Protein AF-A0A350X566-F1 (afdb_monomer)

Nearest PDB structures (foldseek):
  7jw6-assembly1_A-2  TM=7.279E-01  e=1.282E-07  Drosophila melanogaster
  5dkt-assembly1_A  TM=3.272E-01  e=7.901E-08  Plasmodium falciparum 3D7
  5dku-assembly1_A  TM=3.265E-01  e=1.556E-07  Plasmodium falciparum 3D7
  5dku-assembly2_B  TM=3.380E-01  e=1.027E-06  Plasmodium falciparum 3D7
  1kln-assembly1_A  TM=4.223E-01  e=3.867E-05  Escherichia coli

Secondary structure (DSSP, 8-state):
-EEE-SHHHHHHHHHHHTT-SEEEEEEEEETTTSSSPEEEEEEEE--TT-SS-TT-EEEE-TT-HHHHHHHIIIIIS-TTSEEEESSTHHHHHHTTGGG--SEEEHHHHHHHT-HHHHT-S---HHHHHHHHH--SS---GGGGS-TT-SSPPHHHHHHHHHHHHHHHHHHHHHHHHHHHHHHTTSS-SS------B-HHHHHHHHH-HHHHHHHHHH--------TTPPPS-HHHHHHHHHHHHHHHHH-HHHHHTT-S-GGG--HHHHHHHHHHHHIIIIIHHHHHTS-GGGHHHHHHHHHHHHHHHHHHHHHHHHHHTTS-HHHHHHHHB--S--EEEEEEEPTTS-EEEEEEE-SEEEEETTTTEEEEEEEESS--S-HHHHHHHHHHHHHHHHHHHSS-EEEEEEE-SSS-EEEEE-HHHHIIIIITTHHHHHHHHHHHHH--TTSSS-SPPPS-HHHHHT-TTHHHHHHHHTTTSTT----PPP-

Structure (mmCIF, N/CA/C/O backbone):
data_AF-A0A350X566-F1
#
_entry.id   AF-A0A350X566-F1
#
loop_
_atom_site.group_PDB
_atom_site.id
_atom_site.type_symbol
_atom_site.label_atom_id
_atom_site.label_alt_id
_atom_site.label_comp_id
_atom_site.label_asym_id
_atom_site.label_entity_id
_atom_site.label_seq_id
_atom_site.pdbx_PDB_ins_code
_atom_site.Cartn_x
_atom_site.Cartn_y
_atom_site.Cartn_z
_atom_site.occupancy
_atom_site.B_iso_or_equiv
_atom_site.auth_seq_id
_atom_site.auth_comp_id
_atom_site.auth_asym_id
_atom_site.auth_atom_id
_atom_site.pdbx_PDB_model_num
ATOM 1 N N . MET A 1 1 ? 20.406 21.962 -17.715 1.00 85.88 1 MET A N 1
ATOM 2 C CA . MET A 1 1 ? 21.578 21.085 -17.916 1.00 85.88 1 MET A CA 1
ATOM 3 C C . MET A 1 1 ? 22.816 21.960 -17.885 1.00 85.88 1 MET A C 1
ATOM 5 O O . MET A 1 1 ? 22.750 23.063 -18.420 1.00 85.88 1 MET A O 1
ATOM 9 N N . GLN A 1 2 ? 23.924 21.499 -17.306 1.00 92.25 2 GLN A N 1
ATOM 10 C CA . GLN A 1 2 ? 25.183 22.252 -17.263 1.00 92.25 2 GLN A CA 1
ATOM 11 C C . GLN A 1 2 ? 26.226 21.594 -18.174 1.00 92.25 2 GLN A C 1
ATOM 13 O O . GLN A 1 2 ? 26.739 20.527 -17.851 1.00 92.25 2 GLN A O 1
ATOM 18 N N . TYR A 1 3 ? 26.529 22.219 -19.316 1.00 97.38 3 TYR A N 1
ATOM 19 C CA . TYR A 1 3 ? 27.599 21.777 -20.216 1.00 97.38 3 TYR A CA 1
ATOM 20 C C . TYR A 1 3 ? 28.898 22.519 -19.886 1.00 97.38 3 TYR A C 1
ATOM 22 O O . TYR A 1 3 ? 28.978 23.735 -20.058 1.00 97.38 3 TYR A O 1
ATOM 30 N N . LEU A 1 4 ? 29.896 21.789 -19.388 1.00 97.50 4 LEU A N 1
ATOM 31 C CA . LEU A 1 4 ? 31.118 22.344 -18.807 1.00 97.50 4 LEU A CA 1
ATOM 32 C C . LEU A 1 4 ? 32.311 22.056 -19.713 1.00 97.50 4 LEU A C 1
ATOM 34 O O . LEU A 1 4 ? 32.647 20.898 -19.956 1.00 97.50 4 LEU A O 1
ATOM 38 N N . THR A 1 5 ? 32.980 23.110 -20.179 1.00 96.62 5 THR A N 1
ATOM 39 C CA . THR A 1 5 ? 34.145 22.994 -21.075 1.00 96.62 5 THR A CA 1
ATOM 40 C C . THR A 1 5 ? 35.430 23.563 -20.482 1.00 96.62 5 THR A C 1
ATOM 42 O O . THR A 1 5 ? 36.519 23.167 -20.913 1.00 96.62 5 THR A O 1
ATOM 45 N N . LYS A 1 6 ? 35.332 24.456 -19.486 1.00 97.12 6 LYS A N 1
ATOM 46 C CA . LYS A 1 6 ? 36.481 25.108 -18.847 1.00 97.12 6 LYS A CA 1
ATOM 47 C C . LYS A 1 6 ? 37.000 24.302 -17.662 1.00 97.12 6 LYS A C 1
ATOM 49 O O . LYS A 1 6 ? 36.238 23.895 -16.791 1.00 97.12 6 LYS A O 1
ATOM 54 N N . ASN A 1 7 ? 38.322 24.172 -17.568 1.00 97.00 7 ASN A N 1
ATOM 55 C CA . ASN A 1 7 ? 38.977 23.361 -16.537 1.00 97.00 7 ASN A CA 1
ATOM 56 C C . ASN A 1 7 ? 38.595 23.767 -15.102 1.00 97.00 7 ASN A C 1
ATOM 58 O O . ASN A 1 7 ? 38.410 22.893 -14.264 1.00 97.00 7 ASN A O 1
ATOM 62 N N . ALA A 1 8 ? 38.470 25.068 -14.813 1.00 96.12 8 ALA A N 1
ATOM 63 C CA . ALA A 1 8 ? 38.122 25.551 -13.474 1.00 96.12 8 ALA A CA 1
ATOM 64 C C . ALA A 1 8 ? 36.697 25.142 -13.053 1.00 96.12 8 ALA A C 1
ATOM 66 O O . ALA A 1 8 ? 36.513 24.611 -11.963 1.00 96.12 8 ALA A O 1
ATOM 67 N N . GLU A 1 9 ? 35.718 25.315 -13.948 1.00 96.88 9 GLU A N 1
ATOM 68 C CA . GLU A 1 9 ? 34.309 24.955 -13.717 1.00 96.88 9 GLU A CA 1
ATOM 69 C C . GLU A 1 9 ? 34.151 23.434 -13.550 1.00 96.88 9 GLU A C 1
ATOM 71 O O . GLU A 1 9 ? 33.425 22.967 -12.674 1.00 96.88 9 GLU A O 1
ATOM 76 N N . ILE A 1 10 ? 34.891 22.648 -14.343 1.00 98.12 10 ILE A N 1
ATOM 77 C CA . ILE A 1 10 ? 34.911 21.184 -14.229 1.00 98.12 10 ILE A CA 1
ATOM 78 C C . ILE A 1 10 ? 35.468 20.753 -12.866 1.00 98.12 10 ILE A C 1
ATOM 80 O O . ILE A 1 10 ? 34.844 19.937 -12.194 1.00 98.12 10 ILE A O 1
ATOM 84 N N . LYS A 1 11 ? 36.602 21.316 -12.424 1.00 97.56 11 LYS A N 1
ATOM 85 C CA . LYS A 1 11 ? 37.188 21.004 -11.106 1.00 97.56 11 LYS A CA 1
ATOM 86 C C . LYS A 1 11 ? 36.243 21.345 -9.955 1.00 97.56 11 LYS A C 1
ATOM 88 O O . LYS A 1 11 ? 36.118 20.562 -9.018 1.00 97.56 11 LYS A O 1
ATOM 93 N N . GLU A 1 12 ? 35.557 22.483 -10.035 1.00 97.12 12 GLU A N 1
ATOM 94 C CA . GLU A 1 12 ? 34.567 22.881 -9.031 1.00 97.12 12 GLU A CA 1
ATOM 95 C C . GLU A 1 12 ? 33.412 21.874 -8.950 1.00 97.12 12 GLU A C 1
ATOM 97 O O . GLU A 1 12 ? 33.015 21.458 -7.860 1.00 97.12 12 GLU A O 1
ATOM 102 N N . VAL A 1 13 ? 32.886 21.445 -10.101 1.00 97.50 13 VAL A N 1
ATOM 103 C CA . VAL A 1 13 ? 31.800 20.462 -10.146 1.00 97.50 13 VAL A CA 1
ATOM 104 C C . VAL A 1 13 ? 32.257 19.089 -9.667 1.00 97.50 13 VAL A C 1
ATOM 106 O O . VAL A 1 13 ? 31.513 18.460 -8.922 1.00 97.50 13 VAL A O 1
ATOM 109 N N . ILE A 1 14 ? 33.479 18.649 -9.983 1.00 97.88 14 ILE A N 1
ATOM 110 C CA . ILE A 1 14 ? 34.049 17.411 -9.421 1.00 97.88 14 ILE A CA 1
ATOM 111 C C . ILE A 1 14 ? 34.029 17.459 -7.886 1.00 97.88 14 ILE A C 1
ATOM 113 O O . ILE A 1 14 ? 33.525 16.528 -7.258 1.00 97.88 14 ILE A O 1
ATOM 117 N N . GLY A 1 15 ? 34.471 18.571 -7.290 1.00 95.88 15 GLY A N 1
ATOM 118 C CA . GLY A 1 15 ? 34.439 18.755 -5.836 1.00 95.88 15 GLY A CA 1
ATOM 119 C C . GLY A 1 15 ? 33.023 18.721 -5.245 1.00 95.88 15 GLY A C 1
ATOM 120 O O . GLY A 1 15 ? 32.814 18.147 -4.179 1.00 95.88 15 GLY A O 1
ATOM 121 N N . LYS A 1 16 ? 32.023 19.275 -5.947 1.00 95.88 16 LYS A N 1
ATOM 122 C CA . LYS A 1 16 ? 30.608 19.187 -5.532 1.00 95.88 16 LYS A CA 1
ATOM 123 C C . LYS A 1 16 ? 30.077 17.755 -5.603 1.00 95.88 16 LYS A C 1
ATOM 125 O O . LYS A 1 16 ? 29.409 17.301 -4.677 1.00 95.88 16 LYS A O 1
ATOM 130 N N . LEU A 1 17 ? 30.380 17.040 -6.685 1.00 96.56 17 LEU A N 1
ATOM 131 C CA . LEU A 1 17 ? 29.944 15.657 -6.899 1.00 96.56 17 LEU A CA 1
ATOM 132 C C . LEU A 1 17 ? 30.552 14.693 -5.872 1.00 96.56 17 LEU A C 1
ATOM 134 O O . LEU A 1 17 ? 29.901 13.719 -5.504 1.00 96.56 17 LEU A O 1
ATOM 138 N N . ALA A 1 18 ? 31.747 14.991 -5.354 1.00 94.12 18 ALA A N 1
ATOM 139 C CA . ALA A 1 18 ? 32.398 14.202 -4.309 1.00 94.12 18 ALA A CA 1
ATOM 140 C C . ALA A 1 18 ? 31.623 14.163 -2.971 1.00 94.12 18 ALA A C 1
ATOM 142 O O . ALA A 1 18 ? 31.901 13.310 -2.130 1.00 94.12 18 ALA A O 1
ATOM 143 N N . ALA A 1 19 ? 30.644 15.056 -2.771 1.00 92.69 19 ALA A N 1
ATOM 144 C CA . ALA A 1 19 ? 29.767 15.068 -1.598 1.00 92.69 19 ALA A CA 1
ATOM 145 C C . ALA A 1 19 ? 28.441 14.304 -1.801 1.00 92.69 19 ALA A C 1
ATOM 147 O O . ALA A 1 19 ? 27.649 14.182 -0.862 1.00 92.69 19 ALA A O 1
ATOM 148 N N . ALA A 1 20 ? 28.161 13.814 -3.013 1.00 94.31 20 ALA A N 1
ATOM 149 C CA . ALA A 1 20 ? 26.927 13.095 -3.309 1.00 94.31 20 ALA A CA 1
ATOM 150 C C . ALA A 1 20 ? 26.958 11.666 -2.749 1.00 94.31 20 ALA A C 1
ATOM 152 O O . ALA A 1 20 ? 28.004 11.031 -2.681 1.00 94.31 20 ALA A O 1
ATOM 153 N N . LYS A 1 21 ? 25.787 11.127 -2.394 1.00 95.12 21 LYS A N 1
ATOM 154 C CA . LYS A 1 21 ? 25.669 9.728 -1.939 1.00 95.12 21 LYS A CA 1
ATOM 155 C C . LYS A 1 21 ? 25.618 8.740 -3.101 1.00 95.12 21 LYS A C 1
ATOM 157 O O . LYS A 1 21 ? 26.200 7.664 -3.029 1.00 95.12 21 LYS A O 1
ATOM 162 N N . THR A 1 22 ? 24.927 9.119 -4.170 1.00 97.62 22 THR A N 1
ATOM 163 C CA . THR A 1 22 ? 24.738 8.297 -5.363 1.00 97.62 22 THR A CA 1
ATOM 164 C C . THR A 1 22 ? 24.865 9.184 -6.589 1.00 97.62 22 THR A C 1
ATOM 166 O O . THR A 1 22 ? 24.321 10.286 -6.611 1.00 97.62 22 THR A O 1
ATOM 169 N N . LEU A 1 23 ? 25.571 8.696 -7.605 1.00 98.44 23 LEU A N 1
ATOM 170 C CA . LEU A 1 23 ? 25.735 9.360 -8.891 1.00 98.44 23 LEU A CA 1
ATOM 171 C C . LEU A 1 23 ? 25.369 8.400 -10.021 1.00 98.44 23 LEU A C 1
ATOM 173 O O . LEU A 1 23 ? 25.861 7.270 -10.064 1.00 98.44 23 LEU A O 1
ATOM 177 N N . TRP A 1 24 ? 24.541 8.862 -10.955 1.00 98.62 24 TRP A N 1
ATOM 178 C CA . TRP A 1 24 ? 24.248 8.154 -12.201 1.00 98.62 24 TRP A CA 1
ATOM 179 C C . TRP A 1 24 ? 25.149 8.697 -13.295 1.00 98.62 24 TRP A C 1
ATOM 181 O O . TRP A 1 24 ? 25.151 9.900 -13.562 1.00 98.62 24 TRP A O 1
ATOM 191 N N . LEU A 1 25 ? 25.937 7.799 -13.874 1.00 98.38 25 LEU A N 1
ATOM 192 C CA . LEU A 1 25 ? 27.055 8.127 -14.738 1.00 98.38 25 LEU A CA 1
ATOM 193 C C . LEU A 1 25 ? 26.925 7.413 -16.078 1.00 98.38 25 LEU A C 1
ATOM 195 O O . LEU A 1 25 ? 26.546 6.240 -16.135 1.00 98.38 25 LEU A O 1
ATOM 199 N N . ASP A 1 26 ? 27.300 8.125 -17.130 1.00 97.75 26 ASP A N 1
ATOM 200 C CA . ASP A 1 26 ? 27.500 7.583 -18.471 1.00 97.75 26 ASP A CA 1
ATOM 201 C C . ASP A 1 26 ? 28.756 8.218 -19.083 1.00 97.75 26 ASP A C 1
ATOM 203 O O . ASP A 1 26 ? 29.284 9.204 -18.539 1.00 97.75 26 ASP A O 1
ATOM 207 N N . THR A 1 27 ? 29.283 7.631 -20.160 1.00 97.06 27 THR A N 1
ATOM 208 C CA . THR A 1 27 ? 30.413 8.213 -20.894 1.00 97.06 27 THR A CA 1
ATOM 209 C C . THR A 1 27 ? 30.227 8.122 -22.397 1.00 97.06 27 THR A C 1
ATOM 211 O O . THR A 1 27 ? 29.648 7.174 -22.914 1.00 97.06 27 THR A O 1
ATOM 214 N N . GLU A 1 28 ? 30.809 9.081 -23.116 1.00 95.94 28 GLU A N 1
ATOM 215 C CA . GLU A 1 28 ? 30.912 9.016 -24.575 1.00 95.94 28 GLU A CA 1
ATOM 216 C C . GLU A 1 28 ? 32.372 9.042 -25.009 1.00 95.94 28 GLU A C 1
ATOM 218 O O . GLU A 1 28 ? 33.189 9.792 -24.462 1.00 95.94 28 GLU A O 1
ATOM 223 N N . THR A 1 29 ? 32.713 8.238 -26.017 1.00 93.19 29 THR A N 1
ATOM 224 C CA . THR A 1 29 ? 34.089 8.107 -26.518 1.00 93.19 29 THR A CA 1
ATOM 225 C C . THR A 1 29 ? 34.231 8.651 -27.932 1.00 93.19 29 THR A C 1
ATOM 227 O O . THR A 1 29 ? 33.483 8.273 -28.832 1.00 93.19 29 THR A O 1
ATOM 230 N N . ALA A 1 30 ? 35.241 9.489 -28.152 1.00 89.50 30 ALA A N 1
ATOM 231 C CA . ALA A 1 30 ? 35.666 9.906 -29.480 1.00 89.50 30 ALA A CA 1
ATOM 232 C C . ALA A 1 30 ? 36.486 8.798 -30.156 1.00 89.50 30 ALA A C 1
ATOM 234 O O . ALA A 1 30 ? 37.243 8.078 -29.498 1.00 89.50 30 ALA A O 1
ATOM 235 N N . HIS A 1 31 ? 36.366 8.700 -31.483 1.00 81.75 31 HIS A N 1
ATOM 236 C CA . HIS A 1 31 ? 37.091 7.727 -32.307 1.00 81.75 31 HIS A CA 1
ATOM 237 C C . HIS A 1 31 ? 36.937 6.281 -31.811 1.00 81.75 31 HIS A C 1
ATOM 239 O O . HIS A 1 31 ? 37.918 5.554 -31.696 1.00 81.75 31 HIS A O 1
ATOM 245 N N . TRP A 1 32 ? 35.706 5.846 -31.530 1.00 71.88 32 TRP A N 1
ATOM 246 C CA . TRP A 1 32 ? 35.421 4.507 -30.990 1.00 71.88 32 TRP A CA 1
ATOM 247 C C . TRP A 1 32 ? 35.980 3.344 -31.842 1.00 71.88 32 TRP A C 1
ATOM 249 O O . TRP A 1 32 ? 36.217 2.260 -31.317 1.00 71.88 32 TRP A O 1
ATOM 259 N N . ASN A 1 33 ? 36.237 3.589 -33.134 1.00 69.00 33 ASN A N 1
ATOM 260 C CA . ASN A 1 33 ? 36.854 2.656 -34.086 1.00 69.00 33 ASN A CA 1
ATOM 261 C C . ASN A 1 33 ? 38.394 2.681 -34.126 1.00 69.00 33 ASN A C 1
ATOM 263 O O . ASN A 1 33 ? 38.996 1.878 -34.839 1.00 69.00 33 ASN A O 1
ATOM 267 N N . ALA A 1 34 ? 39.047 3.609 -33.426 1.00 76.00 34 ALA A N 1
ATOM 268 C CA . ALA A 1 34 ? 40.502 3.708 -33.391 1.00 76.00 34 ALA A CA 1
ATOM 269 C C . ALA A 1 34 ? 41.105 2.736 -32.354 1.00 76.00 34 ALA A C 1
ATOM 271 O O . ALA A 1 34 ? 40.427 2.364 -31.396 1.00 76.00 34 ALA A O 1
ATOM 272 N N . PRO A 1 35 ? 42.391 2.351 -32.487 1.00 70.62 35 PRO A N 1
ATOM 273 C CA . PRO A 1 35 ? 43.071 1.490 -31.512 1.00 70.62 35 PRO A CA 1
ATOM 274 C C . PRO A 1 35 ? 43.110 2.062 -30.085 1.00 70.62 35 PRO A C 1
ATOM 276 O O . PRO A 1 35 ? 43.188 1.298 -29.124 1.00 70.62 35 PRO A O 1
ATOM 279 N N . ASP A 1 36 ? 43.039 3.391 -29.955 1.00 78.88 36 ASP A N 1
ATOM 280 C CA . ASP A 1 36 ? 43.061 4.124 -28.686 1.00 78.88 36 ASP A CA 1
ATOM 281 C C . ASP A 1 36 ? 41.902 5.144 -28.623 1.00 78.88 36 ASP A C 1
ATOM 283 O O . ASP A 1 36 ? 42.090 6.331 -28.910 1.00 78.88 36 ASP A O 1
ATOM 287 N N . PRO A 1 37 ? 40.663 4.691 -28.341 1.00 86.31 37 PRO A N 1
ATOM 288 C CA . PRO A 1 37 ? 39.515 5.582 -28.212 1.00 86.31 37 PRO A CA 1
ATOM 289 C C . PRO A 1 37 ? 39.697 6.505 -27.004 1.00 86.31 37 PRO A C 1
ATOM 291 O O . PRO A 1 37 ? 40.132 6.076 -25.935 1.00 86.31 37 PRO A O 1
ATOM 294 N N . LYS A 1 38 ? 39.323 7.777 -27.153 1.00 90.31 38 LYS A N 1
ATOM 295 C CA . LYS A 1 38 ? 39.470 8.779 -26.089 1.00 90.31 38 LYS A CA 1
ATOM 296 C C . LYS A 1 38 ? 38.132 9.041 -25.425 1.00 90.31 38 LYS A C 1
ATOM 298 O O . LYS A 1 38 ? 37.137 9.245 -26.117 1.00 90.31 38 LYS A O 1
ATOM 303 N N . ILE A 1 39 ? 38.108 9.110 -24.096 1.00 95.12 39 ILE A N 1
ATOM 304 C CA . ILE A 1 39 ? 36.927 9.612 -23.394 1.00 95.12 39 ILE A CA 1
ATOM 305 C C . ILE A 1 39 ? 36.695 11.076 -23.785 1.00 95.12 39 ILE A C 1
ATOM 307 O O . ILE A 1 39 ? 37.615 11.896 -23.774 1.00 95.12 39 ILE A O 1
ATOM 311 N N . SER A 1 40 ? 35.474 11.370 -24.212 1.00 96.56 40 SER A N 1
ATOM 312 C CA . SER A 1 40 ? 35.074 12.682 -24.710 1.00 96.56 40 SER A CA 1
ATOM 313 C C . SER A 1 40 ? 34.199 13.407 -23.701 1.00 96.56 40 SER A C 1
ATOM 315 O O . SER A 1 40 ? 34.456 14.570 -23.390 1.00 96.56 40 SER A O 1
ATOM 317 N N . LEU A 1 41 ? 33.200 12.705 -23.161 1.00 97.94 41 LEU A N 1
ATOM 318 C CA . LEU A 1 41 ? 32.261 13.237 -22.181 1.00 97.94 41 LEU A CA 1
ATOM 319 C C . LEU A 1 41 ? 32.133 12.311 -20.976 1.00 97.94 41 LEU A C 1
ATOM 321 O O . LEU A 1 41 ? 32.197 11.089 -21.115 1.00 97.94 41 LEU A O 1
ATOM 325 N N . ILE A 1 42 ? 31.887 12.926 -19.822 1.00 98.38 42 ILE A N 1
ATOM 326 C CA . ILE A 1 42 ? 31.348 12.271 -18.629 1.00 98.38 42 ILE A CA 1
ATOM 327 C C . ILE A 1 42 ? 30.015 12.947 -18.319 1.00 98.38 42 ILE A C 1
ATOM 329 O O . ILE A 1 42 ? 29.969 14.163 -18.105 1.00 98.38 42 ILE A O 1
ATOM 333 N N . GLN A 1 43 ? 28.934 12.178 -18.308 1.00 98.38 43 GLN A N 1
ATOM 334 C CA . GLN A 1 43 ? 27.616 12.660 -17.912 1.00 98.38 43 GLN A CA 1
ATOM 335 C C . GLN A 1 43 ? 27.348 12.272 -16.464 1.00 98.38 43 GLN A C 1
ATOM 337 O O . GLN A 1 43 ? 27.648 11.150 -16.058 1.00 98.38 43 GLN A O 1
ATOM 342 N N . VAL A 1 44 ? 26.780 13.192 -15.684 1.00 98.50 44 VAL A N 1
ATOM 343 C CA . VAL A 1 44 ? 26.496 12.962 -14.265 1.00 98.50 44 VAL A CA 1
ATOM 344 C C . VAL A 1 44 ? 25.138 13.520 -13.881 1.00 98.50 44 VAL A C 1
ATOM 346 O O . VAL A 1 44 ? 24.853 14.695 -14.112 1.00 98.50 44 VAL A O 1
ATOM 349 N N . LEU A 1 45 ? 24.332 12.700 -13.214 1.00 98.00 45 LEU A N 1
ATOM 350 C CA . LEU A 1 45 ? 23.167 13.144 -12.458 1.00 98.00 45 LEU A CA 1
ATOM 351 C C . LEU A 1 45 ? 23.370 12.801 -10.979 1.00 98.00 45 LEU A C 1
ATOM 353 O O . LEU A 1 45 ? 23.793 11.692 -10.656 1.00 98.00 45 LEU A O 1
ATOM 357 N N . ALA A 1 46 ? 23.076 13.753 -10.094 1.00 95.25 46 ALA A N 1
ATOM 358 C CA . ALA A 1 46 ? 23.152 13.572 -8.640 1.00 95.25 46 ALA A CA 1
ATOM 359 C C . ALA A 1 46 ? 21.768 13.547 -7.966 1.00 95.25 46 ALA A C 1
ATOM 361 O O . ALA A 1 46 ? 21.642 13.093 -6.833 1.00 95.25 46 ALA A O 1
ATOM 362 N N . GLU A 1 47 ? 20.732 14.013 -8.667 1.00 91.75 47 GLU A N 1
ATOM 363 C CA . GLU A 1 47 ? 19.365 14.123 -8.159 1.00 91.75 47 GLU A CA 1
ATOM 364 C C . GLU A 1 47 ? 18.425 13.256 -9.011 1.00 91.75 47 GLU A C 1
ATOM 366 O O . GLU A 1 47 ? 18.114 13.626 -10.145 1.00 91.75 47 GLU A O 1
ATOM 371 N N . PRO A 1 48 ? 17.988 12.084 -8.518 1.00 87.94 48 PRO A N 1
ATOM 372 C CA . PRO A 1 48 ? 17.191 11.149 -9.309 1.00 87.94 48 PRO A CA 1
ATOM 373 C C . PRO A 1 48 ? 15.759 11.628 -9.576 1.00 87.94 48 PRO A C 1
ATOM 375 O O . PRO A 1 48 ? 15.071 11.035 -10.401 1.00 87.94 48 PRO A O 1
ATOM 378 N N . GLU A 1 49 ? 15.273 12.657 -8.886 1.00 88.25 49 GLU A N 1
ATOM 379 C CA . GLU A 1 49 ? 13.953 13.250 -9.119 1.00 88.25 49 GLU A CA 1
ATOM 380 C C . GLU A 1 49 ? 13.918 14.148 -10.368 1.00 88.25 49 GLU A C 1
ATOM 382 O O . GLU A 1 49 ? 12.835 14.485 -10.850 1.00 88.25 49 GLU A O 1
ATOM 387 N N . ASP A 1 50 ? 15.079 14.525 -10.915 1.00 87.44 50 ASP A N 1
ATOM 388 C CA . ASP A 1 50 ? 15.167 15.329 -12.130 1.00 87.44 50 ASP A CA 1
ATOM 389 C C . ASP A 1 50 ? 14.873 14.488 -13.383 1.00 87.44 50 ASP A C 1
ATOM 391 O O . ASP A 1 50 ? 15.727 13.779 -13.920 1.00 87.44 50 ASP A O 1
ATOM 395 N N . LEU A 1 51 ? 13.634 14.594 -13.866 1.00 87.75 51 LEU A N 1
ATOM 396 C CA . LEU A 1 51 ? 13.157 13.911 -15.071 1.00 87.75 51 LEU A CA 1
ATOM 397 C C . LEU A 1 51 ? 13.445 14.680 -16.368 1.00 87.75 51 LEU A C 1
ATOM 399 O O . LEU A 1 51 ? 13.281 14.121 -17.453 1.00 87.75 51 LEU A O 1
ATOM 403 N N . THR A 1 52 ? 13.839 15.954 -16.282 1.00 87.31 52 THR A N 1
ATOM 404 C CA . THR A 1 52 ? 14.114 16.800 -17.456 1.00 87.31 52 THR A CA 1
ATOM 405 C C . THR A 1 52 ? 15.604 16.846 -17.791 1.00 87.31 52 THR A C 1
ATOM 407 O O . THR A 1 52 ? 15.970 17.193 -18.919 1.00 87.31 52 THR A O 1
ATOM 410 N N . GLY A 1 53 ? 16.462 16.485 -16.831 1.00 88.50 53 GLY A N 1
ATOM 411 C CA . GLY A 1 53 ? 17.919 16.552 -16.906 1.00 88.50 53 GLY A CA 1
ATOM 412 C C . GLY A 1 53 ? 18.466 17.970 -16.727 1.00 88.50 53 GLY A C 1
ATOM 413 O O . GLY A 1 53 ? 19.616 18.257 -17.083 1.00 88.50 53 GLY A O 1
ATOM 414 N N . ASP A 1 54 ? 17.662 18.904 -16.221 1.00 90.56 54 ASP A N 1
ATOM 415 C CA . ASP A 1 54 ? 18.083 20.296 -16.069 1.00 90.56 54 ASP A CA 1
ATOM 416 C C . ASP A 1 54 ? 19.212 20.491 -15.050 1.00 90.56 54 ASP A C 1
ATOM 418 O O . ASP A 1 54 ? 19.968 21.465 -15.139 1.00 90.56 54 ASP A O 1
ATOM 422 N N . ARG A 1 55 ? 19.400 19.527 -14.156 1.00 92.38 55 ARG A N 1
ATOM 423 C CA . ARG A 1 55 ? 20.480 19.460 -13.169 1.00 92.38 55 ARG A CA 1
ATOM 424 C C . ARG A 1 55 ? 21.574 18.463 -13.555 1.00 92.38 55 ARG A C 1
ATOM 426 O O . ARG A 1 55 ? 22.546 18.333 -12.821 1.00 92.38 55 ARG A O 1
ATOM 433 N N . ALA A 1 56 ? 21.470 17.808 -14.713 1.00 96.62 56 ALA A N 1
ATOM 434 C CA . ALA A 1 56 ? 22.539 16.954 -15.216 1.00 96.62 56 ALA A CA 1
ATOM 435 C C . ALA A 1 56 ? 23.765 17.780 -15.636 1.00 96.62 56 ALA A C 1
ATOM 437 O O . ALA A 1 56 ? 23.646 18.843 -16.265 1.00 96.62 56 ALA A O 1
ATOM 438 N N . TYR A 1 57 ? 24.941 17.244 -15.332 1.00 98.19 57 TYR A N 1
ATOM 439 C CA . TYR A 1 57 ? 26.235 17.763 -15.746 1.00 98.19 57 TYR A CA 1
ATOM 440 C C . TYR A 1 57 ? 26.724 16.997 -16.973 1.00 98.19 57 TYR A C 1
ATOM 442 O O . TYR A 1 57 ? 26.758 15.769 -16.971 1.00 98.19 57 TYR A O 1
ATOM 450 N N . ILE A 1 58 ? 27.132 17.725 -18.009 1.00 98.31 58 ILE A N 1
ATOM 451 C CA . ILE A 1 58 ? 27.854 17.184 -19.160 1.00 98.31 58 ILE A CA 1
ATOM 452 C C . ILE A 1 58 ? 29.260 17.769 -19.108 1.00 98.31 58 ILE A C 1
ATOM 454 O O . ILE A 1 58 ? 29.458 18.957 -19.368 1.00 98.31 58 ILE A O 1
ATOM 458 N N . ILE A 1 59 ? 30.227 16.937 -18.739 1.00 98.31 59 ILE A N 1
ATOM 459 C CA . ILE A 1 59 ? 31.614 17.334 -18.512 1.00 98.31 59 ILE A CA 1
ATOM 460 C C . ILE A 1 59 ? 32.427 16.998 -19.761 1.00 98.31 59 ILE A C 1
ATOM 462 O O . ILE A 1 59 ? 32.615 15.826 -20.086 1.00 98.31 59 ILE A O 1
ATOM 466 N N . ASP A 1 60 ? 32.925 18.019 -20.456 1.00 98.00 60 ASP A N 1
ATOM 467 C CA . ASP A 1 60 ? 33.774 17.844 -21.632 1.00 98.00 60 ASP A CA 1
ATOM 468 C C . ASP A 1 60 ? 35.228 17.583 -21.231 1.00 98.00 60 ASP A C 1
ATOM 470 O O . ASP A 1 60 ? 35.960 18.499 -20.836 1.00 98.00 60 ASP A O 1
ATOM 474 N N . VAL A 1 61 ? 35.653 16.330 -21.373 1.00 97.38 61 VAL A N 1
ATOM 475 C CA . VAL A 1 61 ? 36.984 15.839 -20.989 1.00 97.38 61 VAL A CA 1
ATOM 476 C C . VAL A 1 61 ? 37.861 15.466 -22.187 1.00 97.38 61 VAL A C 1
ATOM 478 O O . VAL A 1 61 ? 38.960 14.936 -22.007 1.00 97.38 61 VAL A O 1
ATOM 481 N N . LEU A 1 62 ? 37.426 15.775 -23.414 1.00 96.06 62 LEU A N 1
ATOM 482 C CA . LEU A 1 62 ? 38.193 15.460 -24.617 1.00 96.06 62 LEU A CA 1
ATOM 483 C C . LEU A 1 62 ? 39.571 16.140 -24.573 1.00 96.06 62 LEU A C 1
ATOM 485 O O . LEU A 1 62 ? 39.673 17.364 -24.500 1.00 96.06 62 LEU A O 1
ATOM 489 N N . ASN A 1 63 ? 40.634 15.333 -24.637 1.00 94.12 63 ASN A N 1
ATOM 490 C CA . ASN A 1 63 ? 42.032 15.763 -24.485 1.00 94.12 63 ASN A CA 1
ATOM 491 C C . ASN A 1 63 ? 42.348 16.451 -23.137 1.00 94.12 63 ASN A C 1
ATOM 493 O O . ASN A 1 63 ? 43.276 17.255 -23.065 1.00 94.12 63 ASN A O 1
ATOM 497 N N . LYS A 1 64 ? 41.612 16.126 -22.063 1.00 96.38 64 LYS A N 1
ATOM 498 C CA . LYS A 1 64 ? 41.841 16.651 -20.704 1.00 96.38 64 LYS A CA 1
ATOM 499 C C . LYS A 1 64 ? 42.133 15.523 -19.693 1.00 96.38 64 LYS A C 1
ATOM 501 O O . LYS A 1 64 ? 41.354 15.341 -18.757 1.00 96.38 64 LYS A O 1
ATOM 506 N N . PRO A 1 65 ? 43.230 14.755 -19.858 1.00 94.94 65 PRO A N 1
ATOM 507 C CA . PRO A 1 65 ? 43.519 13.588 -19.016 1.00 94.94 65 PRO A CA 1
ATOM 508 C C . PRO A 1 65 ? 43.624 13.933 -17.524 1.00 94.94 65 PRO A C 1
ATOM 510 O O . PRO A 1 65 ? 43.118 13.177 -16.704 1.00 94.94 65 PRO A O 1
ATOM 513 N N . ASP A 1 66 ? 44.167 15.104 -17.177 1.00 96.81 66 ASP A N 1
ATOM 514 C CA . ASP A 1 66 ? 44.278 15.549 -15.780 1.00 96.81 66 ASP A CA 1
ATOM 515 C C . ASP A 1 66 ? 42.909 15.702 -15.098 1.00 96.81 66 ASP A C 1
ATOM 517 O O . ASP A 1 66 ? 42.768 15.416 -13.915 1.00 96.81 66 ASP A O 1
ATOM 521 N N . LEU A 1 67 ? 41.874 16.131 -15.835 1.00 97.81 67 LEU A N 1
ATOM 522 C CA . LEU A 1 67 ? 40.518 16.254 -15.285 1.00 97.81 67 LEU A CA 1
ATOM 523 C C . LEU A 1 67 ? 39.830 14.895 -15.147 1.00 97.81 67 LEU A C 1
ATOM 525 O O . LEU A 1 67 ? 39.031 14.710 -14.233 1.00 97.81 67 LEU A O 1
ATOM 529 N N . VAL A 1 68 ? 40.138 13.949 -16.039 1.00 97.56 68 VAL A N 1
ATOM 530 C CA . VAL A 1 68 ? 39.667 12.563 -15.916 1.00 97.56 68 VAL A CA 1
ATOM 531 C C . VAL A 1 68 ? 40.295 11.916 -14.685 1.00 97.56 68 VAL A C 1
ATOM 533 O O . VAL A 1 68 ? 39.586 11.298 -13.899 1.00 97.56 68 VAL A O 1
ATOM 536 N N . GLU A 1 69 ? 41.599 12.104 -14.480 1.00 97.75 69 GLU A N 1
ATOM 537 C CA . GLU A 1 69 ? 42.310 11.607 -13.300 1.00 97.75 69 GLU A CA 1
ATOM 538 C C . GLU A 1 69 ? 41.765 12.223 -12.003 1.00 97.75 69 GLU A C 1
ATOM 540 O O . GLU A 1 69 ? 41.521 11.503 -11.036 1.00 97.75 69 GLU A O 1
ATOM 545 N N . GLU A 1 70 ? 41.477 13.527 -11.998 1.00 97.81 70 GLU A N 1
ATOM 546 C CA . GLU A 1 70 ? 40.831 14.200 -10.865 1.00 97.81 70 GLU A CA 1
ATOM 547 C C . GLU A 1 70 ? 39.440 13.615 -10.565 1.00 97.81 70 GLU A C 1
ATOM 549 O O . GLU A 1 70 ? 39.121 13.320 -9.412 1.00 97.81 70 GLU A O 1
ATOM 554 N N . PHE A 1 71 ? 38.621 13.384 -11.599 1.00 98.44 71 PHE A N 1
ATOM 555 C CA . PHE A 1 71 ? 37.315 12.736 -11.449 1.00 98.44 71 PHE A CA 1
ATOM 556 C C . PHE A 1 71 ? 37.462 11.314 -10.884 1.00 98.44 71 PHE A C 1
ATOM 558 O O . PHE A 1 71 ? 36.694 10.905 -10.011 1.00 98.44 71 PHE A O 1
ATOM 565 N N . ILE A 1 72 ? 38.464 10.557 -11.341 1.00 98.31 72 ILE A N 1
ATOM 566 C CA . ILE A 1 72 ? 38.742 9.210 -10.831 1.00 98.31 72 ILE A CA 1
ATOM 567 C C . ILE A 1 72 ? 39.094 9.263 -9.342 1.00 98.31 72 ILE A C 1
ATOM 569 O O . ILE A 1 72 ? 38.462 8.562 -8.552 1.00 98.31 72 ILE A O 1
ATOM 573 N N . SER A 1 73 ? 40.052 10.111 -8.969 1.00 98.12 73 SER A N 1
ATOM 574 C CA . SER A 1 73 ? 40.542 10.270 -7.595 1.00 98.12 73 SER A CA 1
ATOM 575 C C . SER A 1 73 ? 39.434 10.694 -6.623 1.00 98.12 73 SER A C 1
ATOM 577 O O . SER A 1 73 ? 39.247 10.077 -5.575 1.00 98.12 73 SER A O 1
ATOM 579 N N . GLN A 1 74 ? 38.639 11.708 -6.979 1.00 98.06 74 GLN A N 1
ATOM 580 C CA . GLN A 1 74 ? 37.639 12.259 -6.057 1.00 98.06 74 GLN A CA 1
ATOM 581 C C . GLN A 1 74 ? 36.311 11.490 -6.044 1.00 98.06 74 GLN A C 1
ATOM 583 O O . GLN A 1 74 ? 35.655 11.415 -5.003 1.00 98.06 74 GLN A O 1
ATOM 588 N N . VAL A 1 75 ? 35.893 10.922 -7.183 1.00 98.12 75 VAL A N 1
ATOM 589 C CA . VAL A 1 75 ? 34.554 10.326 -7.340 1.00 98.12 75 VAL A CA 1
ATOM 590 C C . VAL A 1 75 ? 34.619 8.807 -7.479 1.00 98.12 75 VAL A C 1
ATOM 592 O O . VAL A 1 75 ? 33.968 8.077 -6.725 1.00 98.12 75 VAL A O 1
ATOM 595 N N . MET A 1 76 ? 35.400 8.297 -8.435 1.00 98.25 76 MET A N 1
ATOM 596 C CA . MET A 1 76 ? 35.391 6.861 -8.742 1.00 98.25 76 MET A CA 1
ATOM 597 C C . MET A 1 76 ? 36.029 6.026 -7.629 1.00 98.25 76 MET A C 1
ATOM 599 O O . MET A 1 76 ? 35.492 4.972 -7.280 1.00 98.25 76 MET A O 1
ATOM 603 N N . GLU A 1 77 ? 37.124 6.499 -7.035 1.00 98.00 77 GLU A N 1
ATOM 604 C CA . GLU A 1 77 ? 37.826 5.820 -5.938 1.00 98.00 77 GLU A CA 1
ATOM 605 C C . GLU A 1 77 ? 37.114 5.897 -4.590 1.00 98.00 77 GLU A C 1
ATOM 607 O O . GLU A 1 77 ? 37.377 5.063 -3.717 1.00 98.00 77 GLU A O 1
ATOM 612 N N . ASN A 1 78 ? 36.224 6.876 -4.410 1.00 97.50 78 ASN A N 1
ATOM 613 C CA . ASN A 1 78 ? 35.547 7.114 -3.144 1.00 97.50 78 ASN A CA 1
ATOM 614 C C . ASN A 1 78 ? 34.488 6.022 -2.885 1.00 97.50 78 ASN A C 1
ATOM 616 O O . ASN A 1 78 ? 33.490 5.968 -3.607 1.00 97.50 78 ASN A O 1
ATOM 620 N N . PRO A 1 79 ? 34.662 5.137 -1.885 1.00 97.00 79 PRO A N 1
ATOM 621 C CA . PRO A 1 79 ? 33.721 4.047 -1.632 1.00 97.00 79 PRO A CA 1
ATOM 622 C C . PRO A 1 79 ? 32.367 4.523 -1.083 1.00 97.00 79 PRO A C 1
ATOM 624 O O . PRO A 1 79 ? 31.376 3.819 -1.270 1.00 97.00 79 PRO A O 1
ATOM 627 N N . GLU A 1 80 ? 32.305 5.710 -0.472 1.00 96.44 80 GLU A N 1
ATOM 628 C CA . GLU A 1 80 ? 31.084 6.259 0.140 1.00 96.44 80 GLU A CA 1
ATOM 629 C C . GLU A 1 80 ? 30.064 6.744 -0.899 1.00 96.44 80 GLU A C 1
ATOM 631 O O . GLU A 1 80 ? 28.891 6.929 -0.584 1.00 96.44 80 GLU A O 1
ATOM 636 N N . ILE A 1 81 ? 30.503 6.917 -2.148 1.00 97.88 81 ILE A N 1
ATOM 637 C CA . ILE A 1 81 ? 29.648 7.290 -3.273 1.00 97.88 81 ILE A CA 1
ATOM 638 C C . ILE A 1 81 ? 29.280 6.022 -4.037 1.00 97.88 81 ILE A C 1
ATOM 640 O O . ILE A 1 81 ? 30.162 5.317 -4.538 1.00 97.88 81 ILE A O 1
ATOM 644 N N . GLU A 1 82 ? 27.990 5.747 -4.192 1.00 97.94 82 GLU A N 1
ATOM 645 C CA . GLU A 1 82 ? 27.515 4.738 -5.137 1.00 97.94 82 GLU A CA 1
ATOM 646 C C . GLU A 1 82 ? 27.569 5.300 -6.561 1.00 97.94 82 GLU A C 1
ATOM 648 O O . GLU A 1 82 ? 26.948 6.319 -6.862 1.00 97.94 82 GLU A O 1
ATOM 653 N N . LYS A 1 83 ? 28.289 4.624 -7.461 1.00 98.38 83 LYS A N 1
ATOM 654 C CA . LYS A 1 83 ? 28.331 4.995 -8.880 1.00 98.38 83 LYS A CA 1
ATOM 655 C C . LYS A 1 83 ? 27.504 4.022 -9.690 1.00 98.38 83 LYS A C 1
ATOM 657 O O . LYS A 1 83 ? 27.854 2.848 -9.821 1.00 98.38 83 LYS A O 1
ATOM 662 N N . VAL A 1 84 ? 26.419 4.512 -10.261 1.00 98.38 84 VAL A N 1
ATOM 663 C CA . VAL A 1 84 ? 25.476 3.711 -11.029 1.00 98.38 84 VAL A CA 1
ATOM 664 C C . VAL A 1 84 ? 25.734 3.924 -12.514 1.00 98.38 84 VAL A C 1
ATOM 666 O O . VAL A 1 84 ? 25.723 5.053 -12.982 1.00 98.38 84 VAL A O 1
ATOM 669 N N . PHE A 1 85 ? 25.907 2.828 -13.251 1.00 98.50 85 PHE A N 1
ATOM 670 C CA . PHE A 1 85 ? 26.107 2.805 -14.705 1.00 98.50 85 PHE A CA 1
ATOM 671 C C . PHE A 1 85 ? 25.172 1.789 -15.373 1.00 98.50 85 PHE A C 1
ATOM 673 O O . PHE A 1 85 ? 24.780 0.777 -14.767 1.00 98.50 85 PHE A O 1
ATOM 680 N N . HIS A 1 86 ? 24.883 1.969 -16.662 1.00 97.25 86 HIS A N 1
ATOM 681 C CA . HIS A 1 86 ? 24.329 0.900 -17.492 1.00 97.25 86 HIS A CA 1
ATOM 682 C C . HIS A 1 86 ? 25.440 0.201 -18.273 1.00 97.25 86 HIS A C 1
ATOM 684 O O . HIS A 1 86 ? 26.173 0.828 -19.009 1.00 97.25 86 HIS A O 1
ATOM 690 N N . ASN A 1 87 ? 25.576 -1.122 -18.131 1.00 94.69 87 ASN A N 1
ATOM 691 C CA . ASN A 1 87 ? 26.650 -1.881 -18.792 1.00 94.69 87 ASN A CA 1
ATOM 692 C C . ASN A 1 87 ? 28.084 -1.353 -18.508 1.00 94.69 87 ASN A C 1
ATOM 694 O O . ASN A 1 87 ? 28.975 -1.473 -19.342 1.00 94.69 87 ASN A O 1
ATOM 698 N N . ALA A 1 88 ? 28.305 -0.895 -17.271 1.00 93.81 88 ALA A N 1
ATOM 699 C CA . ALA A 1 88 ? 29.501 -0.258 -16.694 1.00 93.81 88 ALA A CA 1
ATOM 700 C C . ALA A 1 88 ? 30.907 -0.711 -17.139 1.00 93.81 88 ALA A C 1
ATOM 702 O O . ALA A 1 88 ? 31.880 -0.006 -16.898 1.00 93.81 88 ALA A O 1
ATOM 703 N N . LYS A 1 89 ? 31.075 -1.920 -17.692 1.00 92.50 89 LYS A N 1
ATOM 704 C CA . LYS A 1 89 ? 32.400 -2.476 -18.014 1.00 92.50 89 LYS A CA 1
ATOM 705 C C . LYS A 1 89 ? 33.166 -1.583 -18.995 1.00 92.50 89 LYS A C 1
ATOM 707 O O . LYS A 1 89 ? 34.388 -1.509 -18.897 1.00 92.50 89 LYS A O 1
ATOM 712 N N . TYR A 1 90 ? 32.463 -0.979 -19.952 1.00 90.44 90 TYR A N 1
ATOM 713 C CA . TYR A 1 90 ? 33.086 -0.118 -20.949 1.00 90.44 90 TYR A CA 1
ATOM 714 C C . TYR A 1 90 ? 33.494 1.226 -20.335 1.00 90.44 90 TYR A C 1
ATOM 716 O O . TYR A 1 90 ? 34.666 1.576 -20.400 1.00 90.44 90 TYR A O 1
ATOM 724 N N . ASP A 1 91 ? 32.585 1.900 -19.635 1.00 95.00 91 ASP A N 1
ATOM 725 C CA . ASP A 1 91 ? 32.810 3.214 -19.013 1.00 95.00 91 ASP A CA 1
ATOM 726 C C . ASP A 1 91 ? 33.923 3.173 -17.961 1.00 95.00 91 ASP A C 1
ATOM 728 O O . ASP A 1 91 ? 34.886 3.942 -17.995 1.00 95.00 91 ASP A O 1
ATOM 732 N N . VAL A 1 92 ? 33.863 2.184 -17.064 1.00 94.75 92 VAL A N 1
ATOM 733 C CA . VAL A 1 92 ? 34.843 2.007 -15.982 1.00 94.75 92 VAL A CA 1
ATOM 734 C C . VAL A 1 92 ? 36.246 1.724 -16.527 1.00 94.75 92 VAL A C 1
ATOM 736 O O . VAL A 1 92 ? 37.232 2.019 -15.854 1.00 94.75 92 VAL A O 1
ATOM 739 N N . LYS A 1 93 ? 36.384 1.228 -17.769 1.00 94.25 93 LYS A N 1
ATOM 740 C CA . LYS A 1 93 ? 37.698 1.077 -18.419 1.00 94.25 93 LYS A CA 1
ATOM 741 C C . LYS A 1 93 ? 38.431 2.416 -18.540 1.00 94.25 93 LYS A C 1
ATOM 743 O O . LYS A 1 93 ? 39.656 2.429 -18.419 1.00 94.25 93 LYS A O 1
ATOM 748 N N . PHE A 1 94 ? 37.693 3.497 -18.788 1.00 94.06 94 PHE A N 1
ATOM 749 C CA . PHE A 1 94 ? 38.219 4.857 -18.909 1.00 94.06 94 PHE A CA 1
ATOM 750 C C . PHE A 1 94 ? 38.235 5.594 -17.569 1.00 94.06 94 PHE A C 1
ATOM 752 O O . PHE A 1 94 ? 39.066 6.472 -17.368 1.00 94.06 94 PHE A O 1
ATOM 759 N N . LEU A 1 95 ? 37.366 5.198 -16.638 1.00 96.12 95 LEU A N 1
ATOM 760 C CA . LEU A 1 95 ? 37.182 5.840 -15.336 1.00 96.12 95 LEU A CA 1
ATOM 761 C C . LEU A 1 95 ? 37.824 5.053 -14.176 1.00 96.12 95 LEU A C 1
ATOM 763 O O . LEU A 1 95 ? 37.225 4.871 -13.119 1.00 96.12 95 LEU A O 1
ATOM 767 N N . GLY A 1 96 ? 39.062 4.587 -14.370 1.00 91.12 96 GLY A N 1
ATOM 768 C CA . GLY A 1 96 ? 39.915 4.078 -13.285 1.00 91.12 96 GLY A CA 1
ATOM 769 C C . GLY A 1 96 ? 40.003 2.555 -13.127 1.00 91.12 96 GLY A C 1
ATOM 770 O O . GLY A 1 96 ? 40.840 2.087 -12.356 1.00 91.12 96 GLY A O 1
ATOM 771 N N . LYS A 1 97 ? 39.230 1.758 -13.879 1.00 93.19 97 LYS A N 1
ATOM 772 C CA . LYS A 1 97 ? 39.248 0.279 -13.833 1.00 93.19 97 LYS A CA 1
ATOM 773 C C . LYS A 1 97 ? 39.106 -0.245 -12.397 1.00 93.19 97 LYS A C 1
ATOM 775 O O . LYS A 1 97 ? 38.081 -0.022 -11.767 1.00 93.19 97 LYS A O 1
ATOM 780 N N . GLU A 1 98 ? 40.143 -0.900 -11.879 1.00 91.75 98 GLU A N 1
ATOM 781 C CA . GLU A 1 98 ? 40.198 -1.475 -10.529 1.00 91.75 98 GLU A CA 1
ATOM 782 C C . GLU A 1 98 ? 40.193 -0.413 -9.418 1.00 91.75 98 GLU A C 1
ATOM 784 O O . GLU A 1 98 ? 39.896 -0.721 -8.267 1.00 91.75 98 GLU A O 1
ATOM 789 N N . ARG A 1 99 ? 40.503 0.848 -9.749 1.00 96.31 99 ARG A N 1
ATOM 790 C CA . ARG A 1 99 ? 40.434 1.974 -8.809 1.00 96.31 99 ARG A CA 1
ATOM 791 C C . ARG A 1 99 ? 38.985 2.352 -8.488 1.00 96.31 99 ARG A C 1
ATOM 793 O O . ARG A 1 99 ? 38.721 2.862 -7.405 1.00 96.31 99 ARG A O 1
ATOM 800 N N . ALA A 1 100 ? 38.038 2.079 -9.390 1.00 96.44 100 ALA A N 1
ATOM 801 C CA . ALA A 1 100 ? 36.633 2.416 -9.189 1.00 96.44 100 ALA A CA 1
ATOM 802 C C . ALA A 1 100 ? 35.987 1.515 -8.120 1.00 96.44 100 ALA A C 1
ATOM 804 O O . ALA A 1 100 ? 35.885 0.299 -8.286 1.00 96.44 100 ALA A O 1
ATOM 805 N N . LYS A 1 101 ? 35.503 2.116 -7.030 1.00 96.06 101 LYS A N 1
ATOM 806 C CA . LYS A 1 101 ? 34.849 1.414 -5.910 1.00 96.06 101 LYS A CA 1
ATOM 807 C C . LYS A 1 101 ? 33.338 1.621 -5.940 1.00 96.06 101 LYS A C 1
ATOM 809 O O . LYS A 1 101 ? 32.876 2.574 -6.547 1.00 96.06 101 LYS A O 1
ATOM 814 N N . ASN A 1 102 ? 32.569 0.762 -5.268 1.00 96.75 102 ASN A N 1
ATOM 815 C CA . ASN A 1 102 ? 31.111 0.906 -5.100 1.00 96.75 102 ASN A CA 1
ATOM 816 C C . ASN A 1 102 ? 30.348 1.194 -6.418 1.00 96.75 102 ASN A C 1
ATOM 818 O O . ASN A 1 102 ? 29.603 2.166 -6.544 1.00 96.75 102 ASN A O 1
ATOM 822 N N . VAL A 1 103 ? 30.605 0.366 -7.439 1.00 97.56 103 VAL A N 1
ATOM 823 C CA . VAL A 1 103 ? 29.982 0.487 -8.764 1.00 97.56 103 VAL A CA 1
ATOM 824 C C . VAL A 1 103 ? 28.777 -0.444 -8.884 1.00 97.56 103 VAL A C 1
ATOM 826 O O . VAL A 1 103 ? 28.915 -1.673 -8.898 1.00 97.56 103 VAL A O 1
ATOM 829 N N . THR A 1 104 ? 27.607 0.146 -9.095 1.00 97.12 104 THR A N 1
ATOM 830 C CA . THR A 1 104 ? 26.357 -0.553 -9.393 1.00 97.12 104 THR A CA 1
ATOM 831 C C . THR A 1 104 ? 26.101 -0.571 -10.899 1.00 97.12 104 THR A C 1
ATOM 833 O O . THR A 1 104 ? 26.207 0.435 -11.596 1.00 97.12 104 THR A O 1
ATOM 836 N N . CYS A 1 105 ? 25.744 -1.741 -11.440 1.00 97.00 105 CYS A N 1
ATOM 837 C CA . CYS A 1 105 ? 25.498 -1.912 -12.872 1.00 97.00 105 CYS A CA 1
ATOM 838 C C . CYS A 1 105 ? 24.067 -2.383 -13.144 1.00 97.00 105 CYS A C 1
ATOM 840 O O . CYS A 1 105 ? 23.736 -3.555 -12.923 1.00 97.00 105 CYS A O 1
ATOM 842 N N . THR A 1 106 ? 23.240 -1.501 -13.709 1.00 95.31 106 THR A N 1
ATOM 843 C CA . THR A 1 106 ? 21.821 -1.781 -13.987 1.00 95.31 106 THR A CA 1
ATOM 844 C C . THR A 1 106 ? 21.638 -2.900 -15.012 1.00 95.31 106 THR A C 1
ATOM 846 O O . THR A 1 106 ? 20.756 -3.738 -14.851 1.00 95.31 106 THR A O 1
ATOM 849 N N . TYR A 1 107 ? 22.531 -3.026 -16.001 1.00 93.38 107 TYR A N 1
ATOM 850 C CA . TYR A 1 107 ? 22.521 -4.160 -16.936 1.00 93.38 107 TYR A CA 1
ATOM 851 C C . TYR A 1 107 ? 22.740 -5.504 -16.223 1.00 93.38 107 TYR A C 1
ATOM 853 O O . TYR A 1 107 ? 22.043 -6.482 -16.497 1.00 93.38 107 TYR A O 1
ATOM 861 N N . LYS A 1 108 ? 23.688 -5.573 -15.273 1.00 91.56 108 LYS A N 1
ATOM 862 C CA . LYS A 1 108 ? 23.921 -6.793 -14.480 1.00 91.56 108 LYS A CA 1
ATOM 863 C C . LYS A 1 108 ? 22.711 -7.107 -13.604 1.00 91.56 108 LYS A C 1
ATOM 865 O O . LYS A 1 108 ? 22.320 -8.273 -13.535 1.00 91.56 108 LYS A O 1
ATOM 870 N N . ILE A 1 109 ? 22.118 -6.088 -12.981 1.00 89.44 109 ILE A N 1
ATOM 871 C CA . ILE A 1 109 ? 20.878 -6.213 -12.205 1.00 89.44 109 ILE A CA 1
ATOM 872 C C . ILE A 1 109 ? 19.755 -6.791 -13.078 1.00 89.44 109 ILE A C 1
ATOM 874 O O . ILE A 1 109 ? 19.180 -7.829 -12.747 1.00 89.44 109 ILE A O 1
ATOM 878 N N . ALA A 1 110 ? 19.495 -6.180 -14.233 1.00 86.69 110 ALA A N 1
ATOM 879 C CA . ALA A 1 110 ? 18.444 -6.603 -15.148 1.00 86.69 110 ALA A CA 1
ATOM 880 C C . ALA A 1 110 ? 18.689 -8.024 -15.688 1.00 86.69 110 ALA A C 1
ATOM 882 O O . ALA A 1 110 ? 17.780 -8.854 -15.738 1.00 86.69 110 ALA A O 1
ATOM 883 N N . ARG A 1 111 ? 19.946 -8.361 -16.011 1.00 84.56 111 ARG A N 1
ATOM 884 C CA . ARG A 1 111 ? 20.336 -9.701 -16.474 1.00 84.56 111 ARG A CA 1
ATOM 885 C C . ARG A 1 111 ? 20.086 -10.777 -15.417 1.00 84.56 111 ARG A C 1
ATOM 887 O O . ARG A 1 111 ? 19.598 -11.851 -15.771 1.00 84.56 111 ARG A O 1
ATOM 894 N N . LYS A 1 112 ? 20.369 -10.500 -14.136 1.00 79.69 112 LYS A N 1
ATOM 895 C CA . LYS A 1 112 ? 20.095 -11.432 -13.022 1.00 79.69 112 LYS A CA 1
ATOM 896 C C . LYS A 1 112 ? 18.608 -11.792 -12.914 1.00 79.69 112 LYS A C 1
ATOM 898 O O . LYS A 1 112 ? 18.285 -12.904 -12.508 1.00 79.69 112 LYS A O 1
ATOM 903 N N . ARG A 1 113 ? 17.698 -10.903 -13.323 1.00 67.44 113 ARG A N 1
ATOM 904 C CA . ARG A 1 113 ? 16.245 -11.130 -13.254 1.00 67.44 113 ARG A CA 1
ATOM 905 C C . ARG A 1 113 ? 15.671 -11.955 -14.421 1.00 67.44 113 ARG A C 1
ATOM 907 O O . ARG A 1 113 ? 14.496 -12.287 -14.356 1.00 67.44 113 ARG A O 1
ATOM 914 N N . LYS A 1 114 ? 16.494 -12.392 -15.393 1.00 59.22 114 LYS A N 1
ATOM 915 C CA . LYS A 1 114 ? 16.120 -13.042 -16.676 1.00 59.22 114 LYS A CA 1
ATOM 916 C C . LYS A 1 114 ? 15.221 -12.142 -17.548 1.00 59.22 114 LYS A C 1
ATOM 918 O O . LYS A 1 114 ? 14.157 -11.715 -17.117 1.00 59.22 114 LYS A O 1
ATOM 923 N N . ARG A 1 115 ? 15.605 -11.914 -18.815 1.00 55.84 115 ARG A N 1
ATOM 924 C CA . ARG A 1 115 ? 14.898 -11.021 -19.771 1.00 55.84 115 ARG A CA 1
ATOM 925 C C . ARG A 1 115 ? 13.385 -11.268 -19.845 1.00 55.84 115 ARG A C 1
ATOM 927 O O . ARG A 1 115 ? 12.617 -10.316 -19.814 1.00 55.84 115 ARG A O 1
ATOM 934 N N . ALA A 1 116 ? 12.972 -12.536 -19.835 1.00 42.78 116 ALA A N 1
ATOM 935 C CA . ALA A 1 116 ? 11.567 -12.940 -19.880 1.00 42.78 116 ALA A CA 1
ATOM 936 C C . ALA A 1 116 ? 10.720 -12.410 -18.706 1.00 42.78 116 ALA A C 1
ATOM 938 O O . ALA A 1 116 ? 9.540 -12.147 -18.889 1.00 42.78 116 ALA A O 1
ATOM 939 N N . ARG A 1 117 ? 11.302 -12.206 -17.514 1.00 64.31 117 ARG A N 1
ATOM 940 C CA . ARG A 1 117 ? 10.562 -11.655 -16.362 1.00 64.31 117 ARG A CA 1
ATOM 941 C C . ARG A 1 117 ? 10.412 -10.139 -16.422 1.00 64.31 117 ARG A C 1
ATOM 943 O O . ARG A 1 117 ? 9.455 -9.609 -15.877 1.00 64.31 117 ARG A O 1
ATOM 950 N N . LEU A 1 118 ? 11.354 -9.457 -17.071 1.00 71.25 118 LEU A N 1
ATOM 951 C CA . LEU A 1 118 ? 11.275 -8.016 -17.306 1.00 71.25 118 LEU A CA 1
ATOM 952 C C . LEU A 1 118 ? 10.379 -7.681 -18.508 1.00 71.25 118 LEU A C 1
ATOM 954 O O . LEU A 1 118 ? 9.988 -6.531 -18.641 1.00 71.25 118 LEU A O 1
ATOM 958 N N . GLN A 1 119 ? 10.045 -8.673 -19.348 1.00 71.25 119 GLN A N 1
ATOM 959 C CA . GLN A 1 119 ? 9.175 -8.525 -20.524 1.00 71.25 119 GLN A CA 1
ATOM 960 C C . GLN A 1 119 ? 9.641 -7.405 -21.470 1.00 71.25 119 GLN A C 1
ATOM 962 O O . GLN A 1 119 ? 8.845 -6.668 -22.042 1.00 71.25 119 GLN A O 1
ATOM 967 N N . VAL A 1 120 ? 10.961 -7.287 -21.627 1.00 77.50 120 VAL A N 1
ATOM 968 C CA . VAL A 1 120 ? 11.612 -6.318 -22.514 1.00 77.50 120 VAL A CA 1
ATOM 969 C C . VAL A 1 120 ? 12.296 -7.030 -23.681 1.00 77.50 120 VAL A C 1
ATOM 971 O O . VAL A 1 120 ? 12.881 -8.101 -23.476 1.00 77.50 120 VAL A O 1
ATOM 974 N N . PRO A 1 121 ? 12.285 -6.450 -24.896 1.00 77.12 121 PRO A N 1
ATOM 975 C CA . PRO A 1 121 ? 12.864 -7.092 -26.080 1.00 77.12 121 PRO A CA 1
ATOM 976 C C . PRO A 1 121 ? 14.388 -7.239 -25.976 1.00 77.12 121 PRO A C 1
ATOM 978 O O . PRO A 1 121 ? 14.975 -8.202 -26.469 1.00 77.12 121 PRO A O 1
ATOM 981 N N . ASN A 1 122 ? 15.052 -6.313 -25.283 1.00 87.19 122 ASN A N 1
ATOM 982 C CA . ASN A 1 122 ? 16.465 -6.399 -24.943 1.00 87.19 122 ASN A CA 1
ATOM 983 C C . ASN A 1 122 ? 16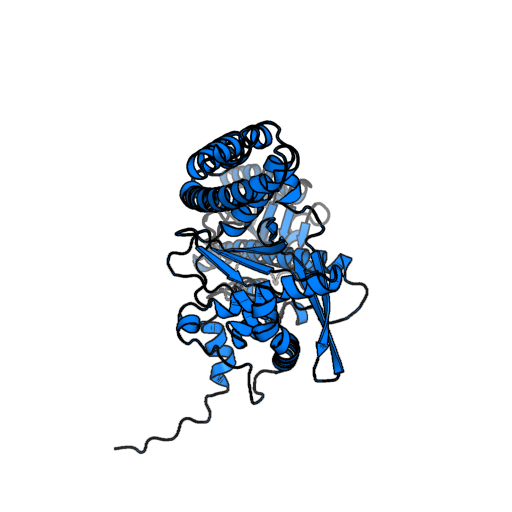.748 -5.642 -23.631 1.00 87.19 122 ASN A C 1
ATOM 985 O O . ASN A 1 122 ? 15.861 -5.029 -23.049 1.00 87.19 122 ASN A O 1
ATOM 989 N N . LEU A 1 123 ? 17.986 -5.723 -23.139 1.00 91.50 123 LEU A N 1
ATOM 990 C CA . LEU A 1 123 ? 18.391 -5.092 -21.877 1.00 91.50 123 LEU A CA 1
ATOM 991 C C . LEU A 1 123 ? 19.144 -3.775 -22.075 1.00 91.50 123 LEU A C 1
ATOM 993 O O . LEU A 1 123 ? 19.861 -3.381 -21.167 1.00 91.50 123 LEU A O 1
ATOM 997 N N . GLN A 1 124 ? 19.045 -3.135 -23.242 1.00 93.69 124 GLN A N 1
ATOM 998 C CA . GLN A 1 124 ? 19.643 -1.816 -23.452 1.00 93.69 124 GLN A CA 1
ATOM 999 C C . GLN A 1 124 ? 18.933 -0.778 -22.580 1.00 93.69 124 GLN A C 1
ATOM 1001 O O . GLN A 1 124 ? 17.723 -0.873 -22.370 1.00 93.69 124 GLN A O 1
ATOM 1006 N N . LEU A 1 125 ? 19.668 0.237 -22.125 1.00 95.12 125 LEU A N 1
ATOM 1007 C CA . LEU A 1 125 ? 19.151 1.283 -21.244 1.00 95.12 125 LEU A CA 1
ATOM 1008 C C . LEU A 1 125 ? 17.845 1.897 -21.760 1.00 95.12 125 LEU A C 1
ATOM 1010 O O . LEU A 1 125 ? 16.862 1.960 -21.030 1.00 95.12 125 LEU A O 1
ATOM 1014 N N . LYS A 1 126 ? 17.820 2.272 -23.039 1.00 93.88 126 LYS A N 1
ATOM 1015 C CA . LYS A 1 126 ? 16.680 2.937 -23.686 1.00 93.88 126 LYS A CA 1
ATOM 1016 C C . LYS A 1 126 ? 15.450 2.053 -23.757 1.00 93.88 126 LYS A C 1
ATOM 1018 O O . LYS A 1 126 ? 14.360 2.491 -23.419 1.00 93.88 126 LYS A O 1
ATOM 1023 N N . THR A 1 127 ? 15.644 0.779 -24.082 1.00 91.06 127 THR A N 1
ATOM 1024 C CA . THR A 1 127 ? 14.574 -0.219 -24.040 1.00 91.06 127 THR A CA 1
ATOM 1025 C C . THR A 1 127 ? 14.001 -0.351 -22.631 1.00 91.06 127 THR A C 1
ATOM 1027 O O . THR A 1 127 ? 12.784 -0.397 -22.466 1.00 91.06 127 THR A O 1
ATOM 1030 N N . LEU A 1 128 ? 14.861 -0.396 -21.607 1.00 91.81 128 LEU A N 1
ATOM 1031 C CA . LEU A 1 128 ? 14.422 -0.470 -20.213 1.00 91.81 128 LEU A CA 1
ATOM 1032 C C . LEU A 1 128 ? 13.684 0.808 -19.789 1.00 91.81 128 LEU A C 1
ATOM 1034 O O . LEU A 1 128 ? 12.667 0.708 -19.111 1.00 91.81 128 LEU A O 1
ATOM 1038 N N . ALA A 1 129 ? 14.143 1.983 -20.213 1.00 91.69 129 ALA A N 1
ATOM 1039 C CA . ALA A 1 129 ? 13.488 3.257 -19.927 1.00 91.69 129 ALA A CA 1
ATOM 1040 C C . ALA A 1 129 ? 12.090 3.345 -20.565 1.00 91.69 129 ALA A C 1
ATOM 1042 O O . ALA A 1 129 ? 11.133 3.728 -19.896 1.00 91.69 129 ALA A O 1
ATOM 1043 N N . GLU A 1 130 ? 11.945 2.917 -21.821 1.00 87.00 130 GLU A N 1
ATOM 1044 C CA . GLU A 1 130 ? 10.651 2.851 -22.514 1.00 87.00 130 GLU A CA 1
ATOM 1045 C C . GLU A 1 130 ? 9.699 1.855 -21.830 1.00 87.00 130 GLU A C 1
ATOM 1047 O O . GLU A 1 130 ? 8.564 2.185 -21.494 1.00 87.00 130 GLU A O 1
ATOM 1052 N N . HIS A 1 131 ? 10.156 0.623 -21.588 1.00 83.75 131 HIS A N 1
ATOM 1053 C CA . HIS A 1 131 ? 9.264 -0.475 -21.203 1.00 83.75 131 HIS A CA 1
ATOM 1054 C C . HIS A 1 131 ? 9.014 -0.567 -19.694 1.00 83.75 131 HIS A C 1
ATOM 1056 O O . HIS A 1 131 ? 7.921 -0.950 -19.280 1.00 83.75 131 HIS A O 1
ATOM 1062 N N . LEU A 1 132 ? 10.014 -0.246 -18.864 1.00 84.69 132 LEU A N 1
ATOM 1063 C CA . LEU A 1 132 ? 9.903 -0.345 -17.404 1.00 84.69 132 LEU A CA 1
ATOM 1064 C C . LEU A 1 132 ? 9.530 0.982 -16.744 1.00 84.69 132 LEU A C 1
ATOM 1066 O O . LEU A 1 132 ? 8.923 0.960 -15.671 1.00 84.69 132 LEU A O 1
ATOM 1070 N N . CYS A 1 133 ? 9.918 2.104 -17.355 1.00 83.19 133 CYS A N 1
ATOM 1071 C CA . CYS A 1 133 ? 9.727 3.449 -16.806 1.00 83.19 133 CYS A CA 1
ATOM 1072 C C . CYS A 1 133 ? 8.771 4.314 -17.644 1.00 83.19 133 CYS A C 1
ATOM 1074 O O . CYS A 1 133 ? 8.458 5.422 -17.224 1.00 83.19 133 CYS A O 1
ATOM 1076 N N . HIS A 1 134 ? 8.278 3.812 -18.782 1.00 82.69 134 HIS A N 1
ATOM 1077 C CA . HIS A 1 134 ? 7.275 4.472 -19.626 1.00 82.69 134 HIS A CA 1
ATOM 1078 C C . HIS A 1 134 ? 7.710 5.825 -20.205 1.00 82.69 134 HIS A C 1
ATOM 1080 O O . HIS A 1 134 ? 6.870 6.680 -20.483 1.00 82.69 134 HIS A O 1
ATOM 1086 N N . PHE A 1 135 ? 9.013 6.023 -20.430 1.00 79.31 135 PHE A N 1
ATOM 1087 C CA . PHE A 1 135 ? 9.473 7.174 -21.204 1.00 79.31 135 PHE A CA 1
ATOM 1088 C C . PHE A 1 135 ? 8.995 7.065 -22.654 1.00 79.31 135 PHE A C 1
ATOM 1090 O O . PHE A 1 135 ? 9.172 6.035 -23.306 1.00 79.31 135 PHE A O 1
ATOM 1097 N N . SER A 1 136 ? 8.409 8.146 -23.162 1.00 73.69 136 SER A N 1
ATOM 1098 C CA . SER A 1 136 ? 8.057 8.301 -24.573 1.00 73.69 136 SER A CA 1
ATOM 1099 C C . SER A 1 136 ? 9.179 9.009 -25.333 1.00 73.69 136 SER A C 1
ATOM 1101 O O . SER A 1 136 ? 9.966 9.752 -24.747 1.00 73.69 136 SER A O 1
ATOM 1103 N N . ASN A 1 137 ? 9.251 8.783 -26.648 1.00 75.62 137 ASN A N 1
ATOM 1104 C CA . ASN A 1 137 ? 10.179 9.471 -27.556 1.00 75.62 137 ASN A CA 1
ATOM 1105 C C . ASN A 1 137 ? 11.664 9.355 -27.158 1.00 75.62 137 ASN A C 1
ATOM 1107 O O . ASN A 1 137 ? 12.425 10.316 -27.276 1.00 75.62 137 ASN A O 1
ATOM 1111 N N . VAL A 1 138 ? 12.088 8.179 -26.681 1.00 83.31 138 VAL A N 1
ATOM 1112 C CA . VAL A 1 138 ? 13.482 7.941 -26.293 1.00 83.31 138 VAL A CA 1
ATOM 1113 C C . VAL A 1 138 ? 14.379 7.951 -27.532 1.00 83.31 138 VAL A C 1
ATOM 1115 O O . VAL A 1 138 ? 14.359 7.030 -28.349 1.00 83.31 138 VAL A O 1
ATOM 1118 N N . ASP A 1 139 ? 15.185 9.005 -27.662 1.00 82.12 139 ASP A N 1
ATOM 1119 C CA . ASP A 1 139 ? 16.087 9.182 -28.797 1.00 82.12 139 ASP A CA 1
ATOM 1120 C C . ASP A 1 139 ? 17.238 8.159 -28.769 1.00 82.12 139 ASP A C 1
ATOM 1122 O O . ASP A 1 139 ? 17.989 8.066 -27.796 1.00 82.12 139 ASP A O 1
ATOM 1126 N N . LYS A 1 140 ? 17.384 7.392 -29.854 1.00 84.75 140 LYS A N 1
ATOM 1127 C CA . LYS A 1 140 ? 18.430 6.374 -30.059 1.00 84.75 140 LYS A CA 1
ATOM 1128 C C . LYS A 1 140 ? 19.456 6.791 -31.120 1.00 84.75 140 LYS A C 1
ATOM 1130 O O . LYS A 1 140 ? 20.414 6.056 -31.343 1.00 84.75 140 LYS A O 1
ATOM 1135 N N . SER A 1 141 ? 19.281 7.934 -31.787 1.00 81.56 141 SER A N 1
ATOM 1136 C CA . SER A 1 141 ? 20.033 8.238 -33.009 1.00 81.56 141 SER A CA 1
ATOM 1137 C C . SER A 1 141 ? 21.474 8.688 -32.779 1.00 81.56 141 SER A C 1
ATOM 1139 O O . SER A 1 141 ? 22.291 8.508 -33.673 1.00 81.56 141 SER A O 1
ATOM 1141 N N . GLU A 1 142 ? 21.805 9.262 -31.616 1.00 89.69 142 GLU A N 1
ATOM 1142 C CA . GLU A 1 142 ? 23.168 9.766 -31.356 1.00 89.69 142 GLU A CA 1
ATOM 1143 C C . GLU A 1 142 ? 24.114 8.718 -30.747 1.00 89.69 142 GLU A C 1
ATOM 1145 O O . GLU A 1 142 ? 25.265 9.030 -30.463 1.00 89.69 142 GLU A O 1
ATOM 1150 N N . GLN A 1 143 ? 23.689 7.455 -30.608 1.00 83.44 143 GLN A N 1
ATOM 1151 C CA . GLN A 1 143 ? 24.532 6.392 -30.037 1.00 83.44 143 GLN A CA 1
ATOM 1152 C C . GLN A 1 143 ? 25.832 6.163 -30.834 1.00 83.44 143 GLN A C 1
ATOM 1154 O O . GLN A 1 143 ? 26.839 5.736 -30.277 1.00 83.44 143 GLN A O 1
ATOM 1159 N N . ALA A 1 144 ? 25.809 6.430 -32.142 1.00 84.44 144 ALA A N 1
ATOM 1160 C CA . ALA A 1 144 ? 26.959 6.304 -33.041 1.00 84.44 144 ALA A CA 1
ATOM 1161 C C . ALA A 1 144 ? 27.465 7.667 -33.557 1.00 84.44 144 ALA A C 1
ATOM 1163 O O . ALA A 1 144 ? 28.126 7.721 -34.595 1.00 84.44 144 ALA A O 1
ATOM 1164 N N . SER A 1 145 ? 27.117 8.761 -32.868 1.00 88.38 145 SER A N 1
ATOM 1165 C CA . SER A 1 145 ? 27.485 10.129 -33.252 1.00 88.38 145 SER A CA 1
ATOM 1166 C C . SER A 1 145 ? 28.998 10.368 -33.144 1.00 88.38 145 SER A C 1
ATOM 1168 O O . SER A 1 145 ? 29.705 9.674 -32.408 1.00 88.38 145 SER A O 1
ATOM 1170 N N . ASP A 1 146 ? 29.518 11.369 -33.863 1.00 90.25 146 ASP A N 1
ATOM 1171 C CA . ASP A 1 146 ? 30.914 11.786 -33.701 1.00 90.25 146 ASP A CA 1
ATOM 1172 C C . ASP A 1 146 ? 31.073 12.613 -32.420 1.00 90.25 146 ASP A C 1
ATOM 1174 O O . ASP A 1 146 ? 30.955 13.841 -32.406 1.00 90.25 146 ASP A O 1
ATOM 1178 N N . TRP A 1 147 ? 31.371 11.925 -31.321 1.00 94.69 147 TRP A N 1
ATOM 1179 C CA . TRP A 1 147 ? 31.648 12.557 -30.034 1.00 94.69 147 TRP A CA 1
ATOM 1180 C C . TRP A 1 147 ? 33.011 13.261 -29.978 1.00 94.69 147 TRP A C 1
ATOM 1182 O O . TRP A 1 147 ? 33.303 13.918 -28.979 1.00 94.69 147 TRP A O 1
ATOM 1192 N N . GLY A 1 148 ? 33.851 13.166 -31.015 1.00 92.94 148 GLY A N 1
ATOM 1193 C CA . GLY A 1 148 ? 35.077 13.961 -31.161 1.00 92.94 148 GLY A CA 1
ATOM 1194 C C . GLY A 1 148 ? 34.833 15.371 -31.706 1.00 92.94 148 GLY A C 1
ATOM 1195 O O . GLY A 1 148 ? 35.671 16.254 -31.516 1.00 92.94 148 GLY A O 1
ATOM 1196 N N . GLN A 1 149 ? 33.678 15.609 -32.333 1.00 93.38 149 GLN A N 1
ATOM 1197 C CA . GLN A 1 149 ? 33.320 16.905 -32.898 1.00 93.38 149 GLN A CA 1
ATOM 1198 C C . GLN A 1 149 ? 33.174 17.980 -31.813 1.00 93.38 149 GLN A C 1
ATOM 1200 O O . GLN A 1 149 ? 32.563 17.756 -30.766 1.00 93.38 149 GLN A O 1
ATOM 1205 N N . ARG A 1 150 ? 33.663 19.195 -32.090 1.00 94.62 150 ARG A N 1
ATOM 1206 C CA . ARG A 1 150 ? 33.335 20.403 -31.320 1.00 94.62 150 ARG A CA 1
ATOM 1207 C C . ARG A 1 150 ? 32.992 21.580 -32.248 1.00 94.62 150 ARG A C 1
ATOM 1209 O O . ARG A 1 150 ? 33.669 21.739 -33.262 1.00 94.62 150 ARG A O 1
ATOM 1216 N N . PRO A 1 151 ? 31.991 22.417 -31.900 1.00 94.06 151 PRO A N 1
ATOM 1217 C CA . PRO A 1 151 ? 31.095 22.283 -30.745 1.00 94.06 151 PRO A CA 1
ATOM 1218 C C . PRO A 1 151 ? 30.142 21.085 -30.890 1.00 94.06 151 PRO A C 1
ATOM 1220 O O . PRO A 1 151 ? 29.846 20.655 -32.004 1.00 94.06 151 PRO A O 1
ATOM 1223 N N . LEU A 1 152 ? 29.676 20.549 -29.758 1.00 96.00 152 LEU A N 1
ATOM 1224 C CA . LEU A 1 152 ? 28.623 19.534 -29.758 1.00 96.00 152 LEU A CA 1
ATOM 1225 C C . LEU A 1 152 ? 27.309 20.146 -30.231 1.00 96.00 152 LEU A C 1
ATOM 1227 O O . LEU A 1 152 ? 26.986 21.294 -29.912 1.00 96.00 152 LEU A O 1
ATOM 1231 N N . THR A 1 153 ? 26.535 19.365 -30.974 1.00 96.00 153 THR A N 1
ATOM 1232 C CA . THR A 1 153 ? 25.213 19.800 -31.421 1.00 96.00 153 THR A CA 1
ATOM 1233 C C . THR A 1 153 ? 24.220 19.816 -30.251 1.00 96.00 153 THR A C 1
ATOM 1235 O O . THR A 1 153 ? 24.370 19.049 -29.294 1.00 96.00 153 THR A O 1
ATOM 1238 N N . PRO A 1 154 ? 23.143 20.622 -30.324 1.00 94.12 154 PRO A N 1
ATOM 1239 C CA . PRO A 1 154 ? 22.079 20.592 -29.318 1.00 94.12 154 PRO A CA 1
ATOM 1240 C C . PRO A 1 154 ? 21.483 19.194 -29.113 1.00 94.12 154 PRO A C 1
ATOM 1242 O O . PRO A 1 154 ? 21.106 18.835 -28.002 1.00 94.12 154 PRO A O 1
ATOM 1245 N N . LYS A 1 155 ? 21.441 18.385 -30.177 1.00 93.12 155 LYS A N 1
ATOM 1246 C CA . LYS A 1 155 ? 20.914 17.024 -30.137 1.00 93.12 155 LYS A CA 1
ATOM 1247 C C . LYS A 1 155 ? 21.836 16.061 -29.387 1.00 93.12 155 LYS A C 1
ATOM 1249 O O . LYS A 1 155 ? 21.349 15.320 -28.543 1.00 93.12 155 LYS A O 1
ATOM 1254 N N . GLN A 1 156 ? 23.151 16.136 -29.608 1.00 95.50 156 GLN A N 1
ATOM 1255 C CA . GLN A 1 156 ? 24.142 15.383 -28.825 1.00 95.50 156 GLN A CA 1
ATOM 1256 C C . GLN A 1 156 ? 24.069 15.736 -27.334 1.00 95.50 156 GLN A C 1
ATOM 1258 O O . GLN A 1 156 ? 24.071 14.848 -26.487 1.00 95.50 156 GLN A O 1
ATOM 1263 N N . LEU A 1 157 ? 23.942 17.026 -27.005 1.00 96.19 157 LEU A N 1
ATOM 1264 C CA . LEU A 1 157 ? 23.792 17.472 -25.616 1.00 96.19 157 LEU A CA 1
ATOM 1265 C C . LEU A 1 157 ? 22.491 16.953 -24.991 1.00 96.19 157 LEU A C 1
ATOM 1267 O O . LEU A 1 157 ? 22.507 16.436 -23.876 1.00 96.19 157 LEU A O 1
ATOM 1271 N N . GLN A 1 158 ? 21.372 17.041 -25.714 1.00 94.12 158 GLN A N 1
ATOM 1272 C CA . GLN A 1 158 ? 20.088 16.520 -25.248 1.00 94.12 158 GLN A CA 1
ATOM 1273 C C . GLN A 1 158 ? 20.133 15.000 -25.047 1.00 94.12 158 GLN A C 1
ATOM 1275 O O . GLN A 1 158 ? 19.635 14.512 -24.037 1.00 94.12 158 GLN A O 1
ATOM 1280 N N . TYR A 1 159 ? 20.746 14.263 -25.970 1.00 95.00 159 TYR A N 1
ATOM 1281 C CA . TYR A 1 159 ? 20.927 12.817 -25.871 1.00 95.00 159 TYR A CA 1
ATOM 1282 C C . TYR A 1 159 ? 21.756 12.444 -24.634 1.00 95.00 159 TYR A C 1
ATOM 1284 O O . TYR A 1 159 ? 21.267 11.716 -23.772 1.00 95.00 159 TYR A O 1
ATOM 1292 N N . ALA A 1 160 ? 22.953 13.026 -24.500 1.00 95.69 160 ALA A N 1
ATOM 1293 C CA . ALA A 1 160 ? 23.877 12.764 -23.396 1.00 95.69 160 ALA A CA 1
ATOM 1294 C C . ALA A 1 160 ? 23.236 13.067 -22.032 1.00 95.69 160 ALA A C 1
ATOM 1296 O O . ALA A 1 160 ? 23.340 12.289 -21.087 1.00 95.69 160 ALA A O 1
ATOM 1297 N N . LYS A 1 161 ? 22.511 14.185 -21.937 1.00 95.25 161 LYS A N 1
ATOM 1298 C CA . LYS A 1 161 ? 21.751 14.553 -20.740 1.00 95.25 161 LYS A CA 1
ATOM 1299 C C . LYS A 1 161 ? 20.727 13.485 -20.355 1.00 95.25 161 LYS A C 1
ATOM 1301 O O . LYS A 1 161 ? 20.603 13.140 -19.183 1.00 95.25 161 LYS A O 1
ATOM 1306 N N . MET A 1 162 ? 19.947 13.012 -21.324 1.00 96.25 162 MET A N 1
ATOM 1307 C CA . MET A 1 162 ? 18.836 12.107 -21.040 1.00 96.25 162 MET A CA 1
ATOM 1308 C C . MET A 1 162 ? 19.302 10.702 -20.657 1.00 96.25 162 MET A C 1
ATOM 1310 O O . MET A 1 162 ? 18.591 10.037 -19.908 1.00 96.25 162 MET A O 1
ATOM 1314 N N . ASP A 1 163 ? 20.486 10.258 -21.083 1.00 96.50 163 ASP A N 1
ATOM 1315 C CA . ASP A 1 163 ? 20.977 8.921 -20.732 1.00 96.50 163 ASP A CA 1
ATOM 1316 C C . ASP A 1 163 ? 21.177 8.740 -19.219 1.00 96.50 163 ASP A C 1
ATOM 1318 O O . ASP A 1 163 ? 20.732 7.734 -18.661 1.00 96.50 163 ASP A O 1
ATOM 1322 N N . VAL A 1 164 ? 21.683 9.750 -18.504 1.00 97.19 164 VAL A N 1
ATOM 1323 C CA . VAL A 1 164 ? 21.777 9.688 -17.031 1.00 97.19 164 VAL A CA 1
ATOM 1324 C C . VAL A 1 164 ? 20.420 9.819 -16.324 1.00 97.19 164 VAL A C 1
ATOM 1326 O O . VAL A 1 164 ? 20.227 9.227 -15.260 1.00 97.19 164 VAL A O 1
ATOM 1329 N N . VAL A 1 165 ? 19.442 10.500 -16.935 1.00 96.94 165 VAL A N 1
ATOM 1330 C CA . VAL A 1 165 ? 18.049 10.560 -16.439 1.00 96.94 165 VAL A CA 1
ATOM 1331 C C . VAL A 1 165 ? 17.373 9.195 -16.562 1.00 96.94 165 VAL A C 1
ATOM 1333 O O . VAL A 1 165 ? 16.808 8.675 -15.595 1.00 96.94 165 VAL A O 1
ATOM 1336 N N . TYR A 1 166 ? 17.465 8.571 -17.738 1.00 96.88 166 TYR A N 1
ATOM 1337 C CA . TYR A 1 166 ? 16.948 7.224 -17.974 1.00 96.88 166 TYR A CA 1
ATOM 1338 C C . TYR A 1 166 ? 17.602 6.217 -17.036 1.00 96.88 166 TYR A C 1
ATOM 1340 O O . TYR A 1 166 ? 16.919 5.372 -16.454 1.00 96.88 166 TYR A O 1
ATOM 1348 N N . LEU A 1 167 ? 18.916 6.326 -16.850 1.00 97.94 167 LEU A N 1
ATOM 1349 C CA . LEU A 1 167 ? 19.677 5.478 -15.948 1.00 97.94 167 LEU A CA 1
ATOM 1350 C C . LEU A 1 167 ? 19.197 5.596 -14.499 1.00 97.94 167 LEU A C 1
ATOM 1352 O O . LEU A 1 167 ? 19.025 4.562 -13.848 1.00 97.94 167 LEU A O 1
ATOM 1356 N N . ALA A 1 168 ? 18.914 6.807 -14.018 1.00 97.25 168 ALA A N 1
ATOM 1357 C CA . ALA A 1 168 ? 18.369 7.021 -12.681 1.00 97.25 168 ALA A CA 1
ATOM 1358 C C . ALA A 1 168 ? 17.011 6.339 -12.481 1.00 97.25 168 ALA A C 1
ATOM 1360 O O . ALA A 1 168 ? 16.833 5.568 -11.529 1.00 97.25 168 ALA A O 1
ATOM 1361 N N . GLN A 1 169 ? 16.081 6.528 -13.420 1.00 96.19 169 GLN A N 1
ATOM 1362 C CA . GLN A 1 169 ? 14.754 5.911 -13.327 1.00 96.19 169 GLN A CA 1
ATOM 1363 C C . GLN A 1 169 ? 14.804 4.389 -13.468 1.00 96.19 169 GLN A C 1
ATOM 1365 O O . GLN A 1 169 ? 14.163 3.671 -12.698 1.00 96.19 169 GLN A O 1
ATOM 1370 N N . VAL A 1 170 ? 15.603 3.872 -14.405 1.00 95.00 170 VAL A N 1
ATOM 1371 C CA . VAL A 1 170 ? 15.780 2.425 -14.595 1.00 95.00 170 VAL A CA 1
ATOM 1372 C C . VAL A 1 170 ? 16.432 1.799 -13.367 1.00 95.00 170 VAL A C 1
ATOM 1374 O O . VAL A 1 170 ? 16.015 0.720 -12.948 1.00 95.00 170 VAL A O 1
ATOM 1377 N N . HIS A 1 171 ? 17.418 2.462 -12.757 1.00 96.38 171 HIS A N 1
ATOM 1378 C CA . HIS A 1 171 ? 18.035 1.996 -11.519 1.00 96.38 171 HIS A CA 1
ATOM 1379 C C . HIS A 1 171 ? 16.999 1.839 -10.408 1.00 96.38 171 HIS A C 1
ATOM 1381 O O . HIS A 1 171 ? 16.824 0.735 -9.885 1.00 96.38 171 HIS A O 1
ATOM 1387 N N . ARG A 1 172 ? 16.262 2.915 -10.112 1.00 92.19 172 ARG A N 1
ATOM 1388 C CA . ARG A 1 172 ? 15.200 2.923 -9.102 1.00 92.19 172 ARG A CA 1
ATOM 1389 C C . ARG A 1 172 ? 14.170 1.832 -9.371 1.00 92.19 172 ARG A C 1
ATOM 1391 O O . ARG A 1 172 ? 13.859 1.041 -8.484 1.00 92.19 172 ARG A O 1
ATOM 1398 N N . ARG A 1 173 ? 13.700 1.727 -10.614 1.00 89.00 173 ARG A N 1
ATOM 1399 C CA . ARG A 1 173 ? 12.683 0.748 -10.999 1.00 89.00 173 ARG A CA 1
ATOM 1400 C C . ARG A 1 173 ? 13.166 -0.691 -10.849 1.00 89.00 173 ARG A C 1
ATOM 1402 O O . ARG A 1 173 ? 12.420 -1.550 -10.385 1.00 89.00 173 ARG A O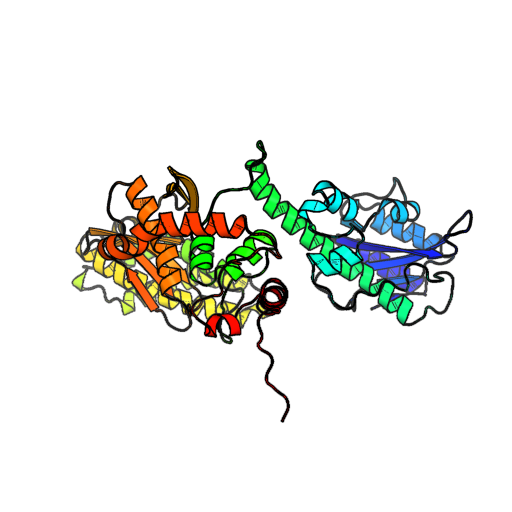 1
ATOM 1409 N N . LEU A 1 174 ? 14.412 -0.971 -11.219 1.00 89.19 174 LEU A N 1
ATOM 1410 C CA . LEU A 1 174 ? 15.002 -2.295 -11.042 1.00 89.19 174 LEU A CA 1
ATOM 1411 C C . LEU A 1 174 ? 15.168 -2.651 -9.561 1.00 89.19 174 LEU A C 1
ATOM 1413 O O . LEU A 1 174 ? 14.930 -3.806 -9.210 1.00 89.19 174 LEU A O 1
ATOM 1417 N N . LEU A 1 175 ? 15.529 -1.693 -8.702 1.00 86.12 175 LEU A N 1
ATOM 1418 C CA . LEU A 1 175 ? 15.586 -1.901 -7.252 1.00 86.12 175 LEU A CA 1
ATOM 1419 C C . LEU A 1 175 ? 14.198 -2.144 -6.650 1.00 86.12 175 LEU A C 1
ATOM 1421 O O . LEU A 1 175 ? 14.047 -3.047 -5.837 1.00 86.12 175 LEU A O 1
ATOM 1425 N N . GLU A 1 176 ? 13.164 -1.423 -7.086 1.00 82.06 176 GLU A N 1
ATOM 1426 C CA . GLU A 1 176 ? 11.777 -1.702 -6.684 1.00 82.06 176 GLU A CA 1
ATOM 1427 C C . GLU A 1 176 ? 11.366 -3.128 -7.067 1.00 82.06 176 GLU A C 1
ATOM 1429 O O . GLU A 1 176 ? 10.845 -3.870 -6.237 1.00 82.06 176 GLU A O 1
ATOM 1434 N N . ILE A 1 177 ? 11.659 -3.543 -8.304 1.00 79.12 177 ILE A N 1
ATOM 1435 C CA . ILE A 1 177 ? 11.404 -4.910 -8.777 1.00 79.12 177 ILE A CA 1
ATOM 1436 C C . ILE A 1 177 ? 12.202 -5.931 -7.952 1.00 79.12 177 ILE A C 1
ATOM 1438 O O . ILE A 1 177 ? 11.691 -7.011 -7.656 1.00 79.12 177 ILE A O 1
ATOM 1442 N N . ILE A 1 178 ? 13.443 -5.611 -7.571 1.00 72.62 178 ILE A N 1
ATOM 1443 C CA . ILE A 1 178 ? 14.261 -6.459 -6.697 1.00 72.62 178 ILE A CA 1
ATOM 1444 C C . ILE A 1 178 ? 13.643 -6.573 -5.311 1.00 72.62 178 ILE A C 1
ATOM 1446 O O . ILE A 1 178 ? 13.506 -7.694 -4.850 1.00 72.62 178 ILE A O 1
ATOM 1450 N N . ASN A 1 179 ? 13.260 -5.466 -4.680 1.00 64.00 179 ASN A N 1
ATOM 1451 C CA . ASN A 1 179 ? 12.749 -5.430 -3.310 1.00 64.00 179 ASN A CA 1
ATOM 1452 C C . ASN A 1 179 ? 11.378 -6.105 -3.199 1.00 64.00 179 ASN A C 1
ATOM 1454 O O . ASN A 1 179 ? 11.123 -6.836 -2.241 1.00 64.00 179 ASN A O 1
ATOM 1458 N N . LEU A 1 180 ? 10.523 -5.938 -4.213 1.00 54.97 180 LEU A N 1
ATOM 1459 C CA . LEU A 1 180 ? 9.302 -6.733 -4.365 1.00 54.97 180 LEU A CA 1
ATOM 1460 C C . LEU A 1 180 ? 9.648 -8.225 -4.450 1.00 54.97 180 LEU A C 1
ATOM 1462 O O . LEU A 1 180 ? 9.099 -9.033 -3.712 1.00 54.97 180 LEU A O 1
ATOM 1466 N N . ALA A 1 181 ? 10.647 -8.576 -5.261 1.00 49.03 181 ALA A N 1
ATOM 1467 C CA . ALA A 1 181 ? 11.079 -9.957 -5.415 1.00 49.03 181 ALA A CA 1
ATOM 1468 C C . ALA A 1 181 ? 11.941 -10.503 -4.252 1.00 49.03 181 ALA A C 1
ATOM 1470 O O . ALA A 1 181 ? 12.162 -11.707 -4.199 1.00 49.03 181 ALA A O 1
ATOM 1471 N N . GLU A 1 182 ? 12.467 -9.667 -3.351 1.00 40.94 182 GLU A N 1
ATOM 1472 C CA . GLU A 1 182 ? 13.210 -10.061 -2.144 1.00 40.94 182 GLU A CA 1
ATOM 1473 C C . GLU A 1 182 ? 12.292 -10.228 -0.937 1.00 40.94 182 GLU A C 1
ATOM 1475 O O . GLU A 1 182 ? 12.468 -11.173 -0.167 1.00 40.94 182 GLU A O 1
ATOM 1480 N N . SER A 1 183 ? 11.219 -9.437 -0.882 1.00 36.91 183 SER A N 1
ATOM 1481 C CA . SER A 1 183 ? 10.020 -9.768 -0.106 1.00 36.91 183 SER A CA 1
ATOM 1482 C C . SER A 1 183 ? 9.440 -11.122 -0.553 1.00 36.91 183 SER A C 1
ATOM 1484 O O . SER A 1 183 ? 8.976 -11.898 0.279 1.00 36.91 183 SER A O 1
ATOM 1486 N N . ASP A 1 184 ? 9.576 -11.456 -1.844 1.00 36.56 184 ASP A N 1
ATOM 1487 C CA . ASP A 1 184 ? 9.285 -12.790 -2.383 1.00 36.56 184 ASP A CA 1
ATOM 1488 C C . ASP A 1 184 ? 10.449 -13.806 -2.230 1.00 36.56 184 ASP A C 1
ATOM 1490 O O . ASP A 1 184 ? 10.225 -14.997 -2.423 1.00 36.56 184 ASP A O 1
ATOM 1494 N N . ASN A 1 185 ? 11.696 -13.428 -1.889 1.00 33.91 185 ASN A N 1
ATOM 1495 C CA . ASN A 1 185 ? 12.835 -14.375 -1.845 1.00 33.91 185 ASN A CA 1
ATOM 1496 C C . ASN A 1 185 ? 13.073 -15.043 -0.487 1.00 33.91 185 ASN A C 1
ATOM 1498 O O . ASN A 1 185 ? 13.682 -16.109 -0.468 1.00 33.91 185 ASN A O 1
ATOM 1502 N N . ILE A 1 186 ? 12.509 -14.534 0.613 1.00 37.00 186 ILE A N 1
ATOM 1503 C CA . ILE A 1 186 ? 12.285 -15.373 1.812 1.00 37.00 186 ILE A CA 1
ATOM 1504 C C . ILE A 1 186 ? 11.246 -16.479 1.496 1.00 37.00 186 ILE A C 1
ATOM 1506 O O . ILE A 1 186 ? 11.143 -17.476 2.203 1.00 37.00 186 ILE A O 1
ATOM 1510 N N . VAL A 1 187 ? 10.539 -16.351 0.365 1.00 37.78 187 VAL A N 1
ATOM 1511 C CA . VAL A 1 187 ? 9.517 -17.277 -0.138 1.00 37.78 187 VAL A CA 1
ATOM 1512 C C . VAL A 1 187 ? 10.006 -18.113 -1.348 1.00 37.78 187 VAL A C 1
ATOM 1514 O O . VAL A 1 187 ? 9.313 -19.036 -1.765 1.00 37.78 187 VAL A O 1
ATOM 1517 N N . ASN A 1 188 ? 11.216 -17.895 -1.896 1.00 30.59 188 ASN A N 1
ATOM 1518 C CA . ASN A 1 188 ? 11.685 -18.568 -3.127 1.00 30.59 188 ASN A CA 1
ATOM 1519 C C . ASN A 1 188 ? 12.739 -19.661 -2.888 1.00 30.59 188 ASN A C 1
ATOM 1521 O O . ASN A 1 188 ? 13.888 -19.551 -3.322 1.00 30.59 188 ASN A O 1
ATOM 1525 N N . LEU A 1 189 ? 12.301 -20.786 -2.324 1.00 31.03 189 LEU A N 1
ATOM 1526 C CA . LEU A 1 189 ? 12.908 -22.092 -2.603 1.00 31.03 189 LEU A CA 1
ATOM 1527 C C . LEU A 1 189 ? 11.867 -23.073 -3.159 1.00 31.03 189 LEU A C 1
ATOM 1529 O O . LEU A 1 189 ? 11.770 -24.205 -2.714 1.00 31.03 189 LEU A O 1
ATOM 1533 N N . ALA A 1 190 ? 11.076 -22.636 -4.140 1.00 29.88 190 ALA A N 1
ATOM 1534 C CA . ALA A 1 190 ? 10.411 -23.520 -5.095 1.00 29.88 190 ALA A CA 1
ATOM 1535 C C . ALA A 1 190 ? 9.881 -22.698 -6.272 1.00 29.88 190 ALA A C 1
ATOM 1537 O O . ALA A 1 190 ? 9.203 -21.689 -6.094 1.00 29.88 190 ALA A O 1
ATOM 1538 N N . GLN A 1 191 ? 10.159 -23.149 -7.492 1.00 34.03 191 GLN A N 1
ATOM 1539 C CA . GLN A 1 191 ? 9.443 -22.708 -8.680 1.00 34.03 191 GLN A CA 1
ATOM 1540 C C . GLN A 1 191 ? 7.954 -23.039 -8.527 1.00 34.03 191 GLN A C 1
ATOM 1542 O O . GLN A 1 191 ? 7.526 -24.151 -8.808 1.00 34.03 191 GLN A O 1
ATOM 1547 N N . THR A 1 192 ? 7.163 -22.051 -8.135 1.00 31.92 192 THR A N 1
ATOM 1548 C CA . THR A 1 192 ? 5.727 -22.018 -8.400 1.00 31.92 192 THR A CA 1
ATOM 1549 C C . THR A 1 192 ? 5.413 -20.578 -8.766 1.00 31.92 192 THR A C 1
ATOM 1551 O O . THR A 1 192 ? 5.909 -19.650 -8.128 1.00 31.92 192 THR A O 1
ATOM 1554 N N . VAL A 1 193 ? 4.617 -20.364 -9.810 1.00 39.41 193 VAL A N 1
ATOM 1555 C CA . VAL A 1 193 ? 3.824 -19.135 -9.943 1.00 39.41 193 VAL A CA 1
ATOM 1556 C C . VAL A 1 193 ? 3.289 -18.813 -8.544 1.00 39.41 193 VAL A C 1
ATOM 1558 O O . VAL A 1 193 ? 2.797 -19.732 -7.890 1.00 39.41 193 VAL A O 1
ATOM 1561 N N . ASN A 1 194 ? 3.463 -17.590 -8.027 1.00 45.59 194 ASN A N 1
ATOM 1562 C CA . ASN A 1 194 ? 2.894 -17.229 -6.727 1.00 45.59 194 ASN A CA 1
ATOM 1563 C C . ASN A 1 194 ? 1.369 -17.291 -6.880 1.00 45.59 194 ASN A C 1
ATOM 1565 O O . ASN A 1 194 ? 0.727 -16.323 -7.282 1.00 45.59 194 ASN A O 1
ATOM 1569 N N . ASN A 1 195 ? 0.827 -18.487 -6.649 1.00 60.97 195 ASN A N 1
ATOM 1570 C CA . ASN A 1 195 ? -0.562 -18.838 -6.872 1.00 60.97 195 ASN A CA 1
ATOM 1571 C C . ASN A 1 195 ? -1.457 -18.122 -5.871 1.00 60.97 195 ASN A C 1
ATOM 1573 O O . ASN A 1 195 ? -2.661 -18.201 -6.015 1.00 60.97 195 ASN A O 1
ATOM 1577 N N . ASN A 1 196 ? -0.920 -17.427 -4.868 1.00 84.94 196 ASN A N 1
ATOM 1578 C CA . ASN A 1 196 ? -1.731 -16.819 -3.831 1.00 84.94 196 ASN A CA 1
ATOM 1579 C C . ASN A 1 196 ? -2.494 -15.600 -4.374 1.00 84.94 196 ASN A C 1
ATOM 1581 O O . ASN A 1 196 ? -1.919 -14.633 -4.901 1.00 84.94 196 ASN A O 1
ATOM 1585 N N . PHE A 1 197 ? -3.810 -15.622 -4.189 1.00 93.69 197 PHE A N 1
ATOM 1586 C CA . PHE A 1 197 ? -4.631 -14.429 -4.331 1.00 93.69 197 PHE A CA 1
ATOM 1587 C C . PHE A 1 197 ? -4.667 -13.646 -3.022 1.00 93.69 197 PHE A C 1
ATOM 1589 O O . PHE A 1 197 ? -4.379 -14.167 -1.948 1.00 93.69 197 PHE A O 1
ATOM 1596 N N . THR A 1 198 ? -4.988 -12.363 -3.126 1.00 95.12 198 THR A N 1
ATOM 1597 C CA . THR A 1 198 ? -5.195 -11.491 -1.970 1.00 95.12 198 THR A CA 1
ATOM 1598 C C . THR A 1 198 ? -6.602 -10.915 -2.036 1.00 95.12 198 THR A C 1
ATOM 1600 O O . THR A 1 198 ? -7.138 -10.779 -3.143 1.00 95.12 198 THR A O 1
ATOM 1603 N N . PRO A 1 199 ? -7.210 -10.520 -0.908 1.00 94.69 199 PRO A N 1
ATOM 1604 C CA . PRO A 1 199 ? -8.512 -9.857 -0.926 1.00 94.69 199 PRO A CA 1
ATOM 1605 C C . PRO A 1 199 ? -8.552 -8.628 -1.839 1.00 94.69 199 PRO A C 1
ATOM 1607 O O . PRO A 1 199 ? -9.537 -8.413 -2.538 1.00 94.69 199 PRO A O 1
ATOM 1610 N N . THR A 1 200 ? -7.449 -7.881 -1.946 1.00 92.31 200 THR A N 1
ATOM 1611 C CA . THR A 1 200 ? -7.310 -6.767 -2.898 1.00 92.31 200 THR A CA 1
ATOM 1612 C C . THR A 1 200 ? -7.365 -7.222 -4.361 1.00 92.31 200 THR A C 1
ATOM 1614 O O . THR A 1 200 ? -7.991 -6.554 -5.182 1.00 92.31 200 THR A O 1
ATOM 1617 N N . LYS A 1 201 ? -6.748 -8.362 -4.711 1.00 94.25 201 LYS A N 1
ATOM 1618 C CA . LYS A 1 201 ? -6.845 -8.939 -6.066 1.00 94.25 201 LYS A CA 1
ATOM 1619 C C . LYS A 1 201 ? -8.256 -9.428 -6.371 1.00 94.25 201 LYS A C 1
ATOM 1621 O O . LYS A 1 201 ? -8.724 -9.240 -7.488 1.00 94.25 201 LYS A O 1
ATOM 1626 N N . VAL A 1 202 ? -8.931 -10.030 -5.392 1.00 94.12 202 VAL A N 1
ATOM 1627 C CA . VAL A 1 202 ? -10.319 -10.479 -5.557 1.00 94.12 202 VAL A CA 1
ATOM 1628 C C . VAL A 1 202 ? -11.238 -9.277 -5.749 1.00 94.12 202 VAL A C 1
ATOM 1630 O O . VAL A 1 202 ? -11.992 -9.253 -6.715 1.00 94.12 202 VAL A O 1
ATOM 1633 N N . ARG A 1 203 ? -11.100 -8.231 -4.925 1.00 93.25 203 ARG A N 1
ATOM 1634 C CA . ARG A 1 203 ? -11.778 -6.942 -5.122 1.00 93.25 203 ARG A CA 1
ATOM 1635 C C . ARG A 1 203 ? -11.591 -6.421 -6.544 1.00 93.25 203 ARG A C 1
ATOM 1637 O O . ARG A 1 203 ? -12.571 -6.159 -7.225 1.00 93.25 203 ARG A O 1
ATOM 1644 N N . LEU A 1 204 ? -10.345 -6.343 -7.014 1.00 93.69 204 LEU A N 1
ATOM 1645 C CA . LEU A 1 204 ? -10.028 -5.871 -8.363 1.00 93.69 204 LEU A CA 1
ATOM 1646 C C . LEU A 1 204 ? -10.690 -6.724 -9.455 1.00 93.69 204 LEU A C 1
ATOM 1648 O O . LEU A 1 204 ? -11.168 -6.196 -10.452 1.00 93.69 204 LEU A O 1
ATOM 1652 N N . ALA A 1 205 ? -10.745 -8.041 -9.259 1.00 94.19 205 ALA A N 1
ATOM 1653 C CA . ALA A 1 205 ? -11.427 -8.981 -10.144 1.00 94.19 205 ALA A CA 1
ATOM 1654 C C . ALA A 1 205 ? -12.965 -8.850 -10.122 1.00 94.19 205 ALA A C 1
ATOM 1656 O O . ALA A 1 205 ? -13.629 -9.274 -11.073 1.00 94.19 205 ALA A O 1
ATOM 1657 N N . PHE A 1 206 ? -13.547 -8.296 -9.055 1.00 92.12 206 PHE A N 1
ATOM 1658 C CA . PHE A 1 206 ? -14.946 -7.861 -9.029 1.00 92.12 206 PHE A CA 1
ATOM 1659 C C . PHE A 1 206 ? -15.129 -6.520 -9.752 1.00 92.12 206 PHE A C 1
ATOM 1661 O O . PHE A 1 206 ? -16.017 -6.439 -10.595 1.00 92.12 206 PHE A O 1
ATOM 1668 N N . GLU A 1 207 ? -14.257 -5.535 -9.510 1.00 92.56 207 GLU A N 1
ATOM 1669 C CA . GLU A 1 207 ? -14.330 -4.208 -10.148 1.00 92.56 207 GLU A CA 1
ATOM 1670 C C . GLU A 1 207 ? -14.151 -4.308 -11.676 1.00 92.56 207 GLU A C 1
ATOM 1672 O O . GLU A 1 207 ? -14.951 -3.782 -12.452 1.00 92.56 207 GLU A O 1
ATOM 1677 N N . CYS A 1 208 ? -13.087 -4.979 -12.137 1.00 95.12 208 CYS A N 1
ATOM 1678 C CA . CYS A 1 208 ? -12.768 -5.125 -13.556 1.00 95.12 208 CYS A CA 1
ATOM 1679 C C . CYS A 1 208 ? -11.823 -6.319 -13.823 1.00 95.12 208 CYS A C 1
ATOM 1681 O O . CYS A 1 208 ? -10.617 -6.222 -13.569 1.00 95.12 208 CYS A O 1
ATOM 1683 N N . PRO A 1 209 ? -12.319 -7.421 -14.419 1.00 95.69 209 PRO A N 1
ATOM 1684 C CA . PRO A 1 209 ? -11.503 -8.589 -14.769 1.00 95.69 209 PRO A CA 1
ATOM 1685 C C . PRO A 1 209 ? -10.344 -8.275 -15.723 1.00 95.69 209 PRO A C 1
ATOM 1687 O O . PRO A 1 209 ? -9.233 -8.765 -15.512 1.00 95.69 209 PRO A O 1
ATOM 1690 N N . ARG A 1 210 ? -10.557 -7.400 -16.720 1.00 95.88 210 ARG A N 1
ATOM 1691 C CA . ARG A 1 210 ? -9.478 -6.896 -17.592 1.00 95.88 210 ARG A CA 1
ATOM 1692 C C . ARG A 1 210 ? -8.387 -6.177 -16.795 1.00 95.88 210 ARG A C 1
ATOM 1694 O O . ARG A 1 210 ? -7.210 -6.454 -17.002 1.00 95.88 210 ARG A O 1
ATOM 1701 N N . LEU A 1 211 ? -8.743 -5.300 -15.851 1.00 95.44 211 LEU A N 1
ATOM 1702 C CA . LEU A 1 211 ? -7.752 -4.593 -15.028 1.00 95.44 211 LEU A CA 1
ATOM 1703 C C . LEU A 1 211 ? -7.000 -5.550 -14.095 1.00 95.44 211 LEU A C 1
ATOM 1705 O O . LEU A 1 211 ? -5.783 -5.434 -13.963 1.00 95.44 211 LEU A O 1
ATOM 1709 N N . PHE A 1 212 ? -7.697 -6.523 -13.499 1.00 95.56 212 PHE A N 1
ATOM 1710 C CA . PHE A 1 212 ? -7.070 -7.606 -12.741 1.00 95.56 212 PHE A CA 1
ATOM 1711 C C . PHE A 1 212 ? -6.040 -8.366 -13.586 1.00 95.56 212 PHE A C 1
ATOM 1713 O O . PHE A 1 212 ? -4.892 -8.514 -13.161 1.00 95.56 212 PHE A O 1
ATOM 1720 N N . TYR A 1 213 ? -6.420 -8.788 -14.795 1.00 94.25 213 TYR A N 1
ATOM 1721 C CA . TYR A 1 213 ? -5.524 -9.481 -15.718 1.00 94.25 213 TYR A CA 1
ATOM 1722 C C . TYR A 1 213 ? -4.299 -8.626 -16.064 1.00 94.25 213 TYR A C 1
ATOM 1724 O O . TYR A 1 213 ? -3.163 -9.082 -15.916 1.00 94.25 213 TYR A O 1
ATOM 1732 N N . LEU A 1 214 ? -4.512 -7.371 -16.478 1.00 90.31 214 LEU A N 1
ATOM 1733 C CA . LEU A 1 214 ? -3.429 -6.460 -16.855 1.00 90.31 214 LEU A CA 1
ATOM 1734 C C . LEU A 1 214 ? -2.467 -6.220 -15.697 1.00 90.31 214 LEU A C 1
ATOM 1736 O O . LEU A 1 214 ? -1.256 -6.274 -15.894 1.00 90.31 214 LEU A O 1
ATOM 1740 N N . HIS A 1 215 ? -2.988 -6.009 -14.489 1.00 91.06 215 HIS A N 1
ATOM 1741 C CA . HIS A 1 215 ? -2.159 -5.826 -13.307 1.00 91.06 215 HIS A CA 1
ATOM 1742 C C . HIS A 1 215 ? -1.351 -7.082 -12.973 1.00 91.06 215 HIS A C 1
ATOM 1744 O O . HIS A 1 215 ? -0.156 -6.994 -12.699 1.00 91.06 215 HIS A O 1
ATOM 1750 N N . GLN A 1 216 ? -1.965 -8.263 -13.041 1.00 86.12 216 GLN A N 1
ATOM 1751 C CA . GLN A 1 216 ? -1.278 -9.512 -12.720 1.00 86.12 216 GLN A CA 1
ATOM 1752 C C . GLN A 1 216 ? -0.211 -9.883 -13.764 1.00 86.12 216 GLN A C 1
ATOM 1754 O O . GLN A 1 216 ? 0.798 -10.494 -13.409 1.00 86.12 216 GLN A O 1
ATOM 1759 N N . ARG A 1 217 ? -0.410 -9.513 -15.036 1.00 82.88 217 ARG A N 1
ATOM 1760 C CA . ARG A 1 217 ? 0.543 -9.772 -16.129 1.00 82.88 217 ARG A CA 1
ATOM 1761 C C . ARG A 1 217 ? 1.622 -8.701 -16.260 1.00 82.88 217 ARG A C 1
ATOM 1763 O O . ARG A 1 217 ? 2.770 -9.023 -16.564 1.00 82.88 217 ARG A O 1
ATOM 1770 N N . PHE A 1 218 ? 1.267 -7.440 -16.039 1.00 80.88 218 PHE A N 1
ATOM 1771 C CA . PHE A 1 218 ? 2.098 -6.301 -16.420 1.00 80.88 218 PHE A CA 1
ATOM 1772 C C . PHE A 1 218 ? 2.300 -5.251 -15.317 1.00 80.88 218 PHE A C 1
ATOM 1774 O O . PHE A 1 218 ? 2.968 -4.246 -15.557 1.00 80.88 218 PHE A O 1
ATOM 1781 N N . GLY A 1 219 ? 1.728 -5.440 -14.128 1.00 84.25 219 GLY A N 1
ATOM 1782 C CA . GLY A 1 219 ? 1.750 -4.446 -13.056 1.00 84.25 219 GLY A CA 1
ATOM 1783 C C . GLY A 1 219 ? 0.939 -3.186 -13.383 1.00 84.25 219 GLY A C 1
ATOM 1784 O O . GLY A 1 219 ? -0.037 -3.222 -14.131 1.00 84.25 219 GLY A O 1
ATOM 1785 N N . GLY A 1 220 ? 1.333 -2.056 -12.795 1.00 81.75 220 GLY A N 1
ATOM 1786 C CA . GLY A 1 220 ? 0.646 -0.768 -12.946 1.00 81.75 220 GLY A CA 1
ATOM 1787 C C . GLY A 1 220 ? -0.405 -0.504 -11.866 1.00 81.75 220 GLY A C 1
ATOM 1788 O O . GLY A 1 220 ? -0.734 -1.383 -11.067 1.00 81.75 220 GLY A O 1
ATOM 1789 N N . ASN A 1 221 ? -0.908 0.732 -11.830 1.00 84.94 221 ASN A N 1
ATOM 1790 C CA . ASN A 1 221 ? -1.907 1.173 -10.855 1.00 84.94 221 ASN A CA 1
ATOM 1791 C C . ASN A 1 221 ? -3.263 0.482 -11.105 1.00 84.94 221 ASN A C 1
ATOM 1793 O O . ASN A 1 221 ? -3.595 0.130 -12.237 1.00 84.94 221 ASN A O 1
ATOM 1797 N N . THR A 1 222 ? -4.030 0.266 -10.041 1.00 89.31 222 THR A N 1
ATOM 1798 C CA . THR A 1 222 ? -5.301 -0.477 -10.038 1.00 89.31 222 THR A CA 1
ATOM 1799 C C . THR A 1 222 ? -6.440 0.280 -9.368 1.00 89.31 222 THR A C 1
ATOM 1801 O O . THR A 1 222 ? -7.564 -0.211 -9.346 1.00 89.31 222 THR A O 1
ATOM 1804 N N . LEU A 1 223 ? -6.167 1.455 -8.798 1.00 86.25 223 LEU A N 1
ATOM 1805 C CA . LEU A 1 223 ? -7.163 2.215 -8.054 1.00 86.25 223 LEU A CA 1
ATOM 1806 C C . LEU A 1 223 ? -8.012 3.077 -8.992 1.00 86.25 223 LEU A C 1
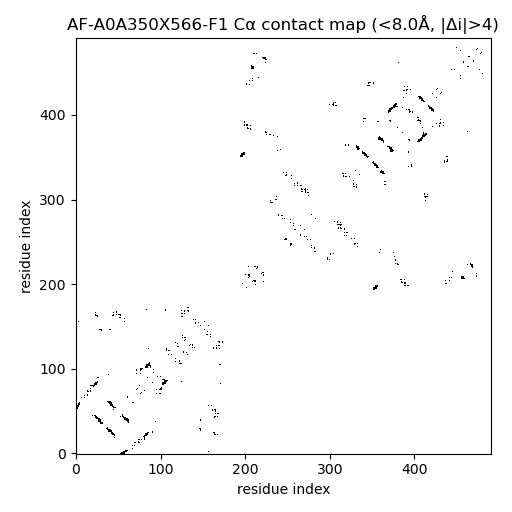ATOM 1808 O O . LEU A 1 223 ? -7.488 3.944 -9.690 1.00 86.25 223 LEU A O 1
ATOM 1812 N N . PHE A 1 224 ? -9.328 2.869 -8.944 1.00 87.31 224 PHE A N 1
ATOM 1813 C CA . PHE A 1 224 ? -10.326 3.767 -9.521 1.00 87.31 224 PHE A CA 1
ATOM 1814 C C . PHE A 1 224 ? -10.508 4.967 -8.589 1.00 87.31 224 PHE A C 1
ATOM 1816 O O . PHE A 1 224 ? -11.309 4.929 -7.656 1.00 87.31 224 PHE A O 1
ATOM 1823 N N . LEU A 1 225 ? -9.694 6.003 -8.792 1.00 81.56 225 LEU A N 1
ATOM 1824 C CA . LEU A 1 225 ? -9.747 7.216 -7.982 1.00 81.56 225 LEU A CA 1
ATOM 1825 C C . LEU A 1 225 ? -10.642 8.271 -8.652 1.00 81.56 225 LEU A C 1
ATOM 1827 O O . LEU A 1 225 ? -10.440 8.574 -9.830 1.00 81.56 225 LEU A O 1
ATOM 1831 N N . PRO A 1 226 ? -11.594 8.866 -7.911 1.00 73.69 226 PRO A N 1
ATOM 1832 C CA . PRO A 1 226 ? -12.282 10.078 -8.341 1.00 73.69 226 PRO A CA 1
ATOM 1833 C C . PRO A 1 226 ? -11.290 11.211 -8.635 1.00 73.69 226 PRO A C 1
ATOM 1835 O O . PRO A 1 226 ? -10.219 11.270 -8.029 1.00 73.69 226 PRO A O 1
ATOM 1838 N N . LYS A 1 227 ? -11.665 12.153 -9.510 1.00 68.88 227 LYS A N 1
ATOM 1839 C CA . LYS A 1 227 ? -10.805 13.292 -9.894 1.00 68.88 227 LYS A CA 1
ATOM 1840 C C . LYS A 1 227 ? -10.323 14.129 -8.700 1.00 68.88 227 LYS A C 1
ATOM 1842 O O . LYS A 1 227 ? -9.204 14.624 -8.736 1.00 68.88 227 LYS A O 1
ATOM 1847 N N . ASP A 1 228 ? -11.130 14.217 -7.643 1.00 68.12 228 ASP A N 1
ATOM 1848 C CA . ASP A 1 228 ? -10.842 15.022 -6.446 1.00 68.12 228 ASP A CA 1
ATOM 1849 C C . ASP A 1 228 ? -10.262 14.201 -5.278 1.00 68.12 228 ASP A C 1
ATOM 1851 O O . ASP A 1 228 ? -10.133 14.697 -4.155 1.00 68.12 228 ASP A O 1
ATOM 1855 N N . ALA A 1 229 ? -9.941 12.922 -5.499 1.00 69.69 229 ALA A N 1
ATOM 1856 C CA . ALA A 1 229 ? -9.426 12.065 -4.441 1.00 69.69 229 ALA A CA 1
ATOM 1857 C C . ALA A 1 229 ? -7.990 12.451 -4.061 1.00 69.69 229 ALA A C 1
ATOM 1859 O O . ALA A 1 229 ? -7.108 12.577 -4.909 1.00 69.69 229 ALA A O 1
ATOM 1860 N N . ALA A 1 230 ? -7.734 12.571 -2.759 1.00 69.38 230 ALA A N 1
ATOM 1861 C CA . ALA A 1 230 ? -6.390 12.805 -2.253 1.00 69.38 230 ALA A CA 1
ATOM 1862 C C . ALA A 1 230 ? -5.486 11.593 -2.551 1.00 69.38 230 ALA A C 1
ATOM 1864 O O . ALA A 1 230 ? -5.702 10.487 -2.049 1.00 69.38 230 ALA A O 1
ATOM 1865 N N . THR A 1 231 ? -4.453 11.797 -3.368 1.00 71.69 231 THR A N 1
ATOM 1866 C CA . THR A 1 231 ? -3.479 10.760 -3.729 1.00 71.69 231 THR A CA 1
ATOM 1867 C C . THR A 1 231 ? -2.310 10.723 -2.748 1.00 71.69 231 THR A C 1
ATOM 1869 O O . THR A 1 231 ? -1.900 11.749 -2.217 1.00 71.69 231 THR A O 1
ATOM 1872 N N . GLY A 1 232 ? -1.733 9.541 -2.519 1.00 79.56 232 GLY A N 1
ATOM 1873 C CA . GLY A 1 232 ? -0.486 9.396 -1.752 1.00 79.56 232 GLY A CA 1
ATOM 1874 C C . GLY A 1 232 ? -0.620 9.474 -0.225 1.00 79.56 232 GLY A C 1
ATOM 1875 O O . GLY A 1 232 ? 0.346 9.191 0.476 1.00 79.56 232 GLY A O 1
ATOM 1876 N N . ILE A 1 233 ? -1.808 9.768 0.311 1.00 85.38 233 ILE A N 1
ATOM 1877 C CA . ILE A 1 233 ? -2.029 9.887 1.765 1.00 85.38 233 ILE A CA 1
ATOM 1878 C C . ILE A 1 233 ? -2.347 8.559 2.470 1.00 85.38 233 ILE A C 1
ATOM 1880 O O . ILE A 1 233 ? -2.246 8.464 3.692 1.00 85.38 233 ILE A O 1
ATOM 1884 N N . GLY A 1 234 ? -2.720 7.522 1.710 1.00 86.88 234 GLY A N 1
ATOM 1885 C CA . GLY A 1 234 ? -3.246 6.263 2.246 1.00 86.88 234 GLY A CA 1
ATOM 1886 C C . GLY A 1 234 ? -2.318 5.607 3.267 1.00 86.88 234 GLY A C 1
ATOM 1887 O O . GLY A 1 234 ? -2.729 5.348 4.392 1.00 86.88 234 GLY A O 1
ATOM 1888 N N . LYS A 1 235 ? -1.045 5.398 2.920 1.00 88.56 235 LYS A N 1
ATOM 1889 C CA . LYS A 1 235 ? -0.078 4.739 3.814 1.00 88.56 235 LYS A CA 1
ATOM 1890 C C . LYS A 1 235 ? 0.106 5.494 5.136 1.00 88.56 235 LYS A C 1
ATOM 1892 O O . LYS A 1 235 ? 0.113 4.879 6.196 1.00 88.56 235 LYS A O 1
ATOM 1897 N N . ALA A 1 236 ? 0.228 6.819 5.073 1.00 90.56 236 ALA A N 1
ATOM 1898 C CA . ALA A 1 236 ? 0.373 7.653 6.262 1.00 90.56 236 ALA A CA 1
ATOM 1899 C C . ALA A 1 236 ? -0.871 7.584 7.158 1.00 90.56 236 ALA A C 1
ATOM 1901 O O . ALA A 1 236 ? -0.740 7.428 8.370 1.00 90.56 236 ALA A O 1
ATOM 1902 N N . PHE A 1 237 ? -2.067 7.611 6.559 1.00 95.19 237 PHE A N 1
ATOM 1903 C CA . PHE A 1 237 ? -3.324 7.446 7.284 1.00 95.19 237 PHE A CA 1
ATOM 1904 C C . PHE A 1 237 ? -3.383 6.118 8.053 1.00 95.19 237 PHE A C 1
ATOM 1906 O O . PHE A 1 237 ? -3.663 6.123 9.249 1.00 95.19 237 PHE A O 1
ATOM 1913 N N . HIS A 1 238 ? -3.071 4.992 7.399 1.00 93.94 238 HIS A N 1
ATOM 1914 C CA . HIS A 1 238 ? -3.123 3.666 8.032 1.00 93.94 238 HIS A CA 1
ATOM 1915 C C . HIS A 1 238 ? -2.123 3.555 9.190 1.00 93.94 238 HIS A C 1
ATOM 1917 O O . HIS A 1 238 ? -2.484 3.093 10.271 1.00 93.94 238 HIS A O 1
ATOM 1923 N N . ASN A 1 239 ? -0.899 4.062 9.003 1.00 94.69 239 ASN A N 1
ATOM 1924 C CA . ASN A 1 239 ? 0.115 4.087 10.059 1.00 94.69 239 ASN A CA 1
ATOM 1925 C C . ASN A 1 239 ? -0.344 4.897 11.282 1.00 94.69 239 ASN A C 1
ATOM 1927 O O . ASN A 1 239 ? -0.163 4.464 12.418 1.00 94.69 239 ASN A O 1
ATOM 1931 N N . LEU A 1 240 ? -0.950 6.068 11.063 1.00 97.12 240 LEU A N 1
ATOM 1932 C CA . LEU A 1 240 ? -1.454 6.917 12.146 1.00 97.12 240 LEU A CA 1
ATOM 1933 C C . LEU A 1 240 ? -2.682 6.306 12.833 1.00 97.12 240 LEU A C 1
ATOM 1935 O O . LEU A 1 240 ? -2.791 6.388 14.054 1.00 97.12 240 LEU A O 1
ATOM 1939 N N . ALA A 1 241 ? -3.574 5.648 12.090 1.00 97.38 241 ALA A N 1
ATOM 1940 C CA . ALA A 1 241 ? -4.700 4.912 12.664 1.00 97.38 241 ALA A CA 1
ATOM 1941 C C . ALA A 1 241 ? -4.223 3.751 13.558 1.00 97.38 241 ALA A C 1
ATOM 1943 O O . ALA A 1 241 ? -4.720 3.574 14.670 1.00 97.38 241 ALA A O 1
ATOM 1944 N N . GLU A 1 242 ? -3.206 3.001 13.129 1.00 95.38 242 GLU A N 1
ATOM 1945 C CA . GLU A 1 242 ? -2.573 1.967 13.955 1.00 95.38 242 GLU A CA 1
ATOM 1946 C C . GLU A 1 242 ? -1.874 2.565 15.186 1.00 95.38 242 GLU A C 1
ATOM 1948 O O . GLU A 1 242 ? -1.988 2.038 16.298 1.00 95.38 242 GLU A O 1
ATOM 1953 N N . GLN A 1 243 ? -1.182 3.695 15.027 1.00 96.56 243 GLN A N 1
ATOM 1954 C CA . GLN A 1 243 ? -0.567 4.409 16.146 1.00 96.56 243 GLN A CA 1
ATOM 1955 C C . GLN A 1 243 ? -1.614 4.886 17.160 1.00 96.56 243 GLN A C 1
ATOM 1957 O O . GLN A 1 243 ? -1.366 4.802 18.364 1.0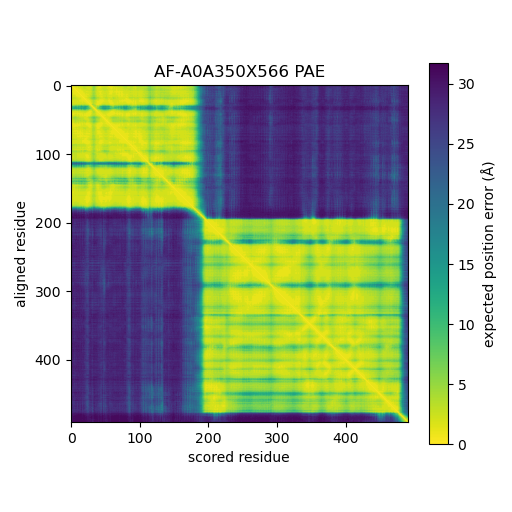0 96.56 243 GLN A O 1
ATOM 1962 N N . PHE A 1 244 ? -2.788 5.332 16.701 1.00 97.81 244 PHE A N 1
ATOM 1963 C CA . PHE A 1 244 ? -3.902 5.692 17.575 1.00 97.81 244 PHE A CA 1
ATOM 1964 C C . PHE A 1 244 ? -4.319 4.511 18.448 1.00 97.81 244 PHE A C 1
ATOM 1966 O O . PHE A 1 244 ? -4.348 4.647 19.668 1.00 97.81 244 PHE A O 1
ATOM 1973 N N . VAL A 1 245 ? -4.606 3.352 17.844 1.00 96.25 245 VAL A N 1
ATOM 1974 C CA . VAL A 1 245 ? -5.056 2.156 18.580 1.00 96.25 245 VAL A CA 1
ATOM 1975 C C . VAL A 1 245 ? -4.016 1.745 19.623 1.00 96.25 245 VAL A C 1
ATOM 1977 O O . VAL A 1 245 ? -4.349 1.541 20.793 1.00 96.25 245 VAL A O 1
ATOM 1980 N N . ASN A 1 246 ? -2.741 1.724 19.228 1.00 95.06 246 ASN A N 1
ATOM 1981 C CA . ASN A 1 246 ? -1.630 1.420 20.126 1.00 95.06 246 ASN A CA 1
ATOM 1982 C C . ASN A 1 246 ? -1.539 2.393 21.312 1.00 95.06 246 ASN A C 1
ATOM 1984 O O . ASN A 1 246 ? -1.294 1.969 22.444 1.00 95.06 246 ASN A O 1
ATOM 1988 N N . LEU A 1 247 ? -1.725 3.694 21.072 1.00 96.31 247 LEU A N 1
ATOM 1989 C CA . LEU A 1 247 ? -1.729 4.706 22.128 1.00 96.31 247 LEU A CA 1
ATOM 1990 C C . LEU A 1 247 ? -2.954 4.581 23.032 1.00 96.31 247 LEU A C 1
ATOM 1992 O O . LEU A 1 247 ? -2.803 4.639 24.251 1.00 96.31 247 LEU A O 1
ATOM 1996 N N . ALA A 1 248 ? -4.140 4.368 22.464 1.00 95.31 248 ALA A N 1
ATOM 1997 C CA . ALA A 1 248 ? -5.392 4.260 23.207 1.00 95.31 248 ALA A CA 1
ATOM 1998 C C . ALA A 1 248 ? -5.386 3.080 24.195 1.00 95.31 248 ALA A C 1
ATOM 2000 O O . ALA A 1 248 ? -5.865 3.213 25.319 1.00 95.31 248 ALA A O 1
ATOM 2001 N N . GLN A 1 249 ? -4.789 1.945 23.819 1.00 94.38 249 GLN A N 1
ATOM 2002 C CA . GLN A 1 249 ? -4.672 0.774 24.698 1.00 94.38 249 GLN A CA 1
ATOM 2003 C C . GLN A 1 249 ? -3.627 0.952 25.818 1.00 94.38 249 GLN A C 1
ATOM 2005 O O . GLN A 1 249 ? -3.789 0.414 26.919 1.00 94.38 249 GLN A O 1
ATOM 2010 N N . LYS A 1 250 ? -2.547 1.703 25.559 1.00 93.88 250 LYS A N 1
ATOM 2011 C CA . LYS A 1 250 ? -1.395 1.829 26.475 1.00 93.88 250 LYS A CA 1
ATOM 2012 C C . LYS A 1 250 ? -1.452 3.055 27.386 1.00 93.88 250 LYS A C 1
ATOM 2014 O O . LYS A 1 250 ? -0.924 3.007 28.493 1.00 93.88 250 LYS A O 1
ATOM 2019 N N . SER A 1 251 ? -2.063 4.147 26.938 1.00 94.50 251 SER A N 1
ATOM 2020 C CA . SER A 1 251 ? -2.052 5.428 27.646 1.00 94.50 251 SER A CA 1
ATOM 2021 C C . SER A 1 251 ? -3.104 5.487 28.751 1.00 94.50 251 SER A C 1
ATOM 2023 O O . SER A 1 251 ? -4.289 5.248 28.517 1.00 94.50 251 SER A O 1
ATOM 2025 N N . LEU A 1 252 ? -2.677 5.881 29.953 1.00 95.12 252 LEU A N 1
ATOM 2026 C CA . LEU A 1 252 ? -3.583 6.146 31.070 1.00 95.12 252 LEU A CA 1
ATOM 2027 C C . LEU A 1 252 ? -4.506 7.338 30.771 1.00 95.12 252 LEU A C 1
ATOM 2029 O O . LEU A 1 252 ? -5.680 7.295 31.111 1.00 95.12 252 LEU A O 1
ATOM 2033 N N . GLU A 1 253 ? -4.022 8.354 30.048 1.00 96.88 253 GLU A N 1
ATOM 2034 C CA . GLU A 1 253 ? -4.829 9.531 29.696 1.00 96.88 253 GLU A CA 1
ATOM 2035 C C . GLU A 1 253 ? -6.067 9.155 28.871 1.00 96.88 253 GLU A C 1
ATOM 2037 O O . GLU A 1 253 ? -7.140 9.710 29.089 1.00 96.88 253 GLU A O 1
ATOM 2042 N N . PHE A 1 254 ? -5.937 8.181 27.962 1.00 96.69 254 PHE A N 1
ATOM 2043 C CA . PHE A 1 254 ? -7.068 7.661 27.191 1.00 96.69 254 PHE A CA 1
ATOM 2044 C C . PHE A 1 254 ? -8.037 6.857 28.059 1.00 96.69 254 PHE A C 1
ATOM 2046 O O . PHE A 1 254 ? -9.246 6.983 27.881 1.00 96.69 254 PHE A O 1
ATOM 2053 N N . LYS A 1 255 ? -7.530 6.058 29.005 1.00 95.06 255 LYS A N 1
ATOM 2054 C CA . LYS A 1 255 ? -8.362 5.274 29.933 1.00 95.06 255 LYS A CA 1
ATOM 2055 C C . LYS A 1 255 ? -9.190 6.174 30.850 1.00 95.06 255 LYS A C 1
ATOM 2057 O O . LYS A 1 255 ? -10.386 5.936 31.006 1.00 95.06 255 LYS A O 1
ATOM 2062 N N . ASN A 1 256 ? -8.586 7.244 31.367 1.00 96.75 256 ASN A N 1
ATOM 2063 C CA . ASN A 1 256 ? -9.235 8.175 32.293 1.00 96.75 256 ASN A CA 1
ATOM 2064 C C . ASN A 1 256 ? -10.456 8.873 31.671 1.00 96.75 256 ASN A C 1
ATOM 2066 O O . ASN A 1 256 ? -11.399 9.215 32.379 1.00 96.75 256 ASN A O 1
ATOM 2070 N N . LEU A 1 257 ? -10.502 9.023 30.338 1.00 97.88 257 LEU A N 1
ATOM 2071 C CA . LEU A 1 257 ? -11.683 9.559 29.643 1.00 97.88 257 LEU A CA 1
ATOM 2072 C C . LEU A 1 257 ? -12.950 8.720 29.871 1.00 97.88 257 LEU A C 1
ATOM 2074 O O . LEU A 1 257 ? -14.055 9.237 29.732 1.00 97.88 257 LEU A O 1
ATOM 2078 N N . PHE A 1 258 ? -12.796 7.440 30.213 1.00 97.88 258 PHE A N 1
ATOM 2079 C CA . PHE A 1 258 ? -13.887 6.485 30.382 1.00 97.88 258 PHE A CA 1
ATOM 2080 C C . PHE A 1 258 ? -14.110 6.090 31.847 1.00 97.88 258 PHE A C 1
ATOM 2082 O O . PHE A 1 258 ? -14.871 5.155 32.092 1.00 97.88 258 PHE A O 1
ATOM 2089 N N . GLU A 1 259 ? -13.479 6.758 32.819 1.00 96.69 259 GLU A N 1
ATOM 2090 C CA . GLU A 1 259 ? -13.757 6.570 34.254 1.00 96.69 259 GLU A CA 1
ATOM 2091 C C . GLU A 1 259 ? -15.209 6.886 34.649 1.00 96.69 259 GLU A C 1
ATOM 2093 O O . GLU A 1 259 ? -15.780 6.083 35.396 1.00 96.69 259 GLU A O 1
ATOM 2098 N N . PRO A 1 260 ? -15.845 7.970 34.145 1.00 97.44 260 PRO A N 1
ATOM 2099 C CA . PRO A 1 260 ? -17.244 8.253 34.452 1.00 97.44 260 PRO A CA 1
ATOM 2100 C C . PRO A 1 260 ? -18.187 7.099 34.081 1.00 97.44 260 PRO A C 1
ATOM 2102 O O . PRO A 1 260 ? -17.875 6.247 33.240 1.00 97.44 260 PRO A O 1
ATOM 2105 N N . ALA A 1 261 ? -19.370 7.086 34.700 1.00 94.75 261 ALA A N 1
ATOM 2106 C CA . ALA A 1 261 ? -20.409 6.109 34.379 1.00 94.75 261 ALA A CA 1
ATOM 2107 C C . ALA A 1 261 ? -20.853 6.251 32.912 1.00 94.75 261 ALA A C 1
ATOM 2109 O O . ALA A 1 261 ? -20.817 7.348 32.352 1.00 94.75 261 ALA A O 1
ATOM 2110 N N . ALA A 1 262 ? -21.279 5.152 32.283 1.00 93.88 262 ALA A N 1
ATOM 2111 C CA . ALA A 1 262 ? -21.560 5.124 30.846 1.00 93.88 262 ALA A CA 1
ATOM 2112 C C . ALA A 1 262 ? -22.641 6.141 30.428 1.00 93.88 262 ALA A C 1
ATOM 2114 O O . ALA A 1 262 ? -22.567 6.710 29.341 1.00 93.88 262 ALA A O 1
ATOM 2115 N N . GLU A 1 263 ? -23.598 6.426 31.310 1.00 94.94 263 GLU A N 1
ATOM 2116 C CA . GLU A 1 263 ? -24.688 7.393 31.130 1.00 94.94 263 GLU A CA 1
ATOM 2117 C C . GLU A 1 263 ? -24.197 8.850 31.118 1.00 94.94 263 GLU A C 1
ATOM 2119 O O . GLU A 1 263 ? -24.872 9.737 30.596 1.00 94.94 263 GLU A O 1
ATOM 2124 N N . GLN A 1 264 ? -23.021 9.109 31.692 1.00 97.06 264 GLN A N 1
ATOM 2125 C CA . GLN A 1 264 ? -22.405 10.436 31.761 1.00 97.06 264 GLN A CA 1
ATOM 2126 C C . GLN A 1 264 ? -21.501 10.719 30.553 1.00 97.06 264 GLN A C 1
ATOM 2128 O O . GLN A 1 264 ? -21.170 11.877 30.286 1.00 97.06 264 GLN A O 1
ATOM 2133 N N . LEU A 1 265 ? -21.097 9.681 29.813 1.00 97.69 265 LEU A N 1
ATOM 2134 C CA . LEU A 1 265 ? -20.196 9.810 28.673 1.00 97.69 265 LEU A CA 1
ATOM 2135 C C . LEU A 1 265 ? -20.944 10.366 27.457 1.00 97.69 265 LEU A C 1
ATOM 2137 O O . LEU A 1 265 ? -21.831 9.727 26.891 1.00 97.69 265 LEU A O 1
ATOM 2141 N N . LYS A 1 266 ? -20.544 11.558 27.008 1.00 98.12 266 LYS A N 1
ATOM 2142 C CA . LYS A 1 266 ? -21.056 12.172 25.777 1.00 98.12 266 LYS A CA 1
ATOM 2143 C C . LYS A 1 266 ? -20.079 11.935 24.635 1.00 98.12 266 LYS A C 1
ATOM 2145 O O . LYS A 1 266 ? -18.945 12.404 24.702 1.00 98.12 266 LYS A O 1
ATOM 2150 N N . VAL A 1 267 ? -20.543 11.276 23.571 1.00 97.94 267 VAL A N 1
ATOM 2151 C CA . VAL A 1 267 ? -19.737 10.922 22.387 1.00 97.94 267 VAL A CA 1
ATOM 2152 C C . VAL A 1 267 ? -18.912 12.103 21.876 1.00 97.94 267 VAL A C 1
ATOM 2154 O O . VAL A 1 267 ? -17.701 11.975 21.748 1.00 97.94 267 VAL A O 1
ATOM 2157 N N . GLU A 1 268 ? -19.532 13.267 21.663 1.00 98.00 268 GLU A N 1
ATOM 2158 C CA . GLU A 1 268 ? -18.834 14.447 21.127 1.00 98.00 268 GLU A CA 1
ATOM 2159 C C . GLU A 1 268 ? -17.692 14.931 22.030 1.00 98.00 268 GLU A C 1
ATOM 2161 O O . GLU A 1 268 ? -16.627 15.318 21.553 1.00 98.00 268 GLU A O 1
ATOM 2166 N N . GLN A 1 269 ? -17.885 14.876 23.351 1.00 98.19 269 GLN A N 1
ATOM 2167 C CA . GLN A 1 269 ? -16.858 15.285 24.310 1.00 98.19 269 GLN A CA 1
ATOM 2168 C C . GLN A 1 269 ? -15.707 14.278 24.337 1.00 98.19 269 GLN A C 1
ATOM 2170 O O . GLN A 1 269 ? -14.543 14.674 24.331 1.00 98.19 269 GLN A O 1
ATOM 2175 N N . ILE A 1 270 ? -16.029 12.984 24.322 1.00 98.50 270 ILE A N 1
ATOM 2176 C CA . ILE A 1 270 ? -15.041 11.903 24.290 1.00 98.50 270 ILE A CA 1
ATOM 2177 C C . ILE A 1 270 ? -14.232 11.947 22.993 1.00 98.50 270 ILE A C 1
ATOM 2179 O O . ILE A 1 270 ? -13.003 11.945 23.049 1.00 98.50 270 ILE A O 1
ATOM 2183 N N . ALA A 1 271 ? -14.893 12.090 21.843 1.00 98.62 271 ALA A N 1
ATOM 2184 C CA . ALA A 1 271 ? -14.247 12.233 20.544 1.00 98.62 271 ALA A CA 1
ATOM 2185 C C . ALA A 1 271 ? -13.285 13.427 20.524 1.00 98.62 271 ALA A C 1
ATOM 2187 O O . ALA A 1 271 ? -12.119 13.266 20.166 1.00 98.62 271 ALA A O 1
ATOM 2188 N N . LEU A 1 272 ? -13.731 14.603 20.980 1.00 98.62 272 LEU A N 1
ATOM 2189 C CA . LEU A 1 272 ? -12.890 15.800 21.040 1.00 98.62 272 LEU A CA 1
ATOM 2190 C C . LEU A 1 272 ? -11.661 15.593 21.937 1.00 98.62 272 LEU A C 1
ATOM 2192 O O . LEU A 1 272 ? -10.548 15.955 21.556 1.00 98.62 272 LEU A O 1
ATOM 2196 N N . ARG A 1 273 ? -11.833 14.987 23.117 1.00 98.56 273 ARG A N 1
ATOM 2197 C CA . ARG A 1 273 ? -10.718 14.700 24.033 1.00 98.56 273 ARG A CA 1
ATOM 2198 C C . ARG A 1 273 ? -9.744 13.675 23.453 1.00 98.56 273 ARG A C 1
ATOM 2200 O O . ARG A 1 273 ? -8.537 13.888 23.530 1.00 98.56 273 ARG A O 1
ATOM 2207 N N . MET A 1 274 ? -10.242 12.617 22.815 1.00 98.69 274 MET A N 1
ATOM 2208 C CA . MET A 1 274 ? -9.412 11.626 22.118 1.00 98.69 274 MET A CA 1
ATOM 2209 C C . MET A 1 274 ? -8.622 12.264 20.969 1.00 98.69 274 MET A C 1
ATOM 2211 O O . MET A 1 274 ? -7.431 11.990 20.828 1.00 98.69 274 MET A O 1
ATOM 2215 N N . GLN A 1 275 ? -9.244 13.155 20.189 1.00 98.69 275 GLN A N 1
ATOM 2216 C CA . GLN A 1 275 ? -8.568 13.918 19.134 1.00 98.69 275 GLN A CA 1
ATOM 2217 C C . GLN A 1 275 ? -7.469 14.818 19.711 1.00 98.69 275 GLN A C 1
ATOM 2219 O O . GLN A 1 275 ? -6.355 14.808 19.199 1.00 98.69 275 GLN A O 1
ATOM 2224 N N . GLN A 1 276 ? -7.735 15.551 20.799 1.00 98.56 276 GLN A N 1
ATOM 2225 C CA . GLN A 1 276 ? -6.738 16.404 21.463 1.00 98.56 276 GLN A CA 1
ATOM 2226 C C . GLN A 1 276 ? -5.537 15.599 21.979 1.00 98.56 276 GLN A C 1
ATOM 2228 O O . GLN A 1 276 ? -4.388 15.993 21.763 1.00 98.56 276 GLN A O 1
ATOM 2233 N N . LEU A 1 277 ? -5.794 14.463 22.638 1.00 98.44 277 LEU A N 1
ATOM 2234 C CA . LEU A 1 277 ? -4.740 13.571 23.120 1.00 98.44 277 LEU A CA 1
ATOM 2235 C C . LEU A 1 277 ? -3.914 13.022 21.962 1.00 98.44 277 LEU A C 1
ATOM 2237 O O . LEU A 1 277 ? -2.688 13.115 21.986 1.00 98.44 277 LEU A O 1
ATOM 2241 N N . PHE A 1 278 ? -4.566 12.493 20.928 1.00 98.50 278 PHE A N 1
ATOM 2242 C CA . PHE A 1 278 ? -3.860 11.933 19.783 1.00 98.50 278 PHE A CA 1
ATOM 2243 C C . PHE A 1 278 ? -3.076 12.992 19.004 1.00 98.50 278 PHE A C 1
ATOM 2245 O O . PHE A 1 278 ? -1.939 12.740 18.597 1.00 98.50 278 PHE A O 1
ATOM 2252 N N . TYR A 1 279 ? -3.639 14.194 18.856 1.00 98.31 279 TYR A N 1
ATOM 2253 C CA . TYR A 1 279 ? -2.952 15.305 18.212 1.00 98.31 279 TYR A CA 1
ATOM 2254 C C . TYR A 1 279 ? -1.639 15.610 18.927 1.00 98.31 279 TYR A C 1
ATOM 2256 O O . TYR A 1 279 ? -0.576 15.608 18.314 1.00 98.31 279 TYR A O 1
ATOM 2264 N N . ARG A 1 280 ? -1.699 15.800 20.248 1.00 97.44 280 ARG A N 1
ATOM 2265 C CA . ARG A 1 280 ? -0.531 16.119 21.074 1.00 97.44 280 ARG A CA 1
ATOM 2266 C C . ARG A 1 280 ? 0.502 14.989 21.100 1.00 97.44 280 ARG A C 1
ATOM 2268 O O . ARG A 1 280 ? 1.695 15.266 21.031 1.00 97.44 280 ARG A O 1
ATOM 2275 N N . LEU A 1 281 ? 0.055 13.739 21.235 1.00 97.06 281 LEU A N 1
ATOM 2276 C CA . LEU A 1 281 ? 0.934 12.591 21.485 1.00 97.06 281 LEU A CA 1
ATOM 2277 C C . LEU A 1 281 ? 1.543 11.980 20.215 1.00 97.06 281 LEU A C 1
ATOM 2279 O O . LEU A 1 281 ? 2.604 11.368 20.303 1.00 97.06 281 LEU A O 1
ATOM 2283 N N . ALA A 1 282 ? 0.896 12.115 19.055 1.00 96.56 282 ALA A N 1
ATOM 2284 C CA . ALA A 1 282 ? 1.332 11.456 17.820 1.00 96.56 282 ALA A CA 1
ATOM 2285 C C . ALA A 1 282 ? 1.288 12.358 16.589 1.00 96.56 282 ALA A C 1
ATOM 2287 O O . ALA A 1 282 ? 2.281 12.452 15.866 1.00 96.56 282 ALA A O 1
ATOM 2288 N N . PHE A 1 283 ? 0.164 13.034 16.344 1.00 96.44 283 PHE A N 1
ATOM 2289 C CA . PHE A 1 283 ? -0.020 13.743 15.078 1.00 96.44 283 PHE A CA 1
ATOM 2290 C C . PHE A 1 283 ? 0.857 14.998 14.957 1.00 96.44 283 PHE A C 1
ATOM 2292 O O . PHE A 1 283 ? 1.416 15.261 13.899 1.00 96.44 283 PHE A O 1
ATOM 2299 N N . TYR A 1 284 ? 1.025 15.758 16.040 1.00 94.88 284 TYR A N 1
ATOM 2300 C CA . TYR A 1 284 ? 1.871 16.950 16.068 1.00 94.88 284 TYR A CA 1
ATOM 2301 C C . TYR A 1 284 ? 3.361 16.613 15.876 1.00 94.88 284 TYR A C 1
ATOM 2303 O O . TYR A 1 284 ? 3.989 17.230 15.016 1.00 94.88 284 TYR A O 1
ATOM 2311 N N . PRO A 1 285 ? 3.938 15.602 16.564 1.00 94.06 285 PRO A N 1
ATOM 2312 C CA . PRO A 1 285 ? 5.264 15.088 16.216 1.00 94.06 285 PRO A CA 1
ATOM 2313 C C . PRO A 1 285 ? 5.388 14.645 14.753 1.00 94.06 285 PRO A C 1
ATOM 2315 O O . PRO A 1 285 ? 6.392 14.946 14.114 1.00 94.06 285 PRO A O 1
ATOM 2318 N N . TYR A 1 286 ? 4.372 13.960 14.217 1.00 92.50 286 TYR A N 1
ATOM 2319 C CA . TYR A 1 286 ? 4.348 13.538 12.815 1.00 92.50 286 TYR A CA 1
ATOM 2320 C C . TYR A 1 286 ? 4.394 14.736 11.856 1.00 92.50 286 TYR A C 1
ATOM 2322 O O . TYR A 1 286 ? 5.198 14.725 10.926 1.00 92.50 286 TYR A O 1
ATOM 2330 N N . LEU A 1 287 ? 3.596 15.781 12.112 1.00 90.44 287 LEU A N 1
ATOM 2331 C CA . LEU A 1 287 ? 3.536 17.015 11.318 1.00 90.44 287 LEU A CA 1
ATOM 2332 C C . LEU A 1 287 ? 4.905 17.704 11.209 1.00 90.44 287 LEU A C 1
ATOM 2334 O O . LEU A 1 287 ? 5.293 18.111 10.119 1.00 90.44 287 LEU A O 1
ATOM 2338 N N . HIS A 1 288 ? 5.653 17.792 12.313 1.00 86.56 288 HIS A N 1
ATOM 2339 C CA . HIS A 1 288 ? 6.979 18.434 12.354 1.00 86.56 288 HIS A CA 1
ATOM 2340 C C . HIS A 1 288 ? 8.066 17.713 11.561 1.00 86.56 288 HIS A C 1
ATOM 2342 O O . HIS A 1 288 ? 9.106 18.297 11.270 1.00 86.56 288 HIS A O 1
ATOM 2348 N N . GLN A 1 289 ? 7.848 16.443 11.231 1.00 85.62 289 GLN A N 1
ATOM 2349 C CA . GLN A 1 289 ? 8.792 15.641 10.455 1.00 85.62 289 GLN A CA 1
ATOM 2350 C C . GLN A 1 289 ? 8.530 15.718 8.946 1.00 85.62 289 GLN A C 1
ATOM 2352 O O . GLN A 1 289 ? 9.290 15.131 8.178 1.00 85.62 289 GLN A O 1
ATOM 2357 N N . GLN A 1 290 ? 7.455 16.386 8.513 1.00 83.81 290 GLN A N 1
ATOM 2358 C CA . GLN A 1 290 ? 7.076 16.453 7.104 1.00 83.81 290 GLN A CA 1
ATOM 2359 C C . GLN A 1 290 ? 7.533 17.751 6.437 1.00 83.81 290 GLN A C 1
ATOM 2361 O O . GLN A 1 290 ? 7.575 18.818 7.049 1.00 83.81 290 GLN A O 1
ATOM 2366 N N . GLU A 1 291 ? 7.813 17.666 5.139 1.00 78.88 291 GLU A N 1
ATOM 2367 C CA . GLU A 1 291 ? 8.082 18.833 4.305 1.00 78.88 291 GLU A CA 1
ATOM 2368 C C . GLU A 1 291 ? 6.833 19.709 4.133 1.00 78.88 291 GLU A C 1
ATOM 2370 O O . GLU A 1 291 ? 5.707 19.219 4.011 1.00 78.88 291 GLU A O 1
ATOM 2375 N N . GLN A 1 292 ? 7.034 21.026 4.038 1.00 75.19 292 GLN A N 1
ATOM 2376 C CA . GLN A 1 292 ? 5.948 22.004 3.900 1.00 75.19 292 GLN A CA 1
ATOM 2377 C C . GLN A 1 292 ? 5.113 21.803 2.617 1.00 75.19 292 GLN A C 1
ATOM 2379 O O . GLN A 1 292 ? 3.927 22.129 2.590 1.00 75.19 292 GLN A O 1
ATOM 2384 N N . SER A 1 293 ? 5.707 21.206 1.578 1.00 74.44 293 SER A N 1
ATOM 2385 C CA . SER A 1 293 ? 5.055 20.821 0.317 1.00 74.44 293 SER A CA 1
ATOM 2386 C C . SER A 1 293 ? 3.928 19.790 0.498 1.00 74.44 293 SER A C 1
ATOM 2388 O O . SER A 1 293 ? 3.008 19.736 -0.317 1.00 74.44 293 SER A O 1
ATOM 2390 N N . LEU A 1 294 ? 3.951 19.007 1.583 1.00 81.88 294 LEU A N 1
ATOM 2391 C CA . LEU A 1 294 ? 2.963 17.966 1.888 1.00 81.88 294 LEU A CA 1
ATOM 2392 C C . LEU A 1 294 ? 1.759 18.484 2.692 1.00 81.88 294 LEU A C 1
ATOM 2394 O O . LEU A 1 294 ? 0.829 17.717 2.956 1.00 81.88 294 LEU A O 1
ATOM 2398 N N . ALA A 1 295 ? 1.739 19.770 3.063 1.00 79.56 295 ALA A N 1
ATOM 2399 C CA . ALA A 1 295 ? 0.726 20.349 3.947 1.00 79.56 295 ALA A CA 1
ATOM 2400 C C . ALA A 1 295 ? -0.736 20.063 3.529 1.00 79.56 295 ALA A C 1
ATOM 2402 O O . ALA A 1 295 ? -1.517 19.669 4.401 1.00 79.56 295 ALA A O 1
ATOM 2403 N N . PRO A 1 296 ? -1.133 20.155 2.238 1.00 83.31 296 PRO A N 1
ATOM 2404 C CA . PRO A 1 296 ? -2.498 19.817 1.830 1.00 83.31 296 PRO A CA 1
ATOM 2405 C C . PRO A 1 296 ? -2.852 18.347 2.098 1.00 83.31 296 PRO A C 1
ATOM 2407 O O . PRO A 1 296 ? -3.948 18.046 2.564 1.00 83.31 296 PRO A O 1
ATOM 2410 N N . GLY A 1 297 ? -1.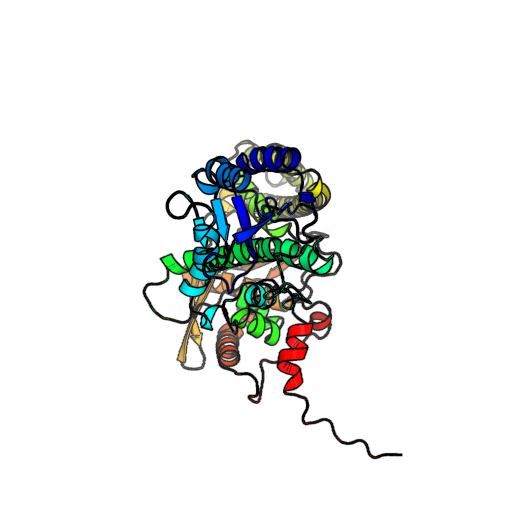918 17.423 1.852 1.00 86.25 297 GLY A N 1
ATOM 2411 C CA . GLY A 1 297 ? -2.113 15.996 2.118 1.00 86.25 297 GLY A CA 1
ATOM 2412 C C . GLY A 1 297 ? -2.213 15.693 3.613 1.00 86.25 297 GLY A C 1
ATOM 2413 O O . GLY A 1 297 ? -3.058 14.902 4.025 1.00 86.25 297 GLY A O 1
ATOM 2414 N N . ILE A 1 298 ? -1.405 16.366 4.436 1.00 89.69 298 ILE A N 1
ATOM 2415 C CA . ILE A 1 298 ? -1.422 16.202 5.897 1.00 89.69 298 ILE A CA 1
ATOM 2416 C C . ILE A 1 298 ? -2.746 16.685 6.493 1.00 89.69 298 ILE A C 1
ATOM 2418 O O . ILE A 1 298 ? -3.307 16.005 7.354 1.00 89.69 298 ILE A O 1
ATOM 2422 N N . LEU A 1 299 ? -3.284 17.807 6.003 1.00 91.44 299 LEU A N 1
ATOM 2423 C CA . LEU A 1 299 ? -4.602 18.288 6.420 1.00 91.44 299 LEU A CA 1
ATOM 2424 C C . LEU A 1 299 ? -5.691 17.245 6.131 1.00 91.44 299 LEU A C 1
ATOM 2426 O O . LEU A 1 299 ? -6.462 16.910 7.026 1.00 91.44 299 LEU A O 1
ATOM 2430 N N . ARG A 1 300 ? -5.694 16.652 4.929 1.00 92.19 300 ARG A N 1
ATOM 2431 C CA . ARG A 1 300 ? -6.634 15.571 4.573 1.00 92.19 300 ARG A CA 1
ATOM 2432 C C . ARG A 1 300 ? -6.491 14.343 5.473 1.00 92.19 300 ARG A C 1
ATOM 2434 O O . ARG A 1 300 ? -7.487 13.730 5.843 1.00 92.19 300 ARG A O 1
ATOM 2441 N N . ILE A 1 301 ? -5.264 13.974 5.840 1.00 94.44 301 ILE A N 1
ATOM 2442 C CA . ILE A 1 301 ? -5.027 12.870 6.782 1.00 94.44 301 ILE A CA 1
ATOM 2443 C C . ILE A 1 301 ? -5.664 13.190 8.138 1.00 94.44 301 ILE A C 1
ATOM 2445 O O . ILE A 1 301 ? -6.342 12.330 8.702 1.00 94.44 301 ILE A O 1
ATOM 2449 N N . TRP A 1 302 ? -5.481 14.414 8.644 1.00 96.69 302 TRP A N 1
ATOM 2450 C CA . TRP A 1 302 ? -6.087 14.841 9.904 1.00 96.69 302 TRP A CA 1
ATOM 2451 C C . TRP A 1 302 ? -7.616 14.816 9.852 1.00 96.69 302 TRP A C 1
ATOM 2453 O O . TRP A 1 302 ? -8.232 14.229 10.737 1.00 96.69 302 TRP A O 1
ATOM 2463 N N . GLU A 1 303 ? -8.217 15.371 8.795 1.00 95.31 303 GLU A N 1
ATOM 2464 C CA . GLU A 1 303 ? -9.672 15.351 8.570 1.00 95.31 303 GLU A CA 1
ATOM 2465 C C . GLU A 1 303 ? -10.227 13.920 8.661 1.00 95.31 303 GLU A C 1
ATOM 2467 O O . GLU A 1 303 ? -11.166 13.651 9.418 1.00 95.31 303 GLU A O 1
ATOM 2472 N N . GLY A 1 304 ? -9.589 12.971 7.966 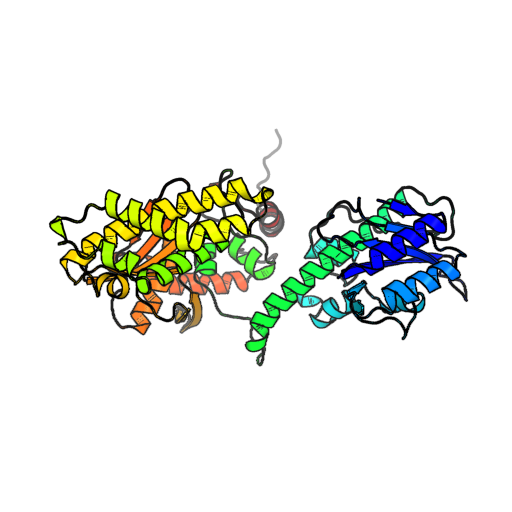1.00 95.94 304 GLY A N 1
ATOM 2473 C CA . GLY A 1 304 ? -9.988 11.565 8.017 1.00 95.94 304 GLY A CA 1
ATOM 2474 C C . GLY A 1 304 ? -9.830 10.940 9.407 1.00 95.94 304 GLY A C 1
ATOM 2475 O O . GLY A 1 304 ? -10.683 10.163 9.846 1.00 95.94 304 GLY A O 1
ATOM 2476 N N . LEU A 1 305 ? -8.757 11.283 10.131 1.00 98.06 305 LEU A N 1
ATOM 2477 C CA . LEU A 1 305 ? -8.502 10.767 11.480 1.00 98.06 305 LEU A CA 1
ATOM 2478 C C . LEU A 1 305 ? -9.532 11.291 12.479 1.00 98.06 305 LEU A C 1
ATOM 2480 O O . LEU A 1 305 ? -9.971 10.537 13.342 1.00 98.06 305 LEU A O 1
ATOM 2484 N N . GLN A 1 306 ? -9.965 12.546 12.358 1.00 98.00 306 GLN A N 1
ATOM 2485 C CA . GLN A 1 306 ? -11.010 13.099 13.221 1.00 98.00 306 GLN A CA 1
ATOM 2486 C C . GLN A 1 306 ? -12.329 12.332 13.073 1.00 98.00 306 GLN A C 1
ATOM 2488 O O . GLN A 1 306 ? -12.949 11.991 14.087 1.00 98.00 306 GLN A O 1
ATOM 2493 N N . GLY A 1 307 ? -12.720 12.009 11.834 1.00 97.31 307 GLY A N 1
ATOM 2494 C CA . GLY A 1 307 ? -13.889 11.173 11.548 1.00 97.31 307 GLY A CA 1
ATOM 2495 C C . GLY A 1 307 ? -13.760 9.764 12.133 1.00 97.31 307 GLY A C 1
ATOM 2496 O O . GLY A 1 307 ? -14.657 9.297 12.836 1.00 97.31 307 GLY A O 1
ATOM 2497 N N . LEU A 1 308 ? -12.609 9.115 11.928 1.00 98.25 308 LEU A N 1
ATOM 2498 C CA . LEU A 1 308 ? -12.330 7.783 12.473 1.00 98.25 308 LEU A CA 1
ATOM 2499 C C . LEU A 1 308 ? -12.358 7.760 14.012 1.00 98.25 308 LEU A C 1
ATOM 2501 O O . LEU A 1 308 ? -12.990 6.892 14.613 1.00 98.25 308 LEU A O 1
ATOM 2505 N N . ILE A 1 309 ? -11.721 8.739 14.659 1.00 98.50 309 ILE A N 1
ATOM 2506 C CA . ILE A 1 309 ? -11.679 8.860 16.123 1.00 98.50 309 ILE A CA 1
ATOM 2507 C C . ILE A 1 309 ? -13.080 9.082 16.694 1.00 98.50 309 ILE A C 1
ATOM 2509 O O . ILE A 1 309 ? -13.407 8.510 17.734 1.00 98.50 309 ILE A O 1
ATOM 2513 N N . ARG A 1 310 ? -13.929 9.864 16.015 1.00 98.44 310 ARG A N 1
ATOM 2514 C CA . ARG A 1 310 ? -15.332 10.037 16.415 1.00 98.44 310 ARG A CA 1
ATOM 2515 C C . ARG A 1 310 ? -16.093 8.713 16.371 1.00 98.44 310 ARG A C 1
ATOM 2517 O O . ARG A 1 310 ? -16.740 8.368 17.358 1.00 98.44 310 ARG A O 1
ATOM 2524 N N . ARG A 1 311 ? -15.945 7.931 15.296 1.00 98.19 311 ARG A N 1
ATOM 2525 C CA . ARG A 1 311 ? -16.568 6.600 15.201 1.00 98.19 311 ARG A CA 1
ATOM 2526 C C . ARG A 1 311 ? -16.089 5.658 16.308 1.00 98.19 311 ARG A C 1
ATOM 2528 O O . ARG A 1 311 ? -16.883 4.930 16.901 1.00 98.19 311 ARG A O 1
ATOM 2535 N N . TRP A 1 312 ? -14.798 5.674 16.630 1.00 98.38 312 TRP A N 1
ATOM 2536 C CA . TRP A 1 312 ? -14.275 4.886 17.747 1.00 98.38 312 TRP A CA 1
ATOM 2537 C C . TRP A 1 312 ? -14.784 5.364 19.107 1.00 98.38 312 TRP A C 1
ATOM 2539 O O . TRP A 1 312 ? -15.070 4.528 19.960 1.00 98.38 312 TRP A O 1
ATOM 2549 N N . ALA A 1 313 ? -14.952 6.672 19.314 1.00 98.50 313 ALA A N 1
ATOM 2550 C CA . ALA A 1 313 ? -15.549 7.209 20.535 1.00 98.50 313 ALA A CA 1
ATOM 2551 C C . ALA A 1 313 ? -16.986 6.703 20.736 1.00 98.50 313 ALA A C 1
ATOM 2553 O O . ALA A 1 313 ? -17.329 6.280 21.839 1.00 98.50 313 ALA A O 1
ATOM 2554 N N . GLU A 1 314 ? -17.802 6.678 19.678 1.00 98.12 314 GLU A N 1
ATOM 2555 C CA . GLU A 1 314 ? -19.148 6.088 19.712 1.00 98.12 314 GLU A CA 1
ATOM 2556 C C . GLU A 1 314 ? -19.110 4.623 20.158 1.00 98.12 314 GLU A C 1
ATOM 2558 O O . GLU A 1 314 ? -19.827 4.236 21.081 1.00 98.12 314 GLU A O 1
ATOM 2563 N N . LEU A 1 315 ? -18.245 3.813 19.539 1.00 98.25 315 LEU A N 1
ATOM 2564 C CA . LEU A 1 315 ? -18.116 2.394 19.868 1.00 98.25 315 LEU A CA 1
ATOM 2565 C C . LEU A 1 315 ? -17.642 2.169 21.310 1.00 98.25 315 LEU A C 1
ATOM 2567 O O . LEU A 1 315 ? -18.189 1.321 22.011 1.00 98.25 315 LEU A O 1
ATOM 2571 N N . LEU A 1 316 ? -16.656 2.935 21.777 1.00 98.44 316 LEU A N 1
ATOM 2572 C CA . LEU A 1 316 ? -16.142 2.836 23.145 1.00 98.44 316 LEU A CA 1
ATOM 2573 C C . LEU A 1 316 ? -17.198 3.246 24.182 1.00 98.44 316 LEU A C 1
ATOM 2575 O O . LEU A 1 316 ? -17.314 2.599 25.222 1.00 98.44 316 LEU A O 1
ATOM 2579 N N . VAL A 1 317 ? -17.995 4.284 23.901 1.00 98.31 317 VAL A N 1
ATOM 2580 C CA . VAL A 1 317 ? -19.116 4.701 24.764 1.00 98.31 317 VAL A CA 1
ATOM 2581 C C . VAL A 1 317 ? -20.184 3.607 24.829 1.00 98.31 317 VAL A C 1
ATOM 2583 O O . VAL A 1 317 ? -20.652 3.286 25.922 1.00 98.31 317 VAL A O 1
ATOM 2586 N N . VAL A 1 318 ? -20.532 2.986 23.695 1.00 97.94 318 VAL A N 1
ATOM 2587 C CA . VAL A 1 318 ? -21.446 1.828 23.661 1.00 97.94 318 VAL A CA 1
ATOM 2588 C C . VAL A 1 318 ? -20.877 0.679 24.491 1.00 97.94 318 VAL A C 1
ATOM 2590 O O . VAL A 1 318 ? -21.544 0.181 25.397 1.00 97.94 318 VAL A O 1
ATOM 2593 N N . ASN A 1 319 ? -19.619 0.304 24.261 1.00 98.38 319 ASN A N 1
ATOM 2594 C CA . ASN A 1 319 ? -18.979 -0.801 24.967 1.00 98.38 319 ASN A CA 1
ATOM 2595 C C . ASN A 1 319 ? -18.828 -0.541 26.471 1.00 98.38 319 ASN A C 1
ATOM 2597 O O . ASN A 1 319 ? -18.896 -1.497 27.249 1.00 98.38 319 ASN A O 1
ATOM 2601 N N . ARG A 1 320 ? -18.696 0.720 26.916 1.00 97.69 320 ARG A N 1
ATOM 2602 C CA . ARG A 1 320 ? -18.641 1.055 28.350 1.00 97.69 320 ARG A CA 1
ATOM 2603 C C . ARG A 1 320 ? -19.899 0.699 29.130 1.00 97.69 320 ARG A C 1
ATOM 2605 O O . ARG A 1 320 ? -19.801 0.561 30.346 1.00 97.69 320 ARG A O 1
ATOM 2612 N N . ARG A 1 321 ? -21.038 0.495 28.463 1.00 97.19 321 ARG A N 1
ATOM 2613 C CA . ARG A 1 321 ? -22.267 -0.017 29.096 1.00 97.19 321 ARG A CA 1
ATOM 2614 C C . ARG A 1 321 ? -22.149 -1.485 29.525 1.00 97.19 321 ARG A C 1
ATOM 2616 O O . ARG A 1 321 ? -22.911 -1.935 30.367 1.00 97.19 321 ARG A O 1
ATOM 2623 N N . TYR A 1 322 ? -21.177 -2.215 28.972 1.00 97.62 322 TYR A N 1
ATOM 2624 C CA . TYR A 1 322 ? -21.008 -3.663 29.143 1.00 97.62 322 TYR A CA 1
ATOM 2625 C C . TYR A 1 322 ? -19.661 -4.054 29.773 1.00 97.62 322 TYR A C 1
ATOM 2627 O O . TYR A 1 322 ? -19.370 -5.240 29.945 1.00 97.62 322 TYR A O 1
ATOM 2635 N N . CYS A 1 323 ? -18.781 -3.089 30.051 1.00 96.19 323 CYS A N 1
ATOM 2636 C CA . CYS A 1 323 ? -17.469 -3.346 30.645 1.00 96.19 323 CYS A CA 1
ATOM 2637 C C . CYS A 1 323 ? -16.918 -2.127 31.398 1.00 96.19 323 CYS A C 1
ATOM 2639 O O . CYS A 1 323 ? -17.426 -1.010 31.278 1.00 96.19 323 CYS A O 1
ATOM 2641 N N . SER A 1 324 ? -15.880 -2.352 32.205 1.00 96.50 324 SER A N 1
ATOM 2642 C CA . SER A 1 324 ? -15.253 -1.316 33.030 1.00 96.50 324 SER A CA 1
ATOM 2643 C C . SER A 1 324 ? -14.400 -0.342 32.208 1.00 96.50 324 SER A C 1
ATOM 2645 O O . SER A 1 324 ? -13.971 -0.651 31.094 1.00 96.50 324 SER A O 1
ATOM 2647 N N . ALA A 1 325 ? -14.083 0.818 32.795 1.00 95.62 325 ALA A N 1
ATOM 2648 C CA . ALA A 1 325 ? -13.130 1.779 32.225 1.00 95.62 325 ALA A CA 1
ATOM 2649 C C . ALA A 1 325 ? -11.772 1.133 31.925 1.00 95.62 325 ALA A C 1
ATOM 2651 O O . ALA A 1 325 ? -11.154 1.403 30.900 1.00 95.62 325 ALA A O 1
ATOM 2652 N N . GLU A 1 326 ? -11.342 0.235 32.810 1.00 94.06 326 GLU A N 1
ATOM 2653 C CA . GLU A 1 326 ? -10.065 -0.460 32.713 1.00 94.06 326 GLU A CA 1
ATOM 2654 C C . GLU A 1 326 ? -9.993 -1.396 31.500 1.00 94.06 326 GLU A C 1
ATOM 2656 O O . GLU A 1 326 ? -8.941 -1.531 30.873 1.00 94.06 326 GLU A O 1
ATOM 2661 N N . THR A 1 327 ? -11.116 -2.025 31.143 1.00 95.44 327 THR A N 1
ATOM 2662 C CA . THR A 1 327 ? -11.149 -3.081 30.124 1.00 95.44 327 THR A CA 1
ATOM 2663 C C . THR A 1 327 ? -11.638 -2.599 28.763 1.00 95.44 327 THR A C 1
ATOM 2665 O O . THR A 1 327 ? -11.281 -3.219 27.762 1.00 95.44 327 THR A O 1
ATOM 2668 N N . VAL A 1 328 ? -12.389 -1.492 28.677 1.00 97.38 328 VAL A N 1
ATOM 2669 C CA . VAL A 1 328 ? -13.079 -1.090 27.436 1.00 97.38 328 VAL A CA 1
ATOM 2670 C C . VAL A 1 328 ? -12.160 -0.942 26.229 1.00 97.38 328 VAL A C 1
ATOM 2672 O O . VAL A 1 328 ? -12.521 -1.397 25.149 1.00 97.38 328 VAL A O 1
ATOM 2675 N N . MET A 1 329 ? -10.961 -0.379 26.387 1.00 96.19 329 MET A N 1
ATOM 2676 C CA . MET A 1 329 ? -10.025 -0.196 25.271 1.00 96.19 329 MET A CA 1
ATOM 2677 C C . MET A 1 329 ? -9.573 -1.537 24.694 1.00 96.19 329 MET A C 1
ATOM 2679 O O . MET A 1 329 ? -9.699 -1.771 23.495 1.00 96.19 329 MET A O 1
ATOM 2683 N N . ASN A 1 330 ? -9.101 -2.437 25.558 1.00 95.00 330 ASN A N 1
ATOM 2684 C CA . ASN A 1 330 ? -8.587 -3.748 25.153 1.00 95.00 330 ASN A CA 1
ATOM 2685 C C . ASN A 1 330 ? -9.703 -4.699 24.715 1.00 95.00 330 ASN A C 1
ATOM 2687 O O . ASN A 1 330 ? -9.469 -5.586 23.902 1.00 95.00 330 ASN A O 1
ATOM 2691 N N . LYS A 1 331 ? -10.915 -4.513 25.248 1.00 95.75 331 LYS A N 1
ATOM 2692 C CA . LYS A 1 331 ? -12.094 -5.265 24.824 1.00 95.75 331 LYS A CA 1
ATOM 2693 C C . LYS A 1 331 ? -12.598 -4.778 23.467 1.00 95.75 331 LYS A C 1
ATOM 2695 O O . LYS A 1 331 ? -13.071 -5.591 22.694 1.00 95.75 331 LYS A O 1
ATOM 2700 N N . THR A 1 332 ? -12.484 -3.480 23.173 1.00 97.88 332 THR A N 1
ATOM 2701 C CA . THR A 1 332 ? -12.956 -2.875 21.915 1.00 97.88 332 THR A CA 1
ATOM 2702 C C . THR A 1 332 ? -11.977 -3.077 20.771 1.00 97.88 332 THR A C 1
ATOM 2704 O O . THR A 1 332 ? -12.397 -3.477 19.693 1.00 97.88 332 THR A O 1
ATOM 2707 N N . PHE A 1 333 ? -10.691 -2.794 20.982 1.00 97.31 333 PHE A N 1
ATOM 2708 C CA . PHE A 1 333 ? -9.641 -2.971 19.981 1.00 97.31 333 PHE A CA 1
ATOM 2709 C C . PHE A 1 333 ? -8.961 -4.318 20.206 1.00 97.31 333 PHE A C 1
ATOM 2711 O O . PHE A 1 333 ? -8.234 -4.490 21.184 1.00 97.31 333 PHE A O 1
ATOM 2718 N N . VAL A 1 334 ? -9.200 -5.280 19.318 1.00 94.62 334 VAL A N 1
ATOM 2719 C CA . VAL A 1 334 ? -8.734 -6.657 19.509 1.00 94.62 334 VAL A CA 1
ATOM 2720 C C . VAL A 1 334 ? -7.334 -6.815 18.924 1.00 94.62 334 VAL A C 1
ATOM 2722 O O . VAL A 1 334 ? -7.144 -6.844 17.707 1.00 94.62 334 VAL A O 1
ATOM 2725 N N . THR A 1 335 ? -6.338 -6.942 19.801 1.00 86.44 335 THR A N 1
ATOM 2726 C CA . THR A 1 335 ? -4.940 -7.142 19.399 1.00 86.44 335 THR A CA 1
ATOM 2727 C C . THR A 1 335 ? -4.680 -8.616 19.106 1.00 86.44 335 THR A C 1
ATOM 2729 O O . THR A 1 335 ? -4.480 -9.424 20.009 1.00 86.44 335 THR A O 1
ATOM 2732 N N . GLN A 1 336 ? -4.655 -8.965 17.824 1.00 83.69 336 GLN A N 1
ATOM 2733 C CA . GLN A 1 336 ? -4.278 -10.291 17.341 1.00 83.69 336 GLN A CA 1
ATOM 2734 C C . GLN A 1 336 ? -3.513 -10.188 16.020 1.00 83.69 336 GLN A C 1
ATOM 2736 O O . GLN A 1 336 ? -3.450 -9.120 15.410 1.00 83.69 336 GLN A O 1
ATOM 2741 N N . SER A 1 337 ? -2.949 -11.305 15.550 1.00 86.50 337 SER A N 1
ATOM 2742 C CA . SER A 1 337 ? -2.343 -11.339 14.216 1.00 86.50 337 SER A CA 1
ATOM 2743 C C . SER A 1 337 ? -3.381 -10.959 13.157 1.00 86.50 337 SER A C 1
ATOM 2745 O O . SER A 1 337 ? -4.389 -11.652 12.996 1.00 86.50 337 SER A O 1
ATOM 2747 N N . ARG A 1 338 ? -3.111 -9.861 12.442 1.00 90.12 338 ARG A N 1
ATOM 2748 C CA . ARG A 1 338 ? -3.945 -9.357 11.341 1.00 90.12 338 ARG A CA 1
ATOM 2749 C C . ARG A 1 338 ? -3.759 -10.141 10.046 1.00 90.12 338 ARG A C 1
ATOM 2751 O O . ARG A 1 338 ? -4.591 -10.068 9.147 1.00 90.12 338 ARG A O 1
ATOM 2758 N N . LYS A 1 339 ? -2.673 -10.915 9.957 1.00 93.19 339 LYS A N 1
ATOM 2759 C CA . LYS A 1 339 ? -2.379 -11.767 8.807 1.00 93.19 339 LYS A CA 1
ATOM 2760 C C . LYS A 1 339 ? -3.258 -13.008 8.839 1.00 93.19 339 LYS A C 1
ATOM 2762 O O . LYS A 1 339 ? -3.268 -13.764 9.817 1.00 93.19 339 LYS A O 1
ATOM 2767 N N . LEU A 1 340 ? -3.970 -13.208 7.741 1.00 93.44 340 LEU A N 1
ATOM 2768 C CA . LEU A 1 340 ? -4.882 -14.316 7.520 1.00 93.44 340 LEU A CA 1
ATOM 2769 C C . LEU A 1 340 ? -4.490 -15.066 6.260 1.00 93.44 340 LEU A C 1
ATOM 2771 O O . LEU A 1 340 ? -4.035 -14.478 5.277 1.00 93.44 340 LEU A O 1
ATOM 2775 N N . GLU A 1 341 ? -4.719 -16.369 6.298 1.00 94.56 341 GLU A N 1
ATOM 2776 C CA . GLU A 1 341 ? -4.595 -17.238 5.146 1.00 94.56 341 GLU A CA 1
ATOM 2777 C C . GLU A 1 341 ? -5.640 -18.343 5.201 1.00 94.56 341 GLU A C 1
ATOM 2779 O O . GLU A 1 341 ? -5.998 -18.818 6.280 1.00 94.56 341 GLU A O 1
ATOM 2784 N N . HIS A 1 342 ? -6.126 -18.746 4.033 1.00 94.69 342 HIS A N 1
ATOM 2785 C CA . HIS A 1 342 ? -7.055 -19.859 3.901 1.00 94.69 342 HIS A CA 1
ATOM 2786 C C . HIS A 1 342 ? -6.953 -20.483 2.506 1.00 94.69 342 HIS A C 1
ATOM 2788 O O . HIS A 1 342 ? -6.731 -19.777 1.519 1.00 94.69 342 HIS A O 1
ATOM 2794 N N . ASN A 1 343 ? -7.128 -21.803 2.419 1.00 94.62 343 ASN A N 1
ATOM 2795 C CA . ASN A 1 343 ? -7.197 -22.536 1.156 1.00 94.62 343 ASN A CA 1
ATOM 2796 C C . ASN A 1 343 ? -8.663 -22.788 0.805 1.00 94.62 343 ASN A C 1
ATOM 2798 O O . ASN A 1 343 ? -9.308 -23.640 1.407 1.00 94.62 343 ASN A O 1
ATOM 2802 N N . PHE A 1 344 ? -9.183 -22.048 -0.172 1.00 94.12 344 PHE A N 1
ATOM 2803 C CA . PHE A 1 344 ? -10.553 -22.207 -0.648 1.00 94.12 344 PHE A CA 1
ATOM 2804 C C . PHE A 1 344 ? -10.650 -23.411 -1.583 1.00 94.12 344 PHE A C 1
ATOM 2806 O O . PHE A 1 344 ? -9.879 -23.506 -2.539 1.00 94.12 344 PHE A O 1
ATOM 2813 N N . ASN A 1 345 ? -11.618 -24.293 -1.339 1.00 92.94 345 ASN A N 1
ATOM 2814 C CA . ASN A 1 345 ? -11.979 -25.347 -2.284 1.00 92.94 345 ASN A CA 1
ATOM 2815 C C . ASN A 1 345 ? -12.724 -24.725 -3.467 1.00 92.94 345 ASN A C 1
ATOM 2817 O O . ASN A 1 345 ? -13.665 -23.956 -3.268 1.00 92.94 345 ASN A O 1
ATOM 2821 N N . LEU A 1 346 ? -12.294 -25.038 -4.685 1.00 93.81 346 LEU A N 1
ATOM 2822 C CA . LEU A 1 346 ? -12.884 -24.536 -5.919 1.00 93.81 346 LEU A CA 1
ATOM 2823 C C . LEU A 1 346 ? -13.875 -25.549 -6.518 1.00 93.81 346 LEU A C 1
ATOM 2825 O O . LEU A 1 346 ? -13.761 -26.747 -6.248 1.00 93.81 346 LEU A O 1
ATOM 2829 N N . PRO A 1 347 ? -14.810 -25.098 -7.375 1.00 93.94 347 PRO A N 1
ATOM 2830 C CA . PRO A 1 347 ? -15.751 -25.986 -8.064 1.00 93.94 347 PRO A CA 1
ATOM 2831 C C . PRO A 1 347 ? -15.101 -27.103 -8.898 1.00 93.94 347 PRO A C 1
ATOM 2833 O O . PRO A 1 347 ? -15.689 -28.169 -9.046 1.00 93.94 347 PRO A O 1
ATOM 2836 N N . ASP A 1 348 ? -13.894 -26.885 -9.427 1.00 87.31 348 ASP A N 1
ATOM 2837 C CA . ASP A 1 348 ? -13.116 -27.892 -10.168 1.00 87.31 348 ASP A CA 1
ATOM 2838 C C . ASP A 1 348 ? -12.399 -28.930 -9.273 1.00 87.31 348 ASP A C 1
ATOM 2840 O O . ASP A 1 348 ? -11.643 -29.763 -9.773 1.00 87.31 348 ASP A O 1
ATOM 2844 N N . GLY A 1 349 ? -12.619 -28.885 -7.954 1.00 89.56 349 GLY A N 1
ATOM 2845 C CA . GLY A 1 349 ? -12.016 -29.786 -6.969 1.00 89.56 349 GLY A CA 1
ATOM 2846 C C . GLY A 1 349 ? -10.597 -29.403 -6.540 1.00 89.56 349 GLY A C 1
ATOM 2847 O O . GLY A 1 349 ? -10.034 -30.041 -5.650 1.00 89.56 349 GLY A O 1
ATOM 2848 N N . SER A 1 350 ? -10.005 -28.363 -7.132 1.00 90.94 350 SER A N 1
ATOM 2849 C CA . SER A 1 350 ? -8.694 -27.857 -6.720 1.00 90.94 350 SER A CA 1
ATOM 2850 C C . SER A 1 350 ? -8.797 -26.823 -5.590 1.00 90.94 350 SER A C 1
ATOM 2852 O O . SER A 1 350 ? -9.888 -26.428 -5.178 1.00 90.94 350 SER A O 1
ATOM 2854 N N . GLN A 1 351 ? -7.652 -26.379 -5.061 1.00 92.44 351 GLN A N 1
ATOM 2855 C CA . GLN A 1 351 ? -7.597 -25.385 -3.987 1.00 92.44 351 GLN A CA 1
ATOM 2856 C C . GLN A 1 351 ? -6.918 -24.090 -4.424 1.00 92.44 351 GLN A C 1
ATOM 2858 O O . GLN A 1 351 ? -5.925 -24.097 -5.153 1.00 92.44 351 GLN A O 1
ATOM 2863 N N . GLN A 1 352 ? -7.432 -22.971 -3.916 1.00 93.62 352 GLN A N 1
ATOM 2864 C CA . GLN A 1 352 ? -6.867 -21.641 -4.101 1.00 93.62 352 GLN A CA 1
ATOM 2865 C C . GLN A 1 352 ? -6.533 -21.012 -2.751 1.00 93.62 352 GLN A C 1
ATOM 2867 O O . GLN A 1 352 ? -7.419 -20.660 -1.972 1.00 93.62 352 GLN A O 1
ATOM 2872 N N . ARG A 1 353 ? -5.241 -20.804 -2.499 1.00 95.00 353 ARG A N 1
ATOM 2873 C CA . ARG A 1 353 ? -4.780 -20.085 -1.312 1.00 95.00 353 ARG A CA 1
ATOM 2874 C C . ARG A 1 353 ? -5.052 -18.590 -1.447 1.00 95.00 353 ARG A C 1
ATOM 2876 O O . ARG A 1 353 ? -4.675 -17.974 -2.449 1.00 95.00 353 ARG A O 1
ATOM 2883 N N . VAL A 1 354 ? -5.673 -18.000 -0.434 1.00 95.25 354 VAL A N 1
ATOM 2884 C CA . VAL A 1 354 ? -5.849 -16.552 -0.301 1.00 95.25 354 VAL A CA 1
ATOM 2885 C C . VAL A 1 354 ? -5.128 -16.094 0.956 1.00 95.25 354 VAL A C 1
ATOM 2887 O O . VAL A 1 354 ? -5.277 -16.713 2.006 1.00 95.25 354 VAL A O 1
ATOM 2890 N N . VAL A 1 355 ? -4.336 -15.028 0.842 1.00 95.19 355 VAL A N 1
ATOM 2891 C CA . VAL A 1 355 ? -3.569 -14.441 1.949 1.00 95.19 355 VAL A CA 1
ATOM 2892 C C . VAL A 1 355 ? -3.813 -12.938 1.981 1.00 95.19 355 VAL A C 1
ATOM 2894 O O . VAL A 1 355 ? -3.821 -12.283 0.937 1.00 95.19 355 VAL A O 1
ATOM 2897 N N . GLY A 1 356 ? -3.996 -12.369 3.166 1.00 93.00 356 GLY A N 1
ATOM 2898 C CA . GLY A 1 356 ? -4.163 -10.929 3.313 1.00 93.00 356 GLY A CA 1
ATOM 2899 C C . GLY A 1 356 ? -3.974 -10.443 4.741 1.00 93.00 356 GLY A C 1
ATOM 2900 O O . GLY A 1 356 ? -3.808 -11.232 5.670 1.00 93.00 356 GLY A O 1
ATOM 2901 N N . GLU A 1 357 ? -4.005 -9.128 4.896 1.00 93.88 357 GLU A N 1
ATOM 2902 C CA . GLU A 1 357 ? -3.921 -8.438 6.178 1.00 93.88 357 GLU A CA 1
ATOM 2903 C C . GLU A 1 357 ? -5.010 -7.365 6.202 1.00 93.88 357 GLU A C 1
ATOM 2905 O O . GLU A 1 357 ? -5.083 -6.551 5.283 1.00 93.88 357 GLU A O 1
ATOM 2910 N N . PHE A 1 358 ? -5.884 -7.417 7.205 1.00 93.62 358 PHE A N 1
ATOM 2911 C CA . PHE A 1 358 ? -6.920 -6.405 7.418 1.00 93.62 358 PHE A CA 1
ATOM 2912 C C . PHE A 1 358 ? -6.389 -5.270 8.302 1.00 93.62 358 PHE A C 1
ATOM 2914 O O . PHE A 1 358 ? -5.431 -5.470 9.050 1.00 93.62 358 PHE A O 1
ATOM 2921 N N . ASP A 1 359 ? -7.031 -4.101 8.274 1.00 94.62 359 ASP A N 1
ATOM 2922 C CA . ASP A 1 359 ? -6.508 -2.920 8.974 1.00 94.62 359 ASP A CA 1
ATOM 2923 C C . ASP A 1 359 ? -6.736 -2.969 10.489 1.00 94.62 359 ASP A C 1
ATOM 2925 O O . ASP A 1 359 ? -5.815 -2.730 11.282 1.00 94.62 359 ASP A O 1
ATOM 2929 N N . CYS A 1 360 ? -7.966 -3.288 10.905 1.00 94.94 360 CYS A N 1
ATOM 2930 C CA . CYS A 1 360 ? -8.371 -3.285 12.307 1.00 94.94 360 CYS A CA 1
ATOM 2931 C C . CYS A 1 360 ? -9.416 -4.373 12.608 1.00 94.94 360 CYS A C 1
ATOM 2933 O O . CYS A 1 360 ? -10.261 -4.687 11.774 1.00 94.94 360 CYS A O 1
ATOM 2935 N N . LEU A 1 361 ? -9.368 -4.938 13.817 1.00 96.56 361 LEU A N 1
ATOM 2936 C CA . LEU A 1 361 ? -10.416 -5.802 14.358 1.00 96.56 361 LEU A CA 1
ATOM 2937 C C . LEU A 1 361 ? -10.981 -5.142 15.607 1.00 96.56 361 LEU A C 1
ATOM 2939 O O . LEU A 1 361 ? -10.245 -4.854 16.557 1.00 96.56 361 LEU A O 1
ATOM 2943 N N . ILE A 1 362 ? -12.287 -4.917 15.596 1.00 97.56 362 ILE A N 1
ATOM 2944 C CA . ILE A 1 362 ? -13.009 -4.351 16.727 1.00 97.56 362 ILE A CA 1
ATOM 2945 C C . ILE A 1 362 ? -14.030 -5.348 17.255 1.00 97.56 362 ILE A C 1
ATOM 2947 O O . ILE A 1 362 ? -14.497 -6.221 16.527 1.00 97.56 362 ILE A O 1
ATOM 2951 N N . TYR A 1 363 ? -14.407 -5.200 18.514 1.00 97.88 363 TYR A N 1
ATOM 2952 C CA . TYR A 1 363 ? -15.498 -5.955 19.112 1.00 97.88 363 TYR A CA 1
ATOM 2953 C C . TYR A 1 363 ? -16.581 -4.995 19.594 1.00 97.88 363 TYR A C 1
ATOM 2955 O O . TYR A 1 363 ? -16.295 -3.977 20.231 1.00 97.88 363 TYR A O 1
ATOM 2963 N N . ASN A 1 364 ? -17.829 -5.311 19.269 1.00 97.56 364 ASN A N 1
ATOM 2964 C CA . ASN A 1 364 ? -19.000 -4.579 19.723 1.00 97.56 364 ASN A CA 1
ATOM 2965 C C . ASN A 1 364 ? -19.715 -5.410 20.796 1.00 97.56 364 ASN A C 1
ATOM 2967 O O . ASN A 1 364 ? -20.273 -6.462 20.492 1.00 97.56 364 ASN A O 1
ATOM 2971 N N . CYS A 1 365 ? -19.712 -4.921 22.038 1.00 96.50 365 CYS A N 1
ATOM 2972 C CA . CYS A 1 365 ? -20.333 -5.598 23.175 1.00 96.50 365 CYS A CA 1
ATOM 2973 C C . CYS A 1 365 ? -21.863 -5.649 23.081 1.00 96.50 365 CYS A C 1
ATOM 2975 O O . CYS A 1 365 ? -22.455 -6.601 23.568 1.00 96.50 365 CYS A O 1
ATOM 2977 N N . GLU A 1 366 ? -22.504 -4.645 22.475 1.00 95.94 366 GLU A N 1
ATOM 2978 C CA . GLU A 1 366 ? -23.967 -4.612 22.318 1.00 95.94 366 GLU A CA 1
ATOM 2979 C C . GLU A 1 366 ? -24.450 -5.689 21.345 1.00 95.94 366 GLU A C 1
ATOM 2981 O O . GLU A 1 366 ? -25.515 -6.268 21.531 1.00 95.94 366 GLU A O 1
ATOM 2986 N N . ARG A 1 367 ? -23.646 -5.973 20.317 1.00 94.81 367 ARG A N 1
ATOM 2987 C CA . ARG A 1 367 ? -23.945 -6.997 19.308 1.00 94.81 367 ARG A CA 1
ATOM 2988 C C . ARG A 1 367 ? -23.335 -8.361 19.621 1.00 94.81 367 ARG A C 1
ATOM 2990 O O . ARG A 1 367 ? -23.615 -9.304 18.893 1.00 94.81 367 ARG A O 1
ATOM 2997 N N . ASP A 1 368 ? -22.485 -8.442 20.645 1.00 95.38 368 ASP A N 1
ATOM 2998 C CA . ASP A 1 368 ? -21.652 -9.610 20.958 1.00 95.38 368 ASP A CA 1
ATOM 2999 C C . ASP A 1 368 ? -20.927 -10.163 19.715 1.00 95.38 368 ASP A C 1
ATOM 3001 O O . ASP A 1 368 ? -21.050 -11.328 19.324 1.00 95.38 368 ASP A O 1
ATOM 3005 N N . ARG A 1 369 ? -20.222 -9.270 19.009 1.00 96.44 369 ARG A N 1
ATOM 3006 C CA . ARG A 1 369 ? -19.698 -9.590 17.679 1.00 96.44 369 ARG A CA 1
ATOM 3007 C C . ARG A 1 369 ? -18.362 -8.919 17.393 1.00 96.44 369 ARG A C 1
ATOM 3009 O O . ARG A 1 369 ? -18.165 -7.730 17.654 1.00 96.44 369 ARG A O 1
ATOM 3016 N N . LEU A 1 370 ? -17.446 -9.705 16.827 1.00 97.19 370 LEU A N 1
ATOM 3017 C CA . LEU A 1 370 ? -16.222 -9.210 16.201 1.00 97.19 370 LEU A CA 1
ATOM 3018 C C . LEU A 1 370 ? -16.558 -8.594 14.844 1.00 97.19 370 LEU A C 1
ATOM 3020 O O . LEU A 1 370 ? -17.375 -9.137 14.111 1.00 97.19 370 LEU A O 1
ATOM 3024 N N . CYS A 1 371 ? -15.893 -7.503 14.486 1.00 97.62 371 CYS A N 1
ATOM 3025 C CA . CYS A 1 371 ? -16.048 -6.844 13.198 1.00 97.62 371 CYS A CA 1
ATOM 3026 C C . CYS A 1 371 ? -14.676 -6.477 12.630 1.00 97.62 371 CYS A C 1
ATOM 3028 O O . CYS A 1 371 ? -13.910 -5.731 13.248 1.00 97.62 371 CYS A O 1
ATOM 3030 N N . VAL A 1 372 ? -14.361 -7.016 11.453 1.00 97.19 372 VAL A N 1
ATOM 3031 C CA . VAL A 1 372 ? -13.184 -6.605 10.680 1.00 97.19 372 VAL A CA 1
ATOM 3032 C C . VAL A 1 372 ? -13.468 -5.264 10.032 1.00 97.19 372 VAL A C 1
ATOM 3034 O O . VAL A 1 372 ? -14.498 -5.094 9.388 1.00 97.19 372 VAL A O 1
ATOM 3037 N N . VAL A 1 373 ? -12.528 -4.336 10.141 1.00 96.62 373 VAL A N 1
ATOM 3038 C CA . VAL A 1 373 ? -12.640 -3.004 9.560 1.00 96.62 373 VAL A CA 1
ATOM 3039 C C . VAL A 1 373 ? -11.518 -2.781 8.557 1.00 96.62 373 VAL A C 1
ATOM 3041 O O . VAL A 1 373 ? -10.344 -2.964 8.880 1.00 96.62 373 VAL A O 1
ATOM 3044 N N . GLU A 1 374 ? -11.902 -2.345 7.361 1.00 95.81 374 GLU A N 1
ATOM 3045 C CA . GLU A 1 374 ? -11.008 -1.876 6.301 1.00 95.81 374 GLU A CA 1
ATOM 3046 C C . GLU A 1 374 ? -11.181 -0.361 6.109 1.00 95.81 374 GLU A C 1
ATOM 3048 O O . GLU A 1 374 ? -12.306 0.143 6.006 1.00 95.81 374 GLU A O 1
ATOM 3053 N N . PHE A 1 375 ? -10.080 0.379 6.018 1.00 94.94 375 PHE A N 1
ATOM 3054 C CA . PHE A 1 375 ? -10.069 1.822 5.817 1.00 94.94 375 PHE A CA 1
ATOM 3055 C C . PHE A 1 375 ? -9.907 2.182 4.337 1.00 94.94 375 PHE A C 1
ATOM 3057 O O . PHE A 1 375 ? -9.090 1.621 3.608 1.00 94.94 375 PHE A O 1
ATOM 3064 N N . LYS A 1 376 ? -10.653 3.189 3.876 1.00 91.88 376 LYS A N 1
ATOM 3065 C CA . LYS A 1 376 ? -10.480 3.801 2.551 1.00 91.88 376 LYS A CA 1
ATOM 3066 C C . LYS A 1 376 ? -10.362 5.311 2.697 1.00 91.88 376 LYS A C 1
ATOM 3068 O O . LYS A 1 376 ? -11.252 5.966 3.229 1.00 91.88 376 LYS A O 1
ATOM 3073 N N . THR A 1 377 ? -9.280 5.889 2.176 1.00 90.50 377 THR A N 1
ATOM 3074 C CA . THR A 1 377 ? -9.053 7.350 2.158 1.00 90.50 377 THR A CA 1
ATOM 3075 C C . THR A 1 377 ? -9.732 8.048 0.976 1.00 90.50 377 THR A C 1
ATOM 3077 O O . THR A 1 377 ? -9.332 9.136 0.574 1.00 90.50 377 THR A O 1
ATOM 3080 N N . TYR A 1 378 ? -10.717 7.391 0.376 1.00 86.81 378 TYR A N 1
ATOM 3081 C CA . TYR A 1 378 ? -11.529 7.871 -0.731 1.00 86.81 378 TYR A CA 1
ATOM 3082 C C . TYR A 1 378 ? -12.881 7.166 -0.664 1.00 86.81 378 TYR A C 1
ATOM 3084 O O . TYR A 1 378 ? -12.993 6.085 -0.079 1.00 86.81 378 TYR A O 1
ATOM 3092 N N . LYS A 1 379 ? -13.895 7.754 -1.297 1.00 86.44 379 LYS A N 1
ATOM 3093 C CA . LYS A 1 379 ? -15.175 7.090 -1.525 1.00 86.44 379 LYS A CA 1
ATOM 3094 C C . LYS A 1 379 ? -15.029 6.129 -2.717 1.00 86.44 379 LYS A C 1
ATOM 3096 O O . LYS A 1 379 ? -14.719 6.600 -3.808 1.00 86.44 379 LYS A O 1
ATOM 3101 N N . PRO A 1 380 ? -15.215 4.811 -2.536 1.00 83.88 380 PRO A N 1
ATOM 3102 C CA . PRO A 1 380 ? -15.182 3.855 -3.637 1.00 83.88 380 PRO A CA 1
ATOM 3103 C C . PRO A 1 380 ? -16.369 4.075 -4.578 1.00 83.88 380 PRO A C 1
ATOM 3105 O O . PRO A 1 380 ? -17.497 4.232 -4.106 1.00 83.88 380 PRO A O 1
ATOM 3108 N N . GLU A 1 381 ? -16.118 4.036 -5.886 1.00 84.56 381 GLU A N 1
ATOM 3109 C CA . GLU A 1 381 ? -17.174 4.077 -6.910 1.00 84.56 381 GLU A CA 1
ATOM 3110 C C . GLU A 1 381 ? -17.971 2.763 -6.932 1.00 84.56 381 GLU A C 1
ATOM 3112 O O . GLU A 1 381 ? -19.199 2.770 -6.971 1.00 84.56 381 GLU A O 1
ATOM 3117 N N . ASP A 1 382 ? -17.278 1.629 -6.777 1.00 81.81 382 ASP A N 1
ATOM 3118 C CA . ASP A 1 382 ? -17.895 0.308 -6.664 1.00 81.81 382 ASP A CA 1
ATOM 3119 C C . ASP A 1 382 ? -17.906 -0.186 -5.209 1.00 81.81 382 ASP A C 1
ATOM 3121 O O . ASP A 1 382 ? -16.926 -0.731 -4.686 1.00 81.81 382 ASP A O 1
ATOM 3125 N N . THR A 1 383 ? -19.045 -0.001 -4.541 1.00 80.25 383 THR A N 1
ATOM 3126 C CA . THR A 1 383 ? -19.264 -0.492 -3.170 1.00 80.25 383 THR A CA 1
ATOM 3127 C C . THR A 1 383 ? -19.374 -2.020 -3.101 1.00 80.25 383 THR A C 1
ATOM 3129 O O . THR A 1 383 ? -18.960 -2.611 -2.101 1.00 80.25 383 THR A O 1
ATOM 3132 N N . SER A 1 384 ? -19.845 -2.674 -4.171 1.00 82.31 384 SER A N 1
ATOM 3133 C CA . SER A 1 384 ? -20.019 -4.132 -4.223 1.00 82.31 384 SER A CA 1
ATOM 3134 C C . SER A 1 384 ? -18.680 -4.873 -4.247 1.00 82.31 384 SER A C 1
ATOM 3136 O O . SER A 1 384 ? -18.518 -5.911 -3.607 1.00 82.31 384 SER A O 1
ATOM 3138 N N . ALA A 1 385 ? -17.663 -4.300 -4.890 1.00 83.81 385 ALA A N 1
ATOM 3139 C CA . ALA A 1 385 ? -16.326 -4.868 -4.842 1.00 83.81 385 ALA A CA 1
ATOM 3140 C C . ALA A 1 385 ? -15.682 -4.741 -3.456 1.00 83.81 385 ALA A C 1
ATOM 3142 O O . ALA A 1 385 ? -14.984 -5.660 -3.020 1.00 83.81 385 ALA A O 1
ATOM 3143 N N . GLN A 1 386 ? -15.925 -3.641 -2.728 1.00 86.44 386 GLN A N 1
ATOM 3144 C CA . GLN A 1 386 ? -15.406 -3.516 -1.359 1.00 86.44 386 GLN A CA 1
ATOM 3145 C C . GLN A 1 386 ? -16.010 -4.578 -0.439 1.00 86.44 386 GLN A C 1
ATOM 3147 O O . GLN A 1 386 ? -15.291 -5.141 0.384 1.00 86.44 386 GLN A O 1
ATOM 3152 N N . LEU A 1 387 ? -17.296 -4.899 -0.631 1.00 88.25 387 LEU A N 1
ATOM 3153 C CA . LEU A 1 387 ? -17.954 -6.013 0.048 1.00 88.25 387 LEU A CA 1
ATOM 3154 C C . LEU A 1 387 ? -17.196 -7.328 -0.183 1.00 88.25 387 LEU A C 1
ATOM 3156 O O . LEU A 1 387 ? -16.908 -8.042 0.776 1.00 88.25 387 LEU A O 1
ATOM 3160 N N . ALA A 1 388 ? -16.787 -7.615 -1.424 1.00 87.88 388 ALA A N 1
ATOM 3161 C CA . ALA A 1 388 ? -15.980 -8.797 -1.729 1.00 87.88 388 ALA A CA 1
ATOM 3162 C C . ALA A 1 388 ? -14.641 -8.820 -0.981 1.00 87.88 388 ALA A C 1
ATOM 3164 O O . ALA A 1 388 ? -14.262 -9.865 -0.450 1.00 87.88 388 ALA A O 1
ATOM 3165 N N . GLN A 1 389 ? -13.960 -7.675 -0.866 1.00 91.19 389 GLN A N 1
ATOM 3166 C CA . GLN A 1 389 ? -12.709 -7.585 -0.111 1.00 91.19 389 GLN A CA 1
ATOM 3167 C C . GLN A 1 389 ? -12.903 -7.958 1.363 1.00 91.19 389 GLN A C 1
ATOM 3169 O O . GLN A 1 389 ? -12.199 -8.827 1.877 1.00 91.19 389 GLN A O 1
ATOM 3174 N N . VAL A 1 390 ? -13.842 -7.302 2.047 1.00 92.25 390 VAL A N 1
ATOM 3175 C CA . VAL A 1 390 ? -14.010 -7.480 3.496 1.00 92.25 390 VAL A CA 1
ATOM 3176 C C . VAL A 1 390 ? -14.661 -8.818 3.846 1.00 92.25 390 VAL A C 1
ATOM 3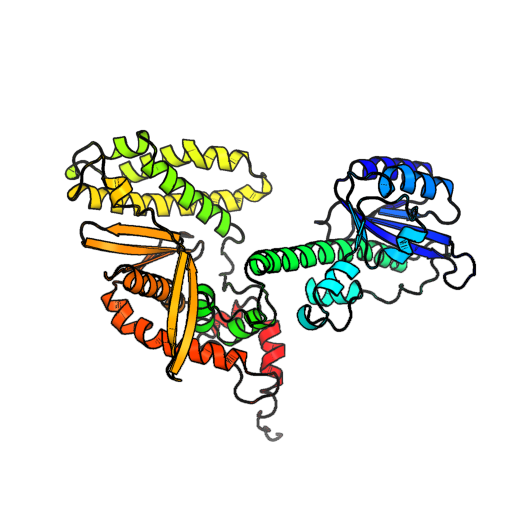178 O O . VAL A 1 390 ? -14.281 -9.436 4.840 1.00 92.25 390 VAL A O 1
ATOM 3181 N N . SER A 1 391 ? -15.533 -9.336 2.971 1.00 93.25 391 SER A N 1
ATOM 3182 C CA . SER A 1 391 ? -16.151 -10.657 3.139 1.00 93.25 391 SER A CA 1
ATOM 3183 C C . SER A 1 391 ? -15.116 -11.781 3.249 1.00 93.25 391 SER A C 1
ATOM 3185 O O . SER A 1 391 ? -15.306 -12.699 4.044 1.00 93.25 391 SER A O 1
ATOM 3187 N N . LEU A 1 392 ? -13.995 -11.685 2.521 1.00 95.06 392 LEU A N 1
ATOM 3188 C CA . LEU A 1 392 ? -12.898 -12.651 2.599 1.00 95.06 392 LEU A CA 1
ATOM 3189 C C . LEU A 1 392 ? -12.226 -12.636 3.969 1.00 95.06 392 LEU A C 1
ATOM 3191 O O . LEU A 1 392 ? -11.935 -13.699 4.509 1.00 95.06 392 LEU A O 1
ATOM 3195 N N . TYR A 1 393 ? -11.974 -11.457 4.541 1.00 96.06 393 TYR A N 1
ATOM 3196 C CA . TYR A 1 393 ? -11.368 -11.367 5.869 1.00 96.06 393 TYR A CA 1
ATOM 3197 C C . TYR A 1 393 ? -12.285 -11.935 6.947 1.00 96.06 393 TYR A C 1
ATOM 3199 O O . TYR A 1 393 ? -11.829 -12.725 7.772 1.00 96.06 393 TYR A O 1
ATOM 3207 N N . SER A 1 394 ? -13.569 -11.580 6.894 1.00 95.19 394 SER A N 1
ATOM 3208 C CA . SER A 1 394 ? -14.606 -12.140 7.763 1.00 95.19 394 SER A CA 1
ATOM 3209 C C . SER A 1 394 ? -14.661 -13.669 7.658 1.00 95.19 394 SER A C 1
ATOM 3211 O O . SER A 1 394 ? -14.545 -14.350 8.677 1.00 95.19 394 SER A O 1
ATOM 3213 N N . TYR A 1 395 ? -14.714 -14.219 6.438 1.00 95.25 395 TYR A N 1
ATOM 3214 C CA . TYR A 1 395 ? -14.714 -15.665 6.200 1.00 95.25 395 TYR A CA 1
ATOM 3215 C C . TYR A 1 395 ? -13.467 -16.339 6.787 1.00 95.25 395 TYR A C 1
ATOM 3217 O O . TYR A 1 395 ? -13.574 -17.270 7.581 1.00 95.25 395 TYR A O 1
ATOM 3225 N N . MET A 1 396 ? -12.271 -15.842 6.453 1.00 95.38 396 MET A N 1
ATOM 3226 C CA . MET A 1 396 ? -11.009 -16.426 6.923 1.00 95.38 396 MET A CA 1
ATOM 3227 C C . MET A 1 396 ? -10.866 -16.363 8.450 1.00 95.38 396 MET A C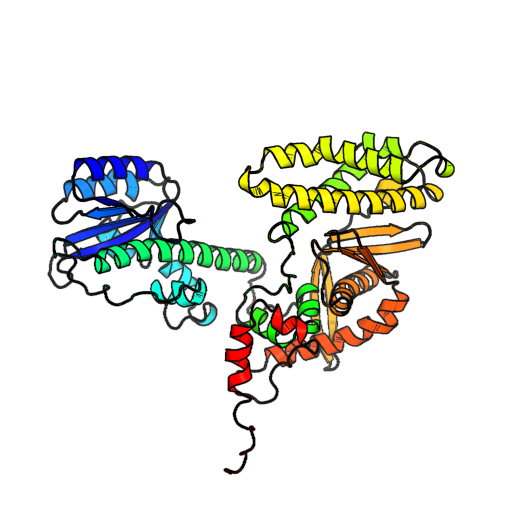 1
ATOM 3229 O O . MET A 1 396 ? -10.284 -17.267 9.050 1.00 95.38 396 MET A O 1
ATOM 3233 N N . LEU A 1 397 ? -11.393 -15.318 9.096 1.00 94.75 397 LEU A N 1
ATOM 3234 C CA . LEU A 1 397 ? -11.413 -15.228 10.556 1.00 94.75 397 LEU A CA 1
ATOM 3235 C C . LEU A 1 397 ? -12.419 -16.173 11.190 1.00 94.75 397 LEU A C 1
ATOM 3237 O O . LEU A 1 397 ? -12.059 -16.824 12.170 1.00 94.75 397 LEU A O 1
ATOM 3241 N N . LYS A 1 398 ? -13.626 -16.293 10.631 1.00 94.38 398 LYS A N 1
ATOM 3242 C CA . LYS A 1 398 ? -14.599 -17.285 11.092 1.00 94.38 398 LYS A CA 1
ATOM 3243 C C . LYS A 1 398 ? -14.011 -18.683 11.006 1.00 94.38 398 LYS A C 1
ATOM 3245 O O . LYS A 1 398 ? -14.104 -19.425 11.975 1.00 94.38 398 LYS A O 1
ATOM 3250 N N . GLU A 1 399 ? -13.356 -19.038 9.903 1.00 93.62 399 GLU A N 1
ATOM 3251 C CA . GLU A 1 399 ? -12.718 -20.354 9.755 1.00 93.62 399 GLU A CA 1
ATOM 3252 C C . GLU A 1 399 ? -11.605 -20.584 10.787 1.00 93.62 399 GLU A C 1
ATOM 3254 O O . GLU A 1 399 ? -11.414 -21.697 11.268 1.00 93.62 399 GLU A O 1
ATOM 3259 N N . LYS A 1 400 ? -10.890 -19.525 11.176 1.00 92.38 400 LYS A N 1
ATOM 3260 C CA . LYS A 1 400 ? -9.819 -19.600 12.175 1.00 92.38 400 LYS A CA 1
ATOM 3261 C C . LYS A 1 400 ? -10.326 -19.641 13.621 1.00 92.38 400 LYS A C 1
ATOM 3263 O O . LYS A 1 400 ? -9.680 -20.256 14.463 1.00 92.38 400 LYS A O 1
ATOM 3268 N N . GLN A 1 401 ? -11.416 -18.940 13.928 1.00 91.56 401 GLN A N 1
ATOM 3269 C CA . GLN A 1 401 ? -11.900 -18.721 15.300 1.00 91.56 401 GLN A CA 1
ATOM 3270 C C . GLN A 1 401 ? -13.195 -19.473 15.628 1.00 91.56 401 GLN A C 1
ATOM 3272 O O . GLN A 1 401 ? -13.607 -19.499 16.783 1.00 91.56 401 GLN A O 1
ATOM 3277 N N . ASN A 1 402 ? -13.828 -20.081 14.625 1.00 92.62 402 ASN A N 1
ATOM 3278 C CA . ASN A 1 402 ? -15.113 -20.769 14.713 1.00 92.62 402 ASN A CA 1
ATOM 3279 C C . ASN A 1 402 ? -16.250 -19.907 15.298 1.00 92.62 402 ASN A C 1
ATOM 3281 O O . ASN A 1 402 ? -17.165 -20.420 15.939 1.00 92.62 402 ASN A O 1
ATOM 3285 N N . VAL A 1 403 ? -16.189 -18.590 15.077 1.00 92.69 403 VAL A N 1
ATOM 3286 C CA . VAL A 1 403 ? -17.224 -17.624 15.471 1.00 92.69 403 VAL A CA 1
ATOM 3287 C C . VAL A 1 403 ? -17.557 -16.704 14.295 1.00 92.69 403 VAL A C 1
ATOM 3289 O O . VAL A 1 403 ? -16.649 -16.351 13.540 1.00 92.69 403 VAL A O 1
ATOM 3292 N N . PRO A 1 404 ? -18.827 -16.302 14.113 1.00 95.44 404 PRO A N 1
ATOM 3293 C CA . PRO A 1 404 ? -19.198 -15.305 13.114 1.00 95.44 404 PRO A CA 1
ATOM 3294 C C . PRO A 1 404 ? -18.459 -13.978 13.324 1.00 95.44 404 PRO A C 1
ATOM 3296 O O . PRO A 1 404 ? -18.337 -13.497 14.454 1.00 95.44 404 PRO A O 1
ATOM 3299 N N . VAL A 1 405 ? -17.995 -13.373 12.229 1.00 96.62 405 VAL A N 1
ATOM 3300 C CA . VAL A 1 405 ? -17.275 -12.091 12.241 1.00 96.62 405 VAL A CA 1
ATOM 3301 C C . VAL A 1 405 ? -17.894 -11.152 11.216 1.00 96.62 405 VAL A C 1
ATOM 3303 O O . VAL A 1 405 ? -17.916 -11.452 10.025 1.00 96.62 405 VAL A O 1
ATOM 3306 N N . ASP A 1 406 ? -18.371 -10.000 11.663 1.00 97.50 406 ASP A N 1
ATOM 3307 C CA . ASP A 1 406 ? -18.911 -8.965 10.786 1.00 97.50 406 ASP A CA 1
ATOM 3308 C C . ASP A 1 406 ? -17.802 -8.271 9.993 1.00 97.50 406 ASP A C 1
ATOM 3310 O O . ASP A 1 406 ? -16.602 -8.431 10.244 1.00 97.50 406 ASP A O 1
ATOM 3314 N N . SER A 1 407 ? -18.203 -7.452 9.029 1.00 96.75 407 SER A N 1
ATOM 3315 C CA . SER A 1 407 ? -17.293 -6.583 8.295 1.00 96.75 407 SER A CA 1
ATOM 3316 C C . SER A 1 407 ? -17.783 -5.148 8.254 1.00 96.75 407 SER A C 1
ATOM 3318 O O . SER A 1 407 ? -18.981 -4.884 8.180 1.00 96.75 407 SER A O 1
ATOM 3320 N N . ALA A 1 408 ? -16.844 -4.213 8.205 1.00 96.06 408 ALA A N 1
ATOM 3321 C CA . ALA A 1 408 ? -17.114 -2.826 7.896 1.00 96.06 408 ALA A CA 1
ATOM 3322 C C . ALA A 1 408 ? -16.047 -2.230 6.971 1.00 96.06 408 ALA A C 1
ATOM 3324 O O . ALA A 1 408 ? -14.866 -2.576 7.029 1.00 96.06 408 ALA A O 1
ATOM 3325 N N . VAL A 1 409 ? -16.472 -1.290 6.133 1.00 95.94 409 VAL A N 1
ATOM 3326 C CA . VAL A 1 409 ? -15.589 -0.422 5.350 1.00 95.94 409 VAL A CA 1
ATOM 3327 C C . VAL A 1 409 ? -15.786 1.002 5.840 1.00 95.94 409 VAL A C 1
ATOM 3329 O O . VAL A 1 409 ? -16.886 1.550 5.734 1.00 95.94 409 VAL A O 1
ATOM 3332 N N . TYR A 1 410 ? -14.727 1.613 6.360 1.00 96.19 410 TYR A N 1
ATOM 3333 C CA . TYR A 1 410 ? -14.737 3.012 6.777 1.00 96.19 410 TYR A CA 1
ATOM 3334 C C . TYR A 1 410 ? -14.100 3.866 5.687 1.00 96.19 410 TYR A C 1
ATOM 3336 O O . TYR A 1 410 ? -12.884 3.860 5.488 1.00 96.19 410 TYR A O 1
ATOM 3344 N N . CYS A 1 411 ? -14.936 4.613 4.974 1.00 94.75 411 CYS A N 1
ATOM 3345 C CA . CYS A 1 411 ? -14.486 5.637 4.042 1.00 94.75 411 CYS A CA 1
ATOM 3346 C C . CYS A 1 411 ? -14.282 6.920 4.837 1.00 94.75 411 CYS A C 1
ATOM 3348 O O . CYS A 1 411 ? -15.250 7.506 5.308 1.00 94.75 411 CYS A O 1
ATOM 3350 N N . VAL A 1 412 ? -13.035 7.326 5.041 1.00 94.50 412 VAL A N 1
ATOM 3351 C CA . VAL A 1 412 ? -12.703 8.410 5.981 1.00 94.50 412 VAL A CA 1
ATOM 3352 C C . VAL A 1 412 ? -12.686 9.790 5.328 1.00 94.50 412 VAL A C 1
ATOM 3354 O O . VAL A 1 412 ? -12.647 10.789 6.032 1.00 94.50 412 VAL A O 1
ATOM 3357 N N . LEU A 1 413 ? -12.722 9.849 3.993 1.00 91.12 413 LEU A N 1
ATOM 3358 C CA . LEU A 1 413 ? -12.731 11.085 3.212 1.00 91.12 413 LEU A CA 1
ATOM 3359 C C . LEU A 1 413 ? -13.715 10.994 2.030 1.00 91.12 413 LEU A C 1
ATOM 3361 O O . LEU A 1 413 ? -13.878 9.907 1.462 1.00 91.12 413 LEU A O 1
ATOM 3365 N N . PRO A 1 414 ? -14.305 12.129 1.595 1.00 85.81 414 PRO A N 1
ATOM 3366 C CA . PRO A 1 414 ? -14.177 13.470 2.193 1.00 85.81 414 PRO A CA 1
ATOM 3367 C C . PRO A 1 414 ? -14.951 13.626 3.512 1.00 85.81 414 PRO A C 1
ATOM 3369 O O . PRO A 1 414 ? -14.533 14.381 4.379 1.00 85.81 414 PRO A O 1
ATOM 3372 N N . GLU A 1 415 ? -16.027 12.862 3.685 1.00 88.88 415 GLU A N 1
ATOM 3373 C CA . GLU A 1 415 ? -16.775 12.740 4.935 1.00 88.88 415 GLU A CA 1
ATOM 3374 C C . GLU A 1 415 ? -16.719 11.288 5.401 1.00 88.88 415 GLU A C 1
ATOM 3376 O O . GLU A 1 415 ? -16.673 10.368 4.576 1.00 88.88 415 GLU A O 1
ATOM 3381 N N . PHE A 1 416 ? -16.740 11.077 6.718 1.00 93.75 416 PHE A N 1
ATOM 3382 C CA . PHE A 1 416 ? -16.757 9.729 7.268 1.00 93.75 416 PHE A CA 1
ATOM 3383 C C . PHE A 1 416 ? -18.046 9.008 6.866 1.00 93.75 416 PHE A C 1
ATOM 3385 O O . PHE A 1 416 ? -19.151 9.464 7.163 1.00 93.75 416 PHE A O 1
ATOM 3392 N N . LYS A 1 417 ? -17.899 7.844 6.237 1.00 94.38 417 LYS A N 1
ATOM 3393 C CA . LYS A 1 417 ? -19.006 6.955 5.908 1.00 94.38 417 LYS A CA 1
ATOM 3394 C C . LYS A 1 417 ? -18.654 5.516 6.250 1.00 94.38 417 LYS A C 1
ATOM 3396 O O . LYS A 1 417 ? -17.654 4.978 5.777 1.00 94.38 417 LYS A O 1
ATOM 3401 N N . GLU A 1 418 ? -19.521 4.892 7.033 1.00 94.69 418 GLU A N 1
ATOM 3402 C CA . GLU A 1 418 ? -19.454 3.475 7.375 1.00 94.69 418 GLU A CA 1
ATOM 3403 C C . GLU A 1 418 ? -20.361 2.667 6.444 1.00 94.69 418 GLU A C 1
ATOM 3405 O O . GLU A 1 418 ? -21.531 2.998 6.246 1.00 94.69 418 GLU A O 1
ATOM 3410 N N . TYR A 1 419 ? -19.815 1.585 5.895 1.00 94.12 419 TYR A N 1
ATOM 3411 C CA . TYR A 1 419 ? -20.588 0.506 5.291 1.00 94.12 419 TYR A CA 1
ATOM 3412 C C . TYR A 1 419 ? -20.409 -0.732 6.156 1.00 94.12 419 TYR A C 1
ATOM 3414 O O . TYR A 1 419 ? -19.309 -1.275 6.207 1.00 94.12 419 TYR A O 1
ATOM 3422 N N . TYR A 1 420 ? -21.464 -1.145 6.847 1.00 94.69 420 TYR A N 1
ATOM 3423 C CA . TYR A 1 420 ? -21.446 -2.268 7.777 1.00 94.69 420 TYR A CA 1
ATOM 3424 C C . TYR A 1 420 ? -22.204 -3.462 7.198 1.00 94.69 420 TYR A C 1
ATOM 3426 O O . TYR A 1 420 ? -23.272 -3.295 6.608 1.00 94.69 420 TYR A O 1
ATOM 3434 N N . TYR A 1 421 ? -21.646 -4.654 7.388 1.00 94.69 421 TYR A N 1
ATOM 3435 C CA . TYR A 1 421 ? -22.125 -5.906 6.823 1.00 94.69 421 TYR A CA 1
ATOM 3436 C C . TYR A 1 421 ? -22.099 -7.002 7.900 1.00 94.69 421 TYR A C 1
ATOM 3438 O O . TYR A 1 421 ? -21.017 -7.497 8.238 1.00 94.69 421 TYR A O 1
ATOM 3446 N N . PRO A 1 422 ? -23.266 -7.384 8.451 1.00 95.44 422 PRO A N 1
ATOM 3447 C CA . PRO A 1 422 ? -23.379 -8.519 9.361 1.00 95.44 422 PRO A CA 1
ATOM 3448 C C . PRO A 1 422 ? -22.908 -9.819 8.706 1.00 95.44 422 PRO A C 1
ATOM 3450 O O . PRO A 1 422 ? -23.105 -10.005 7.499 1.00 95.44 422 PRO A O 1
ATOM 3453 N N . TRP A 1 423 ? -22.348 -10.739 9.495 1.00 95.06 423 TRP A N 1
ATOM 3454 C CA . TRP A 1 423 ? -21.958 -12.075 9.023 1.00 95.06 423 TRP A CA 1
ATOM 3455 C C . TRP A 1 423 ? -23.060 -12.748 8.198 1.00 95.06 423 TRP A C 1
ATOM 3457 O O . TRP A 1 423 ? -22.807 -13.240 7.102 1.00 95.06 423 TRP A O 1
ATOM 3467 N N . GLU A 1 424 ? -24.295 -12.714 8.689 1.00 93.81 424 GLU A N 1
ATOM 3468 C CA . GLU A 1 424 ? -25.437 -13.402 8.088 1.00 93.81 424 GLU A CA 1
ATOM 3469 C C . GLU A 1 424 ? -25.771 -12.835 6.699 1.00 93.81 424 GLU A C 1
ATOM 3471 O O . GLU A 1 424 ? -26.218 -13.556 5.808 1.00 93.81 424 GLU A O 1
ATOM 3476 N N . GLN A 1 425 ? -25.513 -11.543 6.472 1.00 91.38 425 GLN A N 1
ATOM 3477 C CA . GLN A 1 425 ? -25.624 -10.948 5.143 1.00 91.38 425 GLN A CA 1
ATOM 3478 C C . GLN A 1 425 ? -24.494 -11.440 4.231 1.00 91.38 425 GLN A C 1
ATOM 3480 O O . GLN A 1 425 ? -24.747 -11.769 3.072 1.00 91.38 425 GLN A O 1
ATOM 3485 N N . LEU A 1 426 ? -23.255 -11.483 4.729 1.00 91.31 426 LEU A N 1
ATOM 3486 C CA . LEU A 1 426 ? -22.079 -11.898 3.955 1.00 91.31 426 LEU A CA 1
ATOM 3487 C C . LEU A 1 426 ? -22.166 -13.362 3.516 1.00 91.31 426 LEU A C 1
ATOM 3489 O O . LEU A 1 426 ? -21.898 -13.665 2.349 1.00 91.31 426 LEU A O 1
ATOM 3493 N N . GLU A 1 427 ? -22.602 -14.230 4.427 1.00 89.19 427 GLU A N 1
ATOM 3494 C CA . GLU A 1 427 ? -22.784 -15.666 4.211 1.00 89.19 427 GLU A CA 1
ATOM 3495 C C . GLU A 1 427 ? -23.786 -15.937 3.085 1.00 89.19 427 GLU A C 1
ATOM 3497 O O . GLU A 1 427 ? -23.501 -16.696 2.157 1.00 89.19 427 GLU A O 1
ATOM 3502 N N . ASN A 1 428 ? -24.917 -15.229 3.104 1.00 81.94 428 ASN A N 1
ATOM 3503 C CA . ASN A 1 428 ? -25.990 -15.396 2.124 1.00 81.94 428 ASN A CA 1
ATOM 3504 C C . ASN A 1 428 ? -25.738 -14.694 0.780 1.00 81.94 428 ASN A C 1
ATOM 3506 O O . ASN A 1 428 ? -26.495 -14.910 -0.166 1.00 81.94 428 ASN A O 1
ATOM 3510 N N . THR A 1 429 ? -24.716 -13.840 0.675 1.00 80.69 429 THR A N 1
ATOM 3511 C CA . THR A 1 429 ? -24.471 -13.043 -0.539 1.00 80.69 429 THR A CA 1
ATOM 3512 C C . THR A 1 429 ? -23.147 -13.376 -1.204 1.00 80.69 429 TH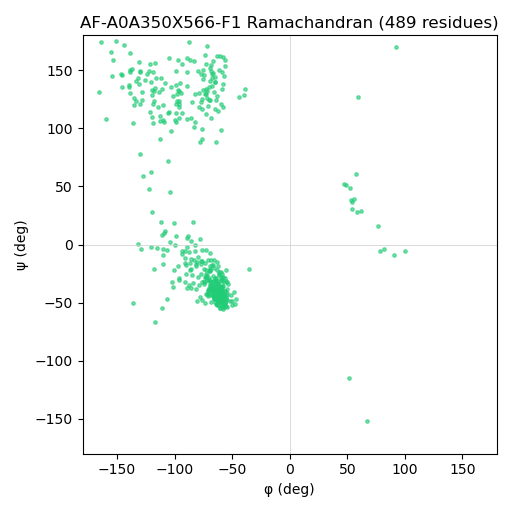R A C 1
ATOM 3514 O O . THR A 1 429 ? -23.132 -13.876 -2.325 1.00 80.69 429 THR A O 1
ATOM 3517 N N . VAL A 1 430 ? -22.025 -13.082 -0.550 1.00 83.62 430 VAL A N 1
ATOM 3518 C CA . VAL A 1 430 ? -20.715 -13.076 -1.209 1.00 83.62 430 VAL A CA 1
ATOM 3519 C C . VAL A 1 430 ? -19.908 -14.326 -0.902 1.00 83.62 430 VAL A C 1
ATOM 3521 O O . VAL A 1 430 ? -19.185 -14.793 -1.782 1.00 83.62 430 VAL A O 1
ATOM 3524 N N . HIS A 1 431 ? -20.045 -14.921 0.287 1.00 86.56 431 HIS A N 1
ATOM 3525 C CA . HIS A 1 431 ? -19.244 -16.094 0.662 1.00 86.56 431 HIS A CA 1
ATOM 3526 C C . HIS A 1 431 ? -19.444 -17.282 -0.282 1.00 86.56 431 HIS A C 1
ATOM 3528 O O . HIS A 1 431 ? -18.464 -17.920 -0.666 1.00 86.56 431 HIS A O 1
ATOM 3534 N N . SER A 1 432 ? -20.673 -17.517 -0.747 1.00 85.25 432 SER A N 1
ATOM 3535 C CA . SER A 1 432 ? -20.978 -18.566 -1.730 1.00 85.25 432 SER A CA 1
ATOM 3536 C C . SER A 1 432 ? -20.370 -18.304 -3.118 1.00 85.25 432 SER A C 1
ATOM 3538 O O . SER A 1 432 ? -20.060 -19.243 -3.850 1.00 85.25 432 SER A O 1
ATOM 3540 N N . LEU A 1 433 ? -20.142 -17.038 -3.481 1.00 89.12 433 LEU A N 1
ATOM 3541 C CA . LEU A 1 433 ? -19.604 -16.639 -4.786 1.00 89.12 433 LEU A CA 1
ATOM 3542 C C . LEU A 1 433 ? -18.072 -16.670 -4.842 1.00 89.12 433 LEU A C 1
ATOM 3544 O O . LEU A 1 433 ? -17.500 -16.741 -5.935 1.00 89.12 433 LEU A O 1
ATOM 3548 N N . ILE A 1 434 ? -17.396 -16.614 -3.688 1.00 90.38 434 ILE A N 1
ATOM 3549 C CA . ILE A 1 434 ? -15.931 -16.534 -3.604 1.00 90.38 434 ILE A CA 1
ATOM 3550 C C . ILE A 1 434 ? -15.252 -17.697 -4.349 1.00 90.38 434 ILE A C 1
ATOM 3552 O O . ILE A 1 434 ? -14.446 -17.402 -5.235 1.00 90.38 434 ILE A O 1
ATOM 3556 N N . PRO A 1 435 ? -15.572 -18.987 -4.105 1.00 92.50 435 PRO A N 1
ATOM 3557 C CA . PRO A 1 435 ? -14.944 -20.099 -4.827 1.00 92.50 435 PRO A CA 1
ATOM 3558 C C . PRO A 1 435 ? -15.057 -19.993 -6.352 1.00 92.50 435 PRO A C 1
ATOM 3560 O O . PRO A 1 435 ? -14.073 -20.171 -7.071 1.00 92.50 435 PRO A O 1
ATOM 3563 N N . HIS A 1 436 ? -16.237 -19.627 -6.859 1.00 93.81 436 HIS A N 1
ATOM 3564 C CA . HIS A 1 436 ? -16.465 -19.462 -8.294 1.00 93.81 436 HIS A CA 1
ATOM 3565 C C . HIS A 1 436 ? -15.641 -18.308 -8.871 1.00 93.81 436 HIS A C 1
ATOM 3567 O O . HIS A 1 436 ? -14.993 -18.474 -9.907 1.00 93.81 436 HIS A O 1
ATOM 3573 N N . LYS A 1 437 ? -15.604 -17.155 -8.189 1.00 94.00 437 LYS A N 1
ATOM 3574 C CA . LYS A 1 437 ? -14.794 -16.016 -8.637 1.00 94.00 437 LYS A CA 1
ATOM 3575 C C . LYS A 1 437 ? -13.303 -16.347 -8.627 1.00 94.00 437 LYS A C 1
ATOM 3577 O O . LYS A 1 437 ? -12.606 -16.000 -9.576 1.00 94.00 437 LYS A O 1
ATOM 3582 N N . LEU A 1 438 ? -12.808 -17.038 -7.601 1.00 95.12 438 LEU A N 1
ATOM 3583 C CA . LEU A 1 438 ? -11.409 -17.470 -7.525 1.00 95.12 438 LEU A CA 1
ATOM 3584 C C . LEU A 1 438 ? -11.046 -18.397 -8.698 1.00 95.12 438 LEU A C 1
ATOM 3586 O O . LEU A 1 438 ? -9.989 -18.233 -9.310 1.00 95.12 438 LEU A O 1
ATOM 3590 N N . GLN A 1 439 ? -11.932 -19.325 -9.070 1.00 94.12 439 GLN A N 1
ATOM 3591 C CA . GLN A 1 439 ? -11.730 -20.160 -10.256 1.00 94.12 439 GLN A CA 1
ATOM 3592 C C . GLN A 1 439 ? -11.735 -19.333 -11.554 1.00 94.12 439 GLN A C 1
ATOM 3594 O O . GLN A 1 439 ? -10.836 -19.502 -12.379 1.00 94.12 439 GLN A O 1
ATOM 3599 N N . GLN A 1 440 ? -12.674 -18.395 -11.718 1.00 95.25 440 GLN A N 1
ATOM 3600 C CA . GLN A 1 440 ? -12.698 -17.483 -12.873 1.00 95.25 440 GLN A CA 1
ATOM 3601 C C . GLN A 1 440 ? -11.411 -16.661 -12.980 1.00 95.25 440 GLN A C 1
ATOM 3603 O O . GLN A 1 440 ? -10.839 -16.540 -14.059 1.00 95.25 440 GLN A O 1
ATOM 3608 N N . MET A 1 441 ? -10.908 -16.144 -11.858 1.00 95.25 441 MET A N 1
ATOM 3609 C CA . MET A 1 441 ? -9.637 -15.422 -11.816 1.00 95.25 441 MET A CA 1
ATOM 3610 C C . MET A 1 441 ? -8.487 -16.281 -12.342 1.00 95.25 441 MET A C 1
ATOM 3612 O O . MET A 1 441 ? -7.685 -15.793 -13.133 1.00 95.25 441 MET A O 1
ATOM 3616 N N . ARG A 1 442 ? -8.413 -17.564 -11.965 1.00 93.31 442 ARG A N 1
ATOM 3617 C CA . ARG A 1 442 ? -7.406 -18.485 -12.518 1.00 93.31 442 ARG A CA 1
ATOM 3618 C C . ARG A 1 442 ? -7.575 -18.679 -14.022 1.00 93.31 442 ARG A C 1
ATOM 3620 O O . ARG A 1 442 ? -6.585 -18.590 -14.740 1.00 93.31 442 ARG A O 1
ATOM 3627 N N . GLN A 1 443 ? -8.803 -18.884 -14.494 1.00 91.31 443 GLN A N 1
ATOM 3628 C CA . GLN A 1 443 ? -9.103 -19.043 -15.922 1.00 91.31 443 GLN A CA 1
ATOM 3629 C C . GLN A 1 443 ? -8.683 -17.808 -16.728 1.00 91.31 443 GLN A C 1
ATOM 3631 O O . GLN A 1 443 ? -7.989 -17.932 -17.735 1.00 91.31 443 GLN A O 1
ATOM 3636 N N . TRP A 1 444 ? -8.999 -16.604 -16.249 1.00 94.25 444 TRP A N 1
ATOM 3637 C CA . TRP A 1 444 ? -8.558 -15.365 -16.892 1.00 94.25 444 TRP A CA 1
ATOM 3638 C C . TRP A 1 444 ? -7.042 -15.274 -16.976 1.00 94.25 444 TRP A C 1
ATOM 3640 O O . TRP A 1 444 ? -6.516 -14.859 -18.000 1.00 94.25 444 TRP A O 1
ATOM 3650 N N . LEU A 1 445 ? -6.319 -15.695 -15.937 1.00 91.31 445 LEU A N 1
ATOM 3651 C CA . LEU A 1 445 ? -4.858 -15.686 -15.969 1.00 91.31 445 LEU A CA 1
ATOM 3652 C C . LEU A 1 445 ? -4.262 -16.706 -16.940 1.00 91.31 445 LEU A C 1
ATOM 3654 O O . LEU A 1 445 ? -3.127 -16.499 -17.360 1.00 91.31 445 LEU A O 1
ATOM 3658 N N . THR A 1 446 ? -4.995 -17.753 -17.326 1.00 87.44 446 THR A N 1
ATOM 3659 C CA . THR A 1 446 ? -4.557 -18.700 -18.369 1.00 87.44 446 THR A CA 1
ATOM 3660 C C . THR A 1 446 ? -4.811 -18.216 -19.794 1.00 87.44 446 THR A C 1
ATOM 3662 O O . THR A 1 446 ? -4.191 -18.743 -20.709 1.00 87.44 446 THR A O 1
ATOM 3665 N N . TRP A 1 447 ? -5.671 -17.211 -19.986 1.00 88.94 447 TRP A N 1
ATOM 3666 C CA . TRP A 1 447 ? -5.939 -16.639 -21.305 1.00 88.94 447 TRP A CA 1
ATOM 3667 C C . TRP A 1 447 ? -4.686 -15.961 -21.885 1.00 88.94 447 TRP A C 1
ATOM 3669 O O . TRP A 1 447 ? -3.906 -15.343 -21.151 1.00 88.94 447 TRP A O 1
ATOM 3679 N N . GLU A 1 448 ? -4.508 -16.066 -23.202 1.00 83.25 448 GLU A N 1
ATOM 3680 C CA . GLU A 1 448 ? -3.421 -15.439 -23.961 1.00 83.25 448 GLU A CA 1
ATOM 3681 C C . GLU A 1 448 ? -3.975 -14.529 -25.063 1.00 83.25 448 GLU A C 1
ATOM 3683 O O . GLU A 1 448 ? -5.042 -14.784 -25.620 1.00 83.25 448 GLU A O 1
ATOM 3688 N N . SER A 1 449 ? -3.238 -13.461 -25.392 1.00 82.81 449 SER A N 1
ATOM 3689 C CA . SER A 1 449 ? -3.678 -12.490 -26.402 1.00 82.81 449 SER A CA 1
ATOM 3690 C C . SER A 1 449 ? -3.913 -13.154 -27.761 1.00 82.81 449 SER A C 1
ATOM 3692 O O . SER A 1 449 ? -3.092 -13.948 -28.217 1.00 82.81 449 SER A O 1
ATOM 3694 N N . GLY A 1 450 ? -5.046 -12.830 -28.391 1.00 78.38 450 GLY A N 1
ATOM 3695 C CA . GLY A 1 450 ? -5.503 -13.427 -29.649 1.00 78.38 450 GLY A CA 1
ATOM 3696 C C . GLY A 1 450 ? -6.401 -14.661 -29.491 1.00 78.38 450 GLY A C 1
ATOM 3697 O O . GLY A 1 450 ? -6.981 -15.103 -30.480 1.00 78.38 450 GLY A O 1
ATOM 3698 N N . GLN A 1 451 ? -6.562 -15.209 -28.281 1.00 80.69 451 GLN A N 1
ATOM 3699 C CA . GLN A 1 451 ? -7.543 -16.270 -28.028 1.00 80.69 451 GLN A CA 1
ATOM 3700 C C . GLN A 1 451 ? -8.962 -15.697 -27.855 1.00 80.69 451 GLN A C 1
ATOM 3702 O O . GLN A 1 451 ? -9.116 -14.592 -27.324 1.00 80.69 451 GLN A O 1
ATOM 3707 N N . PRO A 1 452 ? -10.018 -16.444 -28.235 1.00 85.75 452 PRO A N 1
ATOM 3708 C CA . PRO A 1 452 ? -11.396 -16.027 -27.987 1.00 85.75 452 PRO A CA 1
ATOM 3709 C C . PRO A 1 452 ? -11.690 -15.936 -26.482 1.00 85.75 452 PRO A C 1
ATOM 3711 O O . PRO A 1 452 ? -10.989 -16.529 -25.662 1.00 85.75 452 PRO A O 1
ATOM 3714 N N . ASN A 1 453 ? -12.766 -15.232 -26.125 1.00 86.62 453 ASN A N 1
ATOM 3715 C CA . ASN A 1 453 ? -13.231 -15.058 -24.742 1.00 86.62 453 ASN A CA 1
ATOM 3716 C C . ASN A 1 453 ? -12.175 -14.426 -23.809 1.00 86.62 453 ASN A C 1
ATOM 3718 O O . ASN A 1 453 ? -11.776 -15.050 -22.818 1.00 86.62 453 ASN A O 1
ATOM 3722 N N . PRO A 1 454 ? -11.718 -13.189 -24.091 1.00 92.94 454 PRO A N 1
ATOM 3723 C CA . PRO A 1 454 ? -10.843 -12.469 -23.174 1.00 92.94 454 PRO A CA 1
ATOM 3724 C C . PRO A 1 454 ? -11.492 -12.303 -21.793 1.00 92.94 454 PRO A C 1
ATOM 3726 O O . PRO A 1 454 ? -12.721 -12.357 -21.667 1.00 92.94 454 PRO A O 1
ATOM 3729 N N . PRO A 1 455 ? -10.693 -12.021 -20.745 1.00 94.56 455 PRO A N 1
ATOM 3730 C CA . PRO A 1 455 ? -11.219 -11.495 -19.494 1.00 94.56 455 PRO A CA 1
ATOM 3731 C C . PRO A 1 455 ? -12.251 -10.388 -19.782 1.00 94.56 455 PRO A C 1
ATOM 3733 O O . PRO A 1 455 ? -11.953 -9.460 -20.547 1.00 94.56 455 PRO A O 1
ATOM 3736 N N . PRO A 1 456 ? -13.469 -10.477 -19.223 1.00 94.56 456 PRO A N 1
ATOM 3737 C CA . PRO A 1 456 ? -14.536 -9.563 -19.594 1.00 94.56 456 PRO A CA 1
ATOM 3738 C C . PRO A 1 456 ? -14.244 -8.146 -19.096 1.00 94.56 456 PRO A C 1
ATOM 3740 O O . PRO A 1 456 ? -13.562 -7.935 -18.085 1.00 94.56 456 PRO A O 1
ATOM 3743 N N . SER A 1 457 ? -14.764 -7.150 -19.811 1.00 93.31 457 SER A N 1
ATOM 3744 C CA . SER A 1 457 ? -14.758 -5.773 -19.323 1.00 93.31 457 SER A CA 1
ATOM 3745 C C . SER A 1 457 ? -15.547 -5.664 -18.015 1.00 93.31 457 SER A C 1
ATOM 3747 O O . SER A 1 457 ? -16.350 -6.529 -17.663 1.00 93.31 457 SER A O 1
ATOM 3749 N N . THR A 1 458 ? -15.324 -4.578 -17.279 1.00 91.56 458 THR A N 1
ATOM 3750 C CA . THR A 1 458 ? -16.185 -4.250 -16.139 1.00 91.56 458 THR A CA 1
ATOM 3751 C C . THR A 1 458 ? -17.647 -4.123 -16.579 1.00 91.56 458 THR A C 1
ATOM 3753 O O . THR A 1 458 ? -17.934 -3.625 -17.669 1.00 91.56 458 THR A O 1
ATOM 3756 N N . ILE A 1 459 ? -18.568 -4.541 -15.709 1.00 87.75 459 ILE A N 1
ATOM 3757 C CA . ILE A 1 459 ? -20.014 -4.328 -15.881 1.00 87.75 459 ILE A CA 1
ATOM 3758 C C . ILE A 1 459 ? -20.434 -2.886 -15.555 1.00 87.75 459 ILE A C 1
ATOM 3760 O O . ILE A 1 459 ? -21.599 -2.538 -15.713 1.00 87.75 459 ILE A O 1
ATOM 3764 N N . GLN A 1 460 ? -19.501 -2.051 -15.080 1.00 89.62 460 GLN A N 1
ATOM 3765 C CA . GLN A 1 460 ? -19.726 -0.658 -14.704 1.00 89.62 460 GLN A CA 1
ATOM 3766 C C . GLN A 1 460 ? -18.973 0.272 -15.673 1.00 89.62 460 GLN A C 1
ATOM 3768 O O . GLN A 1 460 ? -17.815 0.612 -15.423 1.00 89.62 460 GLN A O 1
ATOM 3773 N N . PRO A 1 461 ? -19.595 0.726 -16.782 1.00 87.50 461 PRO A N 1
ATOM 3774 C CA . PRO A 1 461 ? -18.893 1.467 -17.838 1.00 87.50 461 PRO A CA 1
ATOM 3775 C C . PRO A 1 461 ? -18.203 2.753 -17.366 1.00 87.50 461 PRO A C 1
ATOM 3777 O O . PRO A 1 461 ? -17.194 3.165 -17.938 1.00 87.50 461 PRO A O 1
ATOM 3780 N N . HIS A 1 462 ? -18.708 3.387 -16.304 1.00 90.00 462 HIS A N 1
ATOM 3781 C CA . HIS A 1 462 ? -18.090 4.579 -15.724 1.00 90.00 462 HIS A CA 1
ATOM 3782 C C . HIS A 1 462 ? -16.695 4.290 -15.133 1.00 90.00 462 HIS A C 1
ATOM 3784 O O . HIS A 1 462 ? -15.817 5.147 -15.225 1.00 90.00 462 HIS A O 1
ATOM 3790 N N . LEU A 1 463 ? -16.430 3.072 -14.632 1.00 91.44 463 LEU A N 1
ATOM 3791 C CA . LEU A 1 463 ? -15.103 2.682 -14.138 1.00 91.44 463 LEU A CA 1
ATOM 3792 C C . LEU A 1 463 ? -14.053 2.688 -15.256 1.00 91.44 463 LEU A C 1
ATOM 3794 O O . LEU A 1 463 ? -12.896 3.018 -15.007 1.00 91.44 463 LEU A O 1
ATOM 3798 N N . CYS A 1 464 ? -14.434 2.397 -16.506 1.00 91.81 464 CYS A N 1
ATOM 3799 C CA . CYS A 1 464 ? -13.519 2.514 -17.646 1.00 91.81 464 CYS A CA 1
ATOM 3800 C C . CYS A 1 464 ? -13.039 3.955 -17.863 1.00 91.81 464 CYS A C 1
ATOM 3802 O O . CYS A 1 464 ? -11.909 4.148 -18.310 1.00 91.81 464 CYS A O 1
ATOM 3804 N N . GLN A 1 465 ? -13.858 4.962 -17.542 1.00 89.44 465 GLN A N 1
ATOM 3805 C CA . GLN A 1 465 ? -13.518 6.374 -17.750 1.00 89.44 465 GLN A CA 1
ATOM 3806 C C . GLN A 1 465 ? -12.436 6.866 -16.784 1.00 89.44 465 GLN A C 1
ATOM 3808 O O . GLN A 1 465 ? -11.639 7.723 -17.156 1.00 89.44 465 GLN A O 1
ATOM 3813 N N . ILE A 1 466 ? -12.396 6.292 -15.581 1.00 90.06 466 ILE A N 1
ATOM 3814 C CA . ILE A 1 466 ? -11.432 6.606 -14.516 1.00 90.06 466 ILE A CA 1
ATOM 3815 C C . ILE A 1 466 ? -10.399 5.484 -14.311 1.00 90.06 466 ILE A C 1
ATOM 3817 O O . ILE A 1 466 ? -9.673 5.467 -13.319 1.00 90.06 466 ILE A O 1
ATOM 3821 N N . CYS A 1 467 ? -10.337 4.519 -15.233 1.00 92.19 467 CYS A N 1
ATOM 3822 C CA . CYS A 1 467 ? -9.422 3.389 -15.142 1.00 92.19 467 CYS A CA 1
ATOM 3823 C C . CYS A 1 467 ? -7.974 3.857 -15.363 1.00 92.19 467 CYS A C 1
ATOM 3825 O O . CYS A 1 467 ? -7.669 4.384 -16.438 1.00 92.19 467 CYS A O 1
ATOM 3827 N N . PRO A 1 468 ? -7.044 3.585 -14.430 1.00 91.00 468 PRO A N 1
ATOM 3828 C CA . PRO A 1 468 ? -5.647 4.003 -14.568 1.00 91.00 468 PRO A CA 1
ATOM 3829 C C . PRO A 1 468 ? -4.897 3.271 -15.691 1.00 91.00 468 PRO A C 1
ATOM 3831 O O . PRO A 1 468 ? -3.797 3.670 -16.057 1.00 91.00 468 PRO A O 1
ATOM 3834 N N . GLN A 1 469 ? -5.465 2.188 -16.228 1.00 93.50 469 GLN A N 1
ATOM 3835 C CA . GLN A 1 469 ? -4.899 1.423 -17.343 1.00 93.50 469 GLN A CA 1
ATOM 3836 C C . GLN A 1 469 ? -5.835 1.402 -18.557 1.00 93.50 469 GLN A C 1
ATOM 3838 O O . GLN A 1 469 ? -5.822 0.441 -19.324 1.00 93.50 469 GLN A O 1
ATOM 3843 N N . ARG A 1 470 ? -6.670 2.437 -18.732 1.00 92.75 470 ARG A N 1
ATOM 3844 C CA . ARG A 1 470 ? -7.650 2.516 -19.828 1.00 92.75 470 ARG A CA 1
ATOM 3845 C C . ARG A 1 470 ? -7.008 2.329 -21.204 1.00 92.75 470 ARG A C 1
ATOM 3847 O O . ARG A 1 470 ? -7.437 1.451 -21.941 1.00 92.75 470 ARG A O 1
ATOM 3854 N N . GLU A 1 471 ? -5.976 3.107 -21.524 1.00 89.88 471 GLU A N 1
ATOM 3855 C CA . GLU A 1 471 ? -5.306 3.058 -22.835 1.00 89.88 471 GLU A CA 1
ATOM 3856 C C . GLU A 1 471 ? -4.708 1.676 -23.115 1.00 89.88 471 GLU A C 1
ATOM 3858 O O . GLU A 1 471 ? -4.867 1.111 -24.196 1.00 89.88 471 GLU A O 1
ATOM 3863 N N . LYS A 1 472 ? -4.078 1.082 -22.097 1.00 89.69 472 LYS A N 1
ATOM 3864 C CA . LYS A 1 472 ? -3.544 -0.279 -22.167 1.00 89.69 472 LYS A CA 1
ATOM 3865 C C . LYS A 1 472 ? -4.640 -1.320 -22.368 1.00 89.69 472 LYS A C 1
ATOM 3867 O O . LYS A 1 472 ? -4.462 -2.252 -23.136 1.00 89.69 472 LYS A O 1
ATOM 3872 N N . CYS A 1 473 ? -5.768 -1.175 -21.681 1.00 92.31 473 CYS A N 1
ATOM 3873 C CA . CYS A 1 473 ? -6.916 -2.061 -21.835 1.00 92.31 473 CYS A CA 1
ATOM 3874 C C . CYS A 1 473 ? -7.458 -2.017 -23.268 1.00 92.31 473 CYS A C 1
ATOM 3876 O O . CYS A 1 473 ? -7.646 -3.072 -23.870 1.00 92.31 473 CYS A O 1
ATOM 3878 N N . GLN A 1 474 ? -7.624 -0.814 -23.823 1.00 88.56 474 GLN A N 1
ATOM 3879 C CA . GLN A 1 474 ? -8.133 -0.618 -25.181 1.00 88.56 474 GLN A CA 1
ATOM 3880 C C . GLN A 1 474 ? -7.177 -1.190 -26.231 1.00 88.56 474 GLN A C 1
ATOM 3882 O O . GLN A 1 474 ? -7.581 -1.944 -27.106 1.00 88.56 474 GLN A O 1
ATOM 3887 N N . THR A 1 475 ? -5.880 -0.914 -26.110 1.00 86.75 475 THR A N 1
ATOM 3888 C CA . THR A 1 475 ? -4.883 -1.439 -27.058 1.00 86.75 475 THR A CA 1
ATOM 3889 C C . THR A 1 475 ? -4.664 -2.947 -26.943 1.00 86.75 475 THR A C 1
ATOM 3891 O O . THR A 1 475 ? -4.336 -3.590 -27.933 1.00 86.75 475 THR A O 1
ATOM 3894 N N . PHE A 1 476 ? -4.825 -3.531 -25.754 1.00 87.25 476 PHE A N 1
ATOM 3895 C CA . PHE A 1 476 ? -4.494 -4.937 -25.527 1.00 87.25 476 PHE A CA 1
ATOM 3896 C C . PHE A 1 476 ? -5.658 -5.892 -25.804 1.00 87.25 476 PHE A C 1
ATOM 3898 O O . PHE A 1 476 ? -5.427 -6.990 -26.305 1.00 87.25 476 PHE A O 1
ATOM 3905 N N . PHE A 1 477 ? -6.890 -5.496 -25.471 1.00 85.81 477 PHE A N 1
ATOM 3906 C CA . PHE A 1 477 ? -8.071 -6.341 -25.666 1.00 85.81 477 PHE A CA 1
ATOM 3907 C C . PHE A 1 477 ? -8.883 -5.954 -26.905 1.00 85.81 477 PHE A C 1
ATOM 3909 O O . PHE A 1 477 ? -9.350 -6.849 -27.601 1.00 85.81 477 PHE A O 1
ATOM 3916 N N . ASP A 1 478 ? -9.007 -4.664 -27.240 1.00 68.62 478 ASP A N 1
ATOM 3917 C CA . ASP A 1 478 ? -9.924 -4.239 -28.311 1.00 68.62 478 ASP A CA 1
ATOM 3918 C C . ASP A 1 478 ? -9.318 -4.397 -29.725 1.00 68.62 478 ASP A C 1
ATOM 3920 O O . ASP A 1 478 ? -10.022 -4.249 -30.718 1.00 68.62 478 ASP A O 1
ATOM 3924 N N . VAL A 1 479 ? -8.037 -4.777 -29.846 1.00 54.59 479 VAL A N 1
ATOM 3925 C CA . VAL A 1 479 ? -7.444 -5.233 -31.124 1.00 54.59 479 VAL A CA 1
ATOM 3926 C C . VAL A 1 479 ? -7.952 -6.633 -31.509 1.00 54.59 479 VAL A C 1
ATOM 3928 O O . VAL A 1 479 ? -7.946 -6.982 -32.686 1.00 54.59 479 VAL A O 1
ATOM 3931 N N . ALA A 1 480 ? -8.435 -7.426 -30.545 1.00 45.78 480 ALA A N 1
ATOM 3932 C CA . ALA A 1 480 ? -8.987 -8.760 -30.792 1.00 45.78 480 ALA A CA 1
ATOM 3933 C C . ALA A 1 480 ? -10.486 -8.746 -31.159 1.00 45.78 480 ALA A C 1
ATOM 3935 O O . ALA A 1 480 ? -10.948 -9.667 -31.825 1.00 45.78 480 ALA A O 1
ATOM 3936 N N . ASP A 1 481 ? -11.221 -7.689 -30.795 1.00 44.31 481 ASP A N 1
ATOM 3937 C CA . ASP A 1 481 ? -12.665 -7.537 -31.060 1.00 44.31 481 ASP A CA 1
ATOM 3938 C C . ASP A 1 481 ? -12.960 -6.874 -32.435 1.00 44.31 481 ASP A C 1
ATOM 3940 O O . ASP A 1 481 ? -14.100 -6.538 -32.753 1.00 44.31 481 ASP A O 1
ATOM 3944 N N . GLY A 1 482 ? -11.934 -6.659 -33.269 1.00 37.66 482 GLY A N 1
ATOM 3945 C CA . GLY A 1 482 ? -12.005 -5.876 -34.512 1.00 37.66 482 GLY A CA 1
ATOM 3946 C C . GLY A 1 482 ? -12.453 -6.609 -35.783 1.00 37.66 482 GLY A C 1
ATOM 3947 O O . GLY A 1 482 ? -12.465 -5.977 -36.836 1.00 37.66 482 GLY A O 1
ATOM 3948 N N . ASN A 1 483 ? -12.813 -7.896 -35.723 1.00 34.72 483 ASN A N 1
ATOM 3949 C CA . ASN A 1 483 ? -13.228 -8.659 -36.913 1.00 34.72 483 ASN A CA 1
ATOM 3950 C C . ASN A 1 483 ? -14.747 -8.813 -37.102 1.00 34.72 483 ASN A C 1
ATOM 3952 O O . ASN A 1 483 ? -15.146 -9.357 -38.123 1.00 34.72 483 ASN A O 1
ATOM 3956 N N . ASP A 1 484 ? -15.578 -8.271 -36.205 1.00 38.81 484 ASP A N 1
ATOM 3957 C CA . ASP A 1 484 ? -17.046 -8.312 -36.328 1.00 38.81 484 ASP A CA 1
ATOM 3958 C C . ASP A 1 484 ? -17.666 -6.908 -36.202 1.00 38.81 484 ASP A C 1
ATOM 3960 O O . ASP A 1 484 ? -18.491 -6.632 -35.331 1.00 38.81 484 ASP A O 1
ATOM 3964 N N . ARG A 1 485 ? -17.271 -5.979 -37.082 1.00 36.03 485 ARG A N 1
ATOM 3965 C CA . ARG A 1 485 ? -18.130 -4.831 -37.406 1.00 36.03 485 ARG A CA 1
ATOM 3966 C C . ARG A 1 485 ? -18.651 -4.996 -38.820 1.00 36.03 485 ARG A C 1
ATOM 3968 O O . ARG A 1 485 ? -17.916 -4.851 -39.792 1.00 36.03 485 ARG A O 1
ATOM 3975 N N . GLU A 1 486 ? -19.924 -5.363 -38.858 1.00 34.50 486 GLU A N 1
ATOM 3976 C CA . GLU A 1 486 ? -20.794 -5.457 -40.017 1.00 34.50 486 GLU A CA 1
ATOM 3977 C C . GLU A 1 486 ? -20.551 -4.311 -41.005 1.00 34.50 486 GLU A C 1
ATOM 3979 O O . GLU A 1 486 ? -20.452 -3.139 -40.638 1.00 34.50 486 GLU A O 1
ATOM 3984 N N . ALA A 1 487 ? -20.454 -4.685 -42.277 1.00 35.06 487 ALA A N 1
ATOM 3985 C CA . ALA A 1 487 ? -20.462 -3.762 -43.391 1.00 35.06 487 ALA A CA 1
ATOM 3986 C C . ALA A 1 487 ? -21.803 -3.012 -43.427 1.00 35.06 487 ALA A C 1
ATOM 3988 O O . ALA A 1 487 ? -22.843 -3.614 -43.695 1.00 35.06 487 ALA A O 1
ATOM 3989 N N . GLU A 1 488 ? -21.783 -1.698 -43.211 1.00 35.69 488 GLU A N 1
ATOM 3990 C CA . GLU A 1 488 ? -22.869 -0.840 -43.687 1.00 35.69 488 GLU A CA 1
ATOM 3991 C C . GLU A 1 488 ? -22.766 -0.717 -45.219 1.00 35.69 488 GLU A C 1
ATOM 3993 O O . GLU A 1 488 ? -21.666 -0.509 -45.747 1.00 35.69 488 GLU A O 1
ATOM 3998 N N . PRO A 1 489 ? -23.875 -0.868 -45.967 1.00 36.31 489 PRO A N 1
ATOM 3999 C CA . PRO A 1 489 ? -23.850 -0.736 -47.414 1.00 36.31 489 PRO A CA 1
ATOM 4000 C C . PRO A 1 489 ? -23.728 0.746 -47.805 1.00 36.31 489 PRO A C 1
ATOM 4002 O O . PRO A 1 489 ? -24.281 1.611 -47.120 1.00 36.31 489 PRO A O 1
ATOM 4005 N N . PRO A 1 490 ? -23.028 1.060 -48.908 1.00 45.34 490 PRO A N 1
ATOM 4006 C CA . PRO A 1 490 ? -22.840 2.438 -49.334 1.00 45.34 490 PRO A CA 1
ATOM 4007 C C . PRO A 1 490 ? -24.163 3.024 -49.845 1.00 45.34 490 PRO A C 1
ATOM 4009 O O . PRO A 1 490 ? -24.876 2.371 -50.610 1.00 45.34 490 PRO A O 1
ATOM 4012 N N . ILE A 1 491 ? -24.459 4.255 -49.418 1.00 46.41 491 ILE A N 1
ATOM 4013 C CA . ILE A 1 491 ? -25.472 5.134 -50.026 1.00 46.41 491 ILE A CA 1
ATOM 4014 C C . ILE A 1 491 ? -24.865 5.814 -51.249 1.00 46.41 491 ILE A C 1
ATOM 4016 O O . ILE A 1 491 ? -23.719 6.309 -51.125 1.00 46.41 491 ILE A O 1
#

Radius of gyration: 28.75 Å; Cα contacts (8 Å, |Δi|>4): 739; chains: 1; bounding box: 70×55×84 Å

Mean predicted aligned error: 15.75 Å

Foldseek 3Di:
DAEDDDPVVLLVVLVVLLPAQEKQWDWDWAPPVDPDIHTAWIKIDRDLVPLQLPRIYIYGCGVPLVSLVSSLVRPQQDQSYAYEYEVCPVVVVSNPNVSGHNYHYLLVLCVVCPCVNLVFPDSDLQRLLCQQVVDPPLDPPCNVPRSVDPPDDPVNVSNSSNSSNSRSSSVVSSVVVVVVCVVCVVVPPDDDDPLAAELVLLLLLQQWQLLSLCCSRRNDDRDLADPPFQPPLVVVLLVLVVVLLVCCLPPPQNLVLLQDQLVPRDLVVNLVSSLVVSCVPPLVVVVVVDDPVCVVSSVLSSQLVSQVSSVVSVQLSQCSNVDHSNCSSCQFWPDDFQWFWDWDQAPVRHTGIYIYGFRTWTARPVVRAIETEHEACHDGPDPPSVLSSFLVSQVRVCVVPVDGHWYWYWHSPPHTDIDTGGSVRSVVPRPVCVNVSSVVSVVQNPDDQLDPDHRDTGPDVVSLVSGSCNVVSCVRHVVNVPPDDDDDDDD

Solvent-accessible surface area (backbone atoms only — not comparable to full-atom values): 27380 Å² total; per-residue (Å²): 81,47,78,37,75,51,72,69,62,44,54,53,48,46,61,57,57,49,73,41,59,46,36,22,40,48,65,43,51,14,57,74,88,47,101,76,53,41,61,18,36,43,29,40,26,70,57,76,85,45,84,83,19,59,78,19,36,39,38,55,36,58,92,32,64,71,59,52,51,48,42,23,63,52,43,28,43,31,61,80,24,38,37,36,22,72,60,38,72,65,51,34,63,80,43,50,45,89,53,40,32,49,71,45,39,47,34,60,56,52,56,75,61,39,56,79,75,69,73,45,100,54,78,50,66,65,54,38,19,38,72,76,66,65,51,74,89,74,82,70,81,64,81,81,50,74,52,66,55,78,81,71,49,73,63,53,52,54,49,54,34,42,52,24,33,40,46,33,49,41,44,53,51,52,49,52,55,45,52,58,49,47,71,42,48,88,64,59,90,61,100,59,77,83,72,62,42,30,40,69,54,52,17,36,44,61,56,22,33,41,58,35,45,46,33,75,76,70,48,76,73,82,66,66,56,58,95,85,48,72,75,90,42,55,68,61,41,53,55,51,54,52,50,47,54,56,44,46,62,70,37,64,75,56,35,59,74,44,63,63,58,48,91,73,64,49,48,71,59,49,19,51,50,52,48,53,51,44,36,68,75,48,49,50,64,52,57,74,74,53,63,79,90,47,47,71,53,52,51,52,42,50,56,23,46,52,39,51,44,39,56,49,28,45,52,49,52,57,28,32,73,76,41,52,42,89,46,33,49,59,60,29,48,52,92,66,84,50,69,47,68,46,71,42,67,28,90,88,74,49,73,46,43,36,42,46,69,63,77,44,42,35,40,40,61,88,74,73,36,42,30,40,34,40,79,32,66,38,70,68,84,59,61,70,24,52,49,52,25,42,46,49,55,20,51,45,45,19,75,73,67,78,45,78,27,19,26,33,40,39,20,24,22,95,58,64,44,81,49,77,42,53,38,72,58,37,56,77,58,50,59,74,46,46,35,58,51,56,50,50,54,52,53,42,65,71,60,56,91,84,51,82,85,64,56,50,73,43,94,51,70,69,55,58,76,46,35,75,49,38,70,57,49,48,65,65,52,53,68,67,65,66,85,77,72,80,83,78,79,87,130

pLDDT: mean 88.6, std 14.33, range [29.88, 98.69]

Sequence (491 aa):
MQYLTKNAEIKEVIGKLAAAKTLWLDTETAHWNAPDPKISLIQVLAEPEDLTGDRAYIIDVLNKPDLVEEFISQVMENPEIEKVFHNAKYDVKFLGKERAKNVTCTYKIARKRKRARLQVPNLQLKTLAEHLCHFSNVDKSEQASDWGQRPLTPKQLQYAKMDVVYLAQVHRRLLEIINLAESDNIVNLAQTVNNNFTPTKVRLAFECPRLFYLHQRFGGNTLFLPKDAATGIGKAFHNLAEQFVNLAQKSLEFKNLFEPAAEQLKVEQIALRMQQLFYRLAFYPYLHQQEQSLAPGILRIWEGLQGLIRRWAELLVVNRRYCSAETVMNKTFVTQSRKLEHNFNLPDGSQQRVVGEFDCLIYNCERDRLCVVEFKTYKPEDTSAQLAQVSLYSYMLKEKQNVPVDSAVYCVLPEFKEYYYPWEQLENTVHSLIPHKLQQMRQWLTWESGQPNPPPSTIQPHLCQICPQREKCQTFFDVADGNDREAEPPI